Protein AF-0000000087190145 (afdb_homodimer)

Structure (mmCIF, N/CA/C/O backbone):
data_AF-0000000087190145-model_v1
#
loop_
_entity.id
_entity.type
_entity.pdbx_description
1 polymer Acyltransferase
#
loop_
_atom_site.group_PDB
_atom_site.id
_atom_site.type_symbol
_atom_site.label_atom_id
_atom_site.label_alt_id
_atom_site.label_comp_id
_atom_site.label_asym_id
_atom_site.label_entity_id
_atom_site.label_seq_id
_atom_site.pdbx_PDB_ins_code
_atom_site.Cartn_x
_atom_site.Cartn_y
_atom_site.Cartn_z
_atom_site.occupancy
_atom_site.B_iso_or_equiv
_atom_site.auth_seq_id
_atom_site.auth_comp_id
_atom_site.auth_asym_id
_atom_site.auth_atom_id
_atom_site.pdbx_PDB_model_num
ATOM 1 N N . MET A 1 1 ? -64.188 -16.25 -25.891 1 39 1 MET A N 1
ATOM 2 C CA . MET A 1 1 ? -64.062 -14.914 -25.312 1 39 1 MET A CA 1
ATOM 3 C C . MET A 1 1 ? -62.625 -14.68 -24.859 1 39 1 MET A C 1
ATOM 5 O O . MET A 1 1 ? -62.094 -15.453 -24.062 1 39 1 MET A O 1
ATOM 9 N N . PRO A 1 2 ? -61.781 -14.008 -25.672 1 50.5 2 PRO A N 1
ATOM 10 C CA . PRO A 1 2 ? -60.375 -13.797 -25.438 1 50.5 2 PRO A CA 1
ATOM 11 C C . PRO A 1 2 ? -60.094 -13.031 -24.141 1 50.5 2 PRO A C 1
ATOM 13 O O . PRO A 1 2 ? -60.844 -12.117 -23.781 1 50.5 2 PRO A O 1
ATOM 16 N N . THR A 1 3 ? -59.719 -13.656 -23.047 1 50.22 3 THR A N 1
ATOM 17 C CA . THR A 1 3 ? -59.25 -13.07 -21.797 1 50.22 3 THR A CA 1
ATOM 18 C C . THR A 1 3 ? -58.188 -11.992 -22.078 1 50.22 3 THR A C 1
ATOM 20 O O . THR A 1 3 ? -57.125 -12.281 -22.641 1 50.22 3 THR A O 1
ATOM 23 N N . TYR A 1 4 ? -58.562 -10.742 -22.25 1 44.91 4 TYR A N 1
ATOM 24 C CA . TYR A 1 4 ? -57.688 -9.555 -22.266 1 44.91 4 TYR A CA 1
ATOM 25 C C . TYR A 1 4 ? -56.875 -9.477 -20.984 1 44.91 4 TYR A C 1
ATOM 27 O O . TYR A 1 4 ? -57.406 -9.234 -19.906 1 44.91 4 TYR A O 1
ATOM 35 N N . ARG A 1 5 ? -55.875 -10.305 -20.875 1 49.34 5 ARG A N 1
ATOM 36 C CA . ARG A 1 5 ? -54.906 -10.031 -19.828 1 49.34 5 ARG A CA 1
ATOM 37 C C . ARG A 1 5 ? -54.5 -8.562 -19.828 1 49.34 5 ARG A C 1
ATOM 39 O O . ARG A 1 5 ? -54.156 -8.008 -20.875 1 49.34 5 ARG A O 1
ATOM 46 N N . ASN A 1 6 ? -54.969 -7.82 -18.922 1 48.41 6 ASN A N 1
ATOM 47 C CA . ASN A 1 6 ? -54.688 -6.41 -18.688 1 48.41 6 ASN A CA 1
ATOM 48 C C . ASN A 1 6 ? -53.188 -6.113 -18.828 1 48.41 6 ASN A C 1
ATOM 50 O O . ASN A 1 6 ? -52.438 -6.309 -17.891 1 48.41 6 ASN A O 1
ATOM 54 N N . THR A 1 7 ? -52.625 -6.062 -19.969 1 61.25 7 THR A N 1
ATOM 55 C CA . THR A 1 7 ? -51.281 -5.668 -20.391 1 61.25 7 THR A CA 1
ATOM 56 C C . THR A 1 7 ? -50.844 -4.395 -19.672 1 61.25 7 THR A C 1
ATOM 58 O O . THR A 1 7 ? -49.656 -4.191 -19.422 1 61.25 7 THR A O 1
ATOM 61 N N . PHE A 1 8 ? -51.875 -3.529 -19.328 1 61.78 8 PHE A N 1
ATOM 62 C CA . PHE A 1 8 ? -51.562 -2.277 -18.641 1 61.78 8 PHE A CA 1
ATOM 63 C C . PHE A 1 8 ? -51.094 -2.535 -17.219 1 61.78 8 PHE A C 1
ATOM 65 O O . PHE A 1 8 ? -50.219 -1.84 -16.703 1 61.78 8 PHE A O 1
ATOM 72 N N . SER A 1 9 ? -51.688 -3.635 -16.609 1 67.06 9 SER A N 1
ATOM 73 C CA . SER A 1 9 ? -51.312 -3.936 -15.227 1 67.06 9 SER A CA 1
ATOM 74 C C . SER A 1 9 ? -49.906 -4.453 -15.148 1 67.06 9 SER A C 1
ATOM 76 O O . SER A 1 9 ? -49.156 -4.086 -14.242 1 67.06 9 SER A O 1
ATOM 78 N N . SER A 1 10 ? -49.656 -5.125 -16.328 1 75.12 10 SER A N 1
ATOM 79 C CA . SER A 1 10 ? -48.312 -5.672 -16.344 1 75.12 10 SER A CA 1
ATOM 80 C C . SER A 1 10 ? -47.25 -4.574 -16.562 1 75.12 10 SER A C 1
ATOM 82 O O . SER A 1 10 ? -46.219 -4.574 -15.93 1 75.12 10 SER A O 1
ATOM 84 N N . GLY A 1 11 ? -47.75 -3.535 -17.188 1 76.94 11 GLY A N 1
ATOM 85 C CA . GLY A 1 11 ? -46.875 -2.41 -17.453 1 76.94 11 GLY A CA 1
ATOM 86 C C . GLY A 1 11 ? -46.688 -1.504 -16.25 1 76.94 11 GLY A C 1
ATOM 87 O O . GLY A 1 11 ? -45.562 -1.083 -15.961 1 76.94 11 GLY A O 1
ATOM 88 N N . ALA A 1 12 ? -47.844 -1.2 -15.609 1 85.5 12 ALA A N 1
ATOM 89 C CA . ALA A 1 12 ? -47.781 -0.339 -14.43 1 85.5 12 ALA A CA 1
ATOM 90 C C . ALA A 1 12 ? -47 -1.007 -13.305 1 85.5 12 ALA A C 1
ATOM 92 O O . ALA A 1 12 ? -46.219 -0.355 -12.617 1 85.5 12 ALA A O 1
ATOM 93 N N . ALA A 1 13 ? -47.188 -2.322 -13.094 1 88.88 13 ALA A N 1
ATOM 94 C CA . ALA A 1 13 ? -46.469 -3.084 -12.094 1 88.88 13 ALA A CA 1
ATOM 95 C C . ALA A 1 13 ? -44.969 -3.119 -12.414 1 88.88 13 ALA A C 1
ATOM 97 O O . ALA A 1 13 ? -44.125 -2.971 -11.523 1 88.88 13 ALA A O 1
ATOM 98 N N . ALA A 1 14 ? -44.719 -3.279 -13.633 1 89.44 14 ALA A N 1
ATOM 99 C CA . ALA A 1 14 ? -43.344 -3.262 -14.086 1 89.44 14 ALA A CA 1
ATOM 100 C C . ALA A 1 14 ? -42.719 -1.873 -13.922 1 89.44 14 ALA A C 1
ATOM 102 O O . ALA A 1 14 ? -41.594 -1.737 -13.484 1 89.44 14 ALA A O 1
ATOM 103 N N . ALA A 1 15 ? -43.5 -0.915 -14.273 1 89.94 15 ALA A N 1
ATOM 104 C CA . ALA A 1 15 ? -43.062 0.465 -14.125 1 89.94 15 ALA A CA 1
ATOM 105 C C . ALA A 1 15 ? -42.844 0.818 -12.656 1 89.94 15 ALA A C 1
ATOM 107 O O . ALA A 1 15 ? -41.875 1.492 -12.305 1 89.94 15 ALA A O 1
ATOM 108 N N . PHE A 1 16 ? -43.719 0.39 -11.82 1 91.56 16 PHE A N 1
ATOM 109 C CA . PHE A 1 16 ? -43.594 0.607 -10.383 1 91.56 16 PHE A CA 1
ATOM 110 C C . PHE A 1 16 ? -42.375 -0.136 -9.828 1 91.56 16 PHE A C 1
ATOM 112 O O . PHE A 1 16 ? -41.656 0.389 -8.984 1 91.56 16 PHE A O 1
ATOM 119 N N . GLY A 1 17 ? -42.25 -1.332 -10.25 1 90.69 17 GLY A N 1
ATOM 120 C CA . GLY A 1 17 ? -41.062 -2.1 -9.875 1 90.69 17 GLY A CA 1
ATOM 121 C C . GLY A 1 17 ? -39.781 -1.438 -10.281 1 90.69 17 GLY A C 1
ATOM 122 O O . GLY A 1 17 ? -38.812 -1.401 -9.5 1 90.69 17 GLY A O 1
ATOM 123 N N . ALA A 1 18 ? -39.75 -0.98 -11.43 1 92.31 18 ALA A N 1
ATOM 124 C CA . ALA A 1 18 ? -38.562 -0.262 -11.93 1 92.31 18 ALA A CA 1
ATOM 125 C C . ALA A 1 18 ? -38.344 1.02 -11.133 1 92.31 18 ALA A C 1
ATOM 127 O O . ALA A 1 18 ? -37.188 1.347 -10.797 1 92.31 18 ALA A O 1
ATOM 128 N N . TRP A 1 19 ? -39.375 1.728 -10.945 1 91.81 19 TRP A N 1
ATOM 129 C CA . TRP A 1 19 ? -39.281 2.945 -10.148 1 91.81 19 TRP A CA 1
ATOM 130 C C . TRP A 1 19 ? -38.781 2.641 -8.75 1 91.81 19 TRP A C 1
ATOM 132 O O . TRP A 1 19 ? -37.875 3.336 -8.242 1 91.81 19 TRP A O 1
ATOM 142 N N . ARG A 1 20 ? -39.281 1.666 -8.133 1 94.06 20 ARG A N 1
ATOM 143 C CA . ARG A 1 20 ? -38.844 1.254 -6.801 1 94.06 20 ARG A CA 1
ATOM 144 C C . ARG A 1 20 ? -37.344 0.907 -6.797 1 94.06 20 ARG A C 1
ATOM 146 O O . ARG A 1 20 ? -36.625 1.312 -5.895 1 94.06 20 ARG A O 1
ATOM 153 N N . ARG A 1 21 ? -36.969 0.153 -7.77 1 95.19 21 ARG A N 1
ATOM 154 C CA . ARG A 1 21 ? -35.562 -0.222 -7.863 1 95.19 21 ARG A CA 1
ATOM 155 C C . ARG A 1 21 ? -34.656 1.012 -7.996 1 95.19 21 ARG A C 1
ATOM 157 O O . ARG A 1 21 ? -33.625 1.102 -7.355 1 95.19 21 ARG A O 1
ATOM 164 N N . ARG A 1 22 ? -35.031 1.926 -8.758 1 95.5 22 ARG A N 1
ATOM 165 C CA . ARG A 1 22 ? -34.281 3.162 -8.938 1 95.5 22 ARG A CA 1
ATOM 166 C C . ARG A 1 22 ? -34.281 3.988 -7.656 1 95.5 22 ARG A C 1
ATOM 168 O O . ARG A 1 22 ? -33.25 4.578 -7.305 1 95.5 22 ARG A O 1
ATOM 175 N N . ALA A 1 23 ? -35.406 4.035 -7.027 1 96.31 23 ALA A N 1
ATOM 176 C CA . ALA A 1 23 ? -35.5 4.809 -5.797 1 96.31 23 ALA A CA 1
ATOM 177 C C . ALA A 1 23 ? -34.625 4.223 -4.699 1 96.31 23 ALA A C 1
ATOM 179 O O . ALA A 1 23 ? -33.969 4.961 -3.951 1 96.31 23 ALA A O 1
ATOM 180 N N . VAL A 1 24 ? -34.688 2.975 -4.668 1 96.94 24 VAL A N 1
ATOM 181 C CA . VAL A 1 24 ? -33.875 2.297 -3.662 1 96.94 24 VAL A CA 1
ATOM 182 C C . VAL A 1 24 ? -32.406 2.561 -3.932 1 96.94 24 VAL A C 1
ATOM 184 O O . VAL A 1 24 ? -31.641 2.857 -3.008 1 96.94 24 VAL A O 1
ATOM 187 N N . SER A 1 25 ? -32.031 2.502 -5.125 1 96.81 25 SER A N 1
ATOM 188 C CA . SER A 1 25 ? -30.656 2.781 -5.496 1 96.81 25 SER A CA 1
ATOM 189 C C . SER A 1 25 ? -30.266 4.211 -5.133 1 96.81 25 SER A C 1
ATOM 191 O O . SER A 1 25 ? -29.203 4.438 -4.543 1 96.81 25 SER A O 1
ATOM 193 N N . ARG A 1 26 ? -31.047 5.094 -5.449 1 96.75 26 ARG A N 1
ATOM 194 C CA . ARG A 1 26 ? -30.781 6.492 -5.129 1 96.75 26 ARG A CA 1
ATOM 195 C C . ARG A 1 26 ? -30.656 6.695 -3.625 1 96.75 26 ARG A C 1
ATOM 197 O O . ARG A 1 26 ? -29.797 7.461 -3.17 1 96.75 26 ARG A O 1
ATOM 204 N N . ALA A 1 27 ? -31.516 6.043 -2.941 1 97.38 27 ALA A N 1
ATOM 205 C CA . ALA A 1 27 ? -31.484 6.148 -1.484 1 97.38 27 ALA A CA 1
ATOM 206 C C . ALA A 1 27 ? -30.172 5.598 -0.92 1 97.38 27 ALA A C 1
ATOM 208 O O . ALA A 1 27 ? -29.609 6.168 0.015 1 97.38 27 ALA A O 1
ATOM 209 N N . VAL A 1 28 ? -29.734 4.512 -1.477 1 97.31 28 VAL A N 1
ATOM 210 C CA . VAL A 1 28 ? -28.484 3.916 -1.032 1 97.31 28 VAL A CA 1
ATOM 211 C C . VAL A 1 28 ? -27.328 4.891 -1.278 1 97.31 28 VAL A C 1
ATOM 213 O O . VAL A 1 28 ? -26.5 5.117 -0.395 1 97.31 28 VAL A O 1
ATOM 216 N N . HIS A 1 29 ? -27.328 5.508 -2.395 1 97.44 29 HIS A N 1
ATOM 217 C CA . HIS A 1 29 ? -26.25 6.434 -2.732 1 97.44 29 HIS A CA 1
ATOM 218 C C . HIS A 1 29 ? -26.312 7.691 -1.868 1 97.44 29 HIS A C 1
ATOM 220 O O . HIS A 1 29 ? -25.281 8.211 -1.443 1 97.44 29 HIS A O 1
ATOM 226 N N . ARG A 1 30 ? -27.406 8.156 -1.589 1 97.44 30 ARG A N 1
ATOM 227 C CA . ARG A 1 30 ? -27.562 9.32 -0.717 1 97.44 30 ARG A CA 1
ATOM 228 C C . ARG A 1 30 ? -27.109 9 0.704 1 97.44 30 ARG A C 1
ATOM 230 O O . ARG A 1 30 ? -26.453 9.82 1.352 1 97.44 30 ARG A O 1
ATOM 237 N N . GLY A 1 31 ? -27.5 7.863 1.121 1 97.5 31 GLY A N 1
ATOM 238 C CA . GLY A 1 31 ? -27.062 7.414 2.43 1 97.5 31 GLY A CA 1
ATOM 239 C C . GLY A 1 31 ? -25.547 7.297 2.533 1 97.5 31 GLY A C 1
ATOM 240 O O . GLY A 1 31 ? -24.953 7.707 3.533 1 97.5 31 GLY A O 1
ATOM 241 N N . TRP A 1 32 ? -25.016 6.773 1.496 1 97.12 32 TRP A N 1
ATOM 242 C CA . TRP A 1 32 ? -23.562 6.621 1.497 1 97.12 32 TRP A CA 1
ATOM 243 C C . TRP A 1 32 ? -22.875 7.98 1.488 1 97.12 32 TRP A C 1
ATOM 245 O O . TRP A 1 32 ? -21.891 8.188 2.203 1 97.12 32 TRP A O 1
ATOM 255 N N . ARG A 1 33 ? -23.328 8.852 0.752 1 97.31 33 ARG A N 1
ATOM 256 C CA . ARG A 1 33 ? -22.766 10.195 0.715 1 97.31 33 ARG A CA 1
ATOM 257 C C . ARG A 1 33 ? -22.875 10.867 2.078 1 97.31 33 ARG A C 1
ATOM 259 O O . ARG A 1 33 ? -21.969 11.594 2.492 1 97.31 33 ARG A O 1
ATOM 266 N N . TRP A 1 34 ? -23.969 10.609 2.717 1 97.56 34 TRP A N 1
ATOM 267 C CA . TRP A 1 34 ? -24.156 11.133 4.066 1 97.56 34 TRP A CA 1
ATOM 268 C C . TRP A 1 34 ? -23.094 10.586 5.016 1 97.56 34 TRP A C 1
ATOM 270 O O . TRP A 1 34 ? -22.484 11.336 5.777 1 97.56 34 TRP A O 1
ATOM 280 N N . VAL A 1 35 ? -22.859 9.32 4.969 1 97.62 35 VAL A N 1
ATOM 281 C CA . VAL A 1 35 ? -21.859 8.672 5.809 1 97.62 35 VAL A CA 1
ATOM 282 C C . VAL A 1 35 ? -20.469 9.25 5.508 1 97.62 35 VAL A C 1
ATOM 284 O O . VAL A 1 35 ? -19.703 9.547 6.422 1 97.62 35 VAL A O 1
ATOM 287 N N . GLN A 1 36 ? -20.156 9.414 4.238 1 97.94 36 GLN A N 1
ATOM 288 C CA . GLN A 1 36 ? -18.875 9.953 3.82 1 97.94 36 GLN A CA 1
ATOM 289 C C . GLN A 1 36 ? -18.672 11.367 4.355 1 97.94 36 GLN A C 1
ATOM 291 O O . GLN A 1 36 ? -17.609 11.695 4.883 1 97.94 36 GLN A O 1
ATOM 296 N N . ASP A 1 37 ? -19.672 12.109 4.273 1 97.69 37 ASP A N 1
ATOM 297 C CA . ASP A 1 37 ? -19.609 13.5 4.711 1 97.69 37 ASP A CA 1
ATOM 298 C C . ASP A 1 37 ? -19.453 13.594 6.227 1 97.69 37 ASP A C 1
ATOM 300 O O . ASP A 1 37 ? -18.641 14.383 6.73 1 97.69 37 ASP A O 1
ATOM 304 N N . ARG A 1 38 ? -20.172 12.766 6.938 1 97 38 ARG A N 1
ATOM 305 C CA . ARG A 1 38 ? -20.156 12.812 8.391 1 97 38 ARG A CA 1
ATOM 306 C C . ARG A 1 38 ? -18.938 12.102 8.961 1 97 38 ARG A C 1
ATOM 308 O O . ARG A 1 38 ? -18.531 12.344 10.102 1 97 38 ARG A O 1
ATOM 315 N N . GLY A 1 39 ? -18.406 11.211 8.195 1 97.94 39 GLY A N 1
ATOM 316 C CA . GLY A 1 39 ? -17.25 10.461 8.656 1 97.94 39 GLY A CA 1
ATOM 317 C C . GLY A 1 39 ? -15.938 11.141 8.344 1 97.94 39 GLY A C 1
ATOM 318 O O . GLY A 1 39 ? -14.898 10.781 8.898 1 97.94 39 GLY A O 1
ATOM 319 N N . ALA A 1 40 ? -15.984 12.07 7.414 1 98.44 40 ALA A N 1
ATOM 320 C CA . ALA A 1 40 ? -14.766 12.805 7.102 1 98.44 40 ALA A CA 1
ATOM 321 C C . ALA A 1 40 ? -14.211 13.5 8.344 1 98.44 40 ALA A C 1
ATOM 323 O O . ALA A 1 40 ? -14.969 13.953 9.203 1 98.44 40 ALA A O 1
ATOM 324 N N . VAL A 1 41 ? -12.906 13.609 8.43 1 98.56 41 VAL A N 1
ATOM 325 C CA . VAL A 1 41 ? -12.25 14.172 9.609 1 98.56 41 VAL A CA 1
ATOM 326 C C . VAL A 1 41 ? -11.695 15.555 9.289 1 98.56 41 VAL A C 1
ATOM 328 O O . VAL A 1 41 ? -10.984 15.727 8.297 1 98.56 41 VAL A O 1
ATOM 331 N N . THR A 1 42 ? -12.07 16.516 10.047 1 98.31 42 THR A N 1
ATOM 332 C CA . THR A 1 42 ? -11.617 17.906 9.938 1 98.31 42 THR A CA 1
ATOM 333 C C . THR A 1 42 ? -11.242 18.469 11.312 1 98.31 42 THR A C 1
ATOM 335 O O . THR A 1 42 ? -11.414 17.797 12.328 1 98.31 42 THR A O 1
ATOM 338 N N . ALA A 1 43 ? -10.625 19.656 11.266 1 97.38 43 ALA A N 1
ATOM 339 C CA . ALA A 1 43 ? -10.289 20.297 12.531 1 97.38 43 ALA A CA 1
ATOM 340 C C . ALA A 1 43 ? -11.523 20.484 13.398 1 97.38 43 ALA A C 1
ATOM 342 O O . ALA A 1 43 ? -11.461 20.328 14.625 1 97.38 43 ALA A O 1
ATOM 343 N N . GLU A 1 44 ? -12.688 20.719 12.82 1 95.75 44 GLU A N 1
ATOM 344 C CA . GLU A 1 44 ? -13.938 20.984 13.531 1 95.75 44 GLU A CA 1
ATOM 345 C C . GLU A 1 44 ? -14.625 19.688 13.945 1 95.75 44 GLU A C 1
ATOM 347 O O . GLU A 1 44 ? -15.391 19.656 14.906 1 95.75 44 GLU A O 1
ATOM 352 N N . ARG A 1 45 ? -14.383 18.688 13.172 1 96.31 45 ARG A N 1
ATOM 353 C CA . ARG A 1 45 ? -14.945 17.359 13.414 1 96.31 45 ARG A CA 1
ATOM 354 C C . ARG A 1 45 ? -13.859 16.281 13.391 1 96.31 45 ARG A C 1
ATOM 356 O O . ARG A 1 45 ? -13.742 15.531 12.422 1 96.31 45 ARG A O 1
ATOM 363 N N . PRO A 1 46 ? -13.094 16.172 14.414 1 94.81 46 PRO A N 1
ATOM 364 C CA . PRO A 1 46 ? -11.938 15.273 14.398 1 94.81 46 PRO A CA 1
ATOM 365 C C . PRO A 1 46 ? -12.32 13.805 14.602 1 94.81 46 PRO A C 1
ATOM 367 O O . PRO A 1 46 ? -11.453 12.93 14.539 1 94.81 46 PRO A O 1
ATOM 370 N N . GLY A 1 47 ? -13.68 13.555 14.805 1 94.19 47 GLY A N 1
ATOM 371 C CA . GLY A 1 47 ? -14.055 12.18 15.102 1 94.19 47 GLY A CA 1
ATOM 372 C C . GLY A 1 47 ? -13.438 11.656 16.375 1 94.19 47 GLY A C 1
ATOM 373 O O . GLY A 1 47 ? -13.383 12.359 17.391 1 94.19 47 GLY A O 1
ATOM 374 N N . PRO A 1 48 ? -12.984 10.414 16.328 1 94.94 48 PRO A N 1
ATOM 375 C CA . PRO A 1 48 ? -12.352 9.859 17.531 1 94.94 48 PRO A CA 1
ATOM 376 C C . PRO A 1 48 ? -10.859 10.148 17.609 1 94.94 48 PRO A C 1
ATOM 378 O O . PRO A 1 48 ? -10.164 9.641 18.484 1 94.94 48 PRO A O 1
ATOM 381 N N . TYR A 1 49 ? -10.375 10.914 16.734 1 95.88 49 TYR A N 1
ATOM 382 C CA . TYR A 1 49 ? -8.938 11.07 16.578 1 95.88 49 TYR A CA 1
ATOM 383 C C . TYR A 1 49 ? -8.43 12.305 17.312 1 95.88 49 TYR A C 1
ATOM 385 O O . TYR A 1 49 ? -9.156 13.297 17.438 1 95.88 49 TYR A O 1
ATOM 393 N N . ARG A 1 50 ? -7.242 12.148 17.797 1 95.12 50 ARG A N 1
ATOM 394 C CA . ARG A 1 50 ? -6.566 13.242 18.484 1 95.12 50 ARG A CA 1
ATOM 395 C C . ARG A 1 50 ? -5.258 13.602 17.781 1 95.12 50 ARG A C 1
ATOM 397 O O . ARG A 1 50 ? -4.18 13.445 18.359 1 95.12 50 ARG A O 1
ATOM 404 N N . PHE A 1 51 ? -5.391 14.141 16.672 1 97.62 51 PHE A N 1
ATOM 405 C CA . PHE A 1 51 ? -4.234 14.562 15.883 1 97.62 51 PHE A CA 1
ATOM 406 C C . PHE A 1 51 ? -3.469 15.664 16.594 1 97.62 51 PHE A C 1
ATOM 408 O O . PHE A 1 51 ? -4.062 16.484 17.312 1 97.62 51 PHE A O 1
ATOM 415 N N . GLY A 1 52 ? -2.145 15.617 16.375 1 97.88 52 GLY A N 1
ATOM 416 C CA . GLY A 1 52 ? -1.389 16.75 16.891 1 97.88 52 GLY A CA 1
ATOM 417 C C . GLY A 1 52 ? -1.918 18.094 16.391 1 97.88 52 GLY A C 1
ATOM 418 O O . GLY A 1 52 ? -2.006 19.047 17.156 1 97.88 52 GLY A O 1
ATOM 419 N N . ARG A 1 53 ? -2.219 18.078 15.07 1 98.5 53 ARG A N 1
ATOM 420 C CA . ARG A 1 53 ? -2.814 19.25 14.453 1 98.5 53 ARG A CA 1
ATOM 421 C C . ARG A 1 53 ? -3.549 18.891 13.164 1 98.5 53 ARG A C 1
ATOM 423 O O . ARG A 1 53 ? -3.059 18.078 12.375 1 98.5 53 ARG A O 1
ATOM 430 N N . ILE A 1 54 ? -4.664 19.469 13.016 1 98.69 54 ILE A N 1
ATOM 431 C CA . ILE A 1 54 ? -5.328 19.531 11.719 1 98.69 54 ILE A CA 1
ATOM 432 C C . ILE A 1 54 ? -5.609 20.984 11.344 1 98.69 54 ILE A C 1
ATOM 434 O O . ILE A 1 54 ? -6.332 21.688 12.055 1 98.69 54 ILE A O 1
ATOM 438 N N . GLY A 1 55 ? -5.02 21.359 10.258 1 98.81 55 GLY A N 1
ATOM 439 C CA . GLY A 1 55 ? -5.129 22.766 9.852 1 98.81 55 GLY A CA 1
ATOM 440 C C . GLY A 1 55 ? -6.516 23.125 9.359 1 98.81 55 GLY A C 1
ATOM 441 O O . GLY A 1 55 ? -7.34 22.25 9.086 1 98.81 55 GLY A O 1
ATOM 442 N N . ALA A 1 56 ? -6.742 24.438 9.219 1 98.62 56 ALA A N 1
ATOM 443 C CA . ALA A 1 56 ? -8.016 24.969 8.727 1 98.62 56 ALA A CA 1
ATOM 444 C C . ALA A 1 56 ? -8.289 24.484 7.305 1 98.62 56 ALA A C 1
ATOM 446 O O . ALA A 1 56 ? -7.387 24.438 6.469 1 98.62 56 ALA A O 1
ATOM 447 N N . HIS A 1 57 ? -9.508 23.969 7.043 1 98.5 57 HIS A N 1
ATOM 448 C CA . HIS A 1 57 ? -10.008 23.594 5.727 1 98.5 57 HIS A CA 1
ATOM 449 C C . HIS A 1 57 ? -9.344 22.312 5.227 1 98.5 57 HIS A C 1
ATOM 451 O O . HIS A 1 57 ? -9.359 22.031 4.027 1 98.5 57 HIS A O 1
ATOM 457 N N . THR A 1 58 ? -8.641 21.719 6.102 1 98.81 58 THR A N 1
ATOM 458 C CA . THR A 1 58 ? -8.109 20.391 5.812 1 98.81 58 THR A CA 1
ATOM 459 C C . THR A 1 58 ? -9.172 19.328 6.059 1 98.81 58 THR A C 1
ATOM 461 O O . THR A 1 58 ? -9.93 19.406 7.023 1 98.81 58 THR A O 1
ATOM 464 N N . ARG A 1 59 ? -9.195 18.359 5.141 1 98.81 59 ARG A N 1
ATOM 465 C CA . ARG A 1 59 ? -10.211 17.312 5.219 1 98.81 59 ARG A CA 1
ATOM 466 C C . ARG A 1 59 ? -9.602 15.938 4.93 1 98.81 59 ARG A C 1
ATOM 468 O O . ARG A 1 59 ? -8.898 15.758 3.932 1 98.81 59 ARG A O 1
ATOM 475 N N . LEU A 1 60 ? -9.758 14.992 5.789 1 98.88 60 LEU A N 1
ATOM 476 C CA . LEU A 1 60 ? -9.484 13.578 5.547 1 98.88 60 LEU A CA 1
ATOM 477 C C . LEU A 1 60 ? -10.758 12.844 5.137 1 98.88 60 LEU A C 1
ATOM 479 O O . LEU A 1 60 ? -11.688 12.703 5.938 1 98.88 60 LEU A O 1
ATOM 483 N N . ALA A 1 61 ? -10.75 12.336 3.979 1 98.75 61 ALA A N 1
ATOM 484 C CA . ALA A 1 61 ? -11.953 11.703 3.432 1 98.75 61 ALA A CA 1
ATOM 485 C C . ALA A 1 61 ? -12.234 10.375 4.129 1 98.75 61 ALA A C 1
ATOM 487 O O . ALA A 1 61 ? -11.312 9.703 4.598 1 98.75 61 ALA A O 1
ATOM 488 N N . PHE A 1 62 ? -13.492 10.078 4.207 1 98.44 62 PHE A N 1
ATOM 489 C CA . PHE A 1 62 ? -13.977 8.836 4.805 1 98.44 62 PHE A CA 1
ATOM 490 C C . PHE A 1 62 ? -14.344 7.824 3.725 1 98.44 62 PHE A C 1
ATOM 492 O O . PHE A 1 62 ? -14.977 8.172 2.725 1 98.44 62 PHE A O 1
ATOM 499 N N . PRO A 1 63 ? -14.156 6.555 3.838 1 97.31 63 PRO A N 1
ATOM 500 C CA . PRO A 1 63 ? -13.492 5.934 4.984 1 97.31 63 PRO A CA 1
ATOM 501 C C . PRO A 1 63 ? -11.984 6.188 5.008 1 97.31 63 PRO A C 1
ATOM 503 O O . PRO A 1 63 ? -11.359 6.316 3.949 1 97.31 63 PRO A O 1
ATOM 506 N N . LEU A 1 64 ? -11.391 6.258 6.172 1 97.5 64 LEU A N 1
ATOM 507 C CA . LEU A 1 64 ? -9.953 6.418 6.352 1 97.5 64 LEU A CA 1
ATOM 508 C C . LEU A 1 64 ? -9.227 5.09 6.168 1 97.5 64 LEU A C 1
ATOM 510 O O . LEU A 1 64 ? -9.844 4.023 6.289 1 97.5 64 LEU A O 1
ATOM 514 N N . GLY A 1 65 ? -7.977 5.227 5.793 1 96.38 65 GLY A N 1
ATOM 515 C CA . GLY A 1 65 ? -7.102 4.09 6.02 1 96.38 65 GLY A CA 1
ATOM 516 C C . GLY A 1 65 ? -6.734 3.9 7.48 1 96.38 65 GLY A C 1
ATOM 517 O O . GLY A 1 65 ? -7.523 4.215 8.375 1 96.38 65 GLY A O 1
ATOM 518 N N . THR A 1 66 ? -5.66 3.303 7.707 1 94.62 66 THR A N 1
ATOM 519 C CA . THR A 1 66 ? -5.191 3.109 9.078 1 94.62 66 THR A CA 1
ATOM 520 C C . THR A 1 66 ? -4.621 4.406 9.641 1 94.62 66 THR A C 1
ATOM 522 O O . THR A 1 66 ? -3.812 5.07 8.992 1 94.62 66 THR A O 1
ATOM 525 N N . VAL A 1 67 ? -5.098 4.789 10.758 1 94.75 67 VAL A N 1
ATOM 526 C CA . VAL A 1 67 ? -4.535 5.922 11.484 1 94.75 67 VAL A CA 1
ATOM 527 C C . VAL A 1 67 ? -4.059 5.473 12.867 1 94.75 67 VAL A C 1
ATOM 529 O O . VAL A 1 67 ? -4.848 4.965 13.664 1 94.75 67 VAL A O 1
ATOM 532 N N . PHE A 1 68 ? -2.809 5.637 13.055 1 92.12 68 PHE A N 1
ATOM 533 C CA . PHE A 1 68 ? -2.223 5.328 14.352 1 92.12 68 PHE A CA 1
ATOM 534 C C . PHE A 1 68 ? -1.119 6.32 14.703 1 92.12 68 PHE A C 1
ATOM 536 O O . PHE A 1 68 ? -0.451 6.852 13.812 1 92.12 68 PHE A O 1
ATOM 543 N N . GLY A 1 69 ? -0.998 6.562 16.047 1 95 69 GLY A N 1
ATOM 544 C CA . GLY A 1 69 ? -0.031 7.559 16.469 1 95 69 GLY A CA 1
ATOM 545 C C . GLY A 1 69 ? -0.418 8.969 16.078 1 95 69 GLY A C 1
ATOM 546 O O . GLY A 1 69 ? 0.446 9.797 15.781 1 95 69 GLY A O 1
ATOM 547 N N . GLU A 1 70 ? -1.666 9.234 16.016 1 95.19 70 GLU A N 1
ATOM 548 C CA . GLU A 1 70 ? -2.186 10.484 15.461 1 95.19 70 GLU A CA 1
ATOM 549 C C . GLU A 1 70 ? -1.718 11.688 16.281 1 95.19 70 GLU A C 1
ATOM 551 O O . GLU A 1 70 ? -1.613 12.797 15.75 1 95.19 70 GLU A O 1
ATOM 556 N N . ARG A 1 71 ? -1.345 11.539 17.531 1 95.25 71 ARG A N 1
ATOM 557 C CA . ARG A 1 71 ? -0.868 12.648 18.344 1 95.25 71 ARG A CA 1
ATOM 558 C C . ARG A 1 71 ? 0.431 13.219 17.797 1 95.25 71 ARG A C 1
ATOM 560 O O . ARG A 1 71 ? 0.775 14.375 18.062 1 95.25 71 ARG A O 1
ATOM 567 N N . TRP A 1 72 ? 1.092 12.406 17.062 1 97.25 72 TRP A N 1
ATOM 568 C CA . TRP A 1 72 ? 2.381 12.82 16.516 1 97.25 72 TRP A CA 1
ATOM 569 C C . TRP A 1 72 ? 2.25 13.227 15.055 1 97.25 72 TRP A C 1
ATOM 571 O O . TRP A 1 72 ? 3.254 13.391 14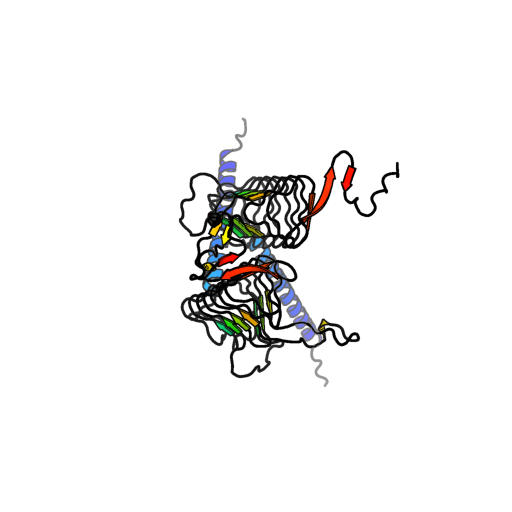.359 1 97.25 72 TRP A O 1
ATOM 581 N N . ILE A 1 73 ? 1.062 13.359 14.531 1 98.38 73 ILE A N 1
ATOM 582 C CA . ILE A 1 73 ? 0.798 13.734 13.148 1 98.38 73 ILE A CA 1
ATOM 583 C C . ILE A 1 73 ? 0.242 15.156 13.094 1 98.38 73 ILE A C 1
ATOM 585 O O . ILE A 1 73 ? -0.785 15.453 13.711 1 98.38 73 ILE A O 1
ATOM 589 N N . GLU A 1 74 ? 0.921 16.047 12.391 1 98.88 74 GLU A N 1
ATOM 590 C CA . GLU A 1 74 ? 0.459 17.406 12.148 1 98.88 74 GLU A CA 1
ATOM 591 C C . GLU A 1 74 ? 0.191 17.641 10.664 1 98.88 74 GLU A C 1
ATOM 593 O O . GLU A 1 74 ? 1.068 17.422 9.828 1 98.88 74 GLU A O 1
ATOM 598 N N . ILE A 1 75 ? -0.994 18.078 10.359 1 98.88 75 ILE A N 1
ATOM 599 C CA . ILE A 1 75 ? -1.399 18.375 8.992 1 98.88 75 ILE A CA 1
ATOM 600 C C . ILE A 1 75 ? -1.719 19.859 8.859 1 98.88 75 ILE A C 1
ATOM 602 O O . ILE A 1 75 ? -2.463 20.422 9.672 1 98.88 75 ILE A O 1
ATOM 606 N N . GLY A 1 76 ? -1.152 20.484 7.879 1 98.94 76 GLY A N 1
ATOM 607 C CA . GLY A 1 76 ? -1.322 21.906 7.668 1 98.94 76 GLY A CA 1
ATOM 608 C C . GLY A 1 76 ? -2.707 22.281 7.172 1 98.94 76 GLY A C 1
ATOM 609 O O . GLY A 1 76 ? -3.65 21.5 7.309 1 98.94 76 GLY A O 1
ATOM 610 N N . ASP A 1 77 ? -2.842 23.516 6.664 1 98.94 77 ASP A N 1
ATOM 611 C CA . ASP A 1 77 ? -4.105 24.062 6.188 1 98.94 77 ASP A CA 1
ATOM 612 C C . ASP A 1 77 ? -4.371 23.656 4.742 1 98.94 77 ASP A C 1
ATOM 614 O O . ASP A 1 77 ? -3.436 23.469 3.963 1 98.94 77 ASP A O 1
ATOM 618 N N . HIS A 1 78 ? -5.652 23.484 4.434 1 98.88 78 HIS A N 1
ATOM 619 C CA . HIS A 1 78 ? -6.121 23.328 3.061 1 98.88 78 HIS A CA 1
ATOM 620 C C . HIS A 1 78 ? -5.559 22.062 2.428 1 98.88 78 HIS A C 1
ATOM 622 O O . HIS A 1 78 ? -5.125 22.062 1.273 1 98.88 78 HIS A O 1
ATOM 628 N N . CYS A 1 79 ? -5.438 21.047 3.205 1 98.94 79 CYS A N 1
ATOM 629 C CA . CYS A 1 79 ? -4.988 19.75 2.699 1 98.94 79 CYS A CA 1
ATOM 630 C C . CYS A 1 79 ? -6.172 18.875 2.322 1 98.94 79 CYS A C 1
ATOM 632 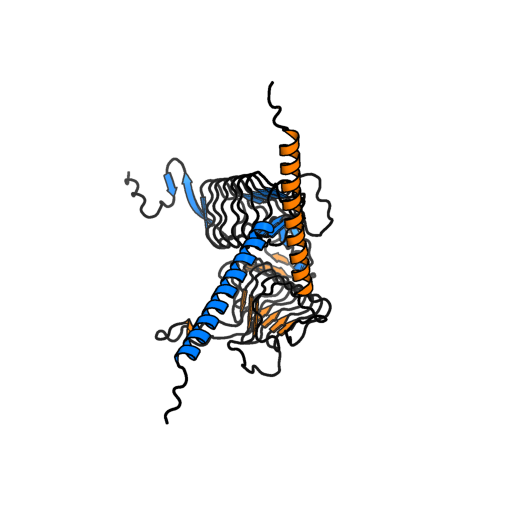O O . CYS A 1 79 ? -7.254 19 2.9 1 98.94 79 CYS A O 1
ATOM 634 N N . ILE A 1 80 ? -6 18.078 1.321 1 98.88 80 ILE A N 1
ATOM 635 C CA . ILE A 1 80 ? -6.953 17.062 0.893 1 98.88 80 ILE A CA 1
ATOM 636 C C . ILE A 1 80 ? -6.332 15.68 1.054 1 98.88 80 ILE A C 1
ATOM 638 O O . ILE A 1 80 ? -5.418 15.312 0.311 1 98.88 80 ILE A O 1
ATOM 642 N N . ILE A 1 81 ? -6.777 14.945 2 1 98.88 81 ILE A N 1
ATOM 643 C CA . ILE A 1 81 ? -6.348 13.562 2.207 1 98.88 81 ILE A CA 1
ATOM 644 C C . ILE A 1 81 ? -7.422 12.609 1.694 1 98.88 81 ILE A C 1
ATOM 646 O O . ILE A 1 81 ? -8.523 12.547 2.242 1 98.88 81 ILE A O 1
ATOM 650 N N . GLY A 1 82 ? -7.074 11.867 0.697 1 98.75 82 GLY A N 1
ATOM 651 C CA . GLY A 1 82 ? -8.047 11.031 0.008 1 98.75 82 GLY A CA 1
ATOM 652 C C . GLY A 1 82 ? -8.523 9.859 0.845 1 98.75 82 GLY A C 1
ATOM 653 O O . GLY A 1 82 ? -8.078 9.672 1.979 1 98.75 82 GLY A O 1
ATOM 654 N N . GLU A 1 83 ? -9.484 9.102 0.251 1 98.44 83 GLU A N 1
ATOM 655 C CA . GLU A 1 83 ? -10.031 7.938 0.937 1 98.44 83 GLU A CA 1
ATOM 656 C C . GLU A 1 83 ? -8.969 6.855 1.127 1 98.44 83 GLU A C 1
ATOM 658 O O . GLU A 1 83 ? -8.102 6.676 0.273 1 98.44 83 GLU A O 1
ATOM 663 N N . GLN A 1 84 ? -9.047 6.176 2.266 1 98.12 84 GLN A N 1
ATOM 664 C CA . GLN A 1 84 ? -8.25 4.984 2.543 1 98.12 84 GLN A CA 1
ATOM 665 C C . GLN A 1 84 ? -6.766 5.312 2.609 1 98.12 84 GLN A C 1
ATOM 667 O O . GLN A 1 84 ? -5.918 4.449 2.363 1 98.12 84 GLN A O 1
ATOM 672 N N . VAL A 1 85 ? -6.445 6.559 2.844 1 98.62 85 VAL A N 1
ATOM 673 C CA . VAL A 1 85 ? -5.055 6.938 3.094 1 98.62 85 VAL A CA 1
ATOM 674 C C . VAL A 1 85 ? -4.648 6.508 4.504 1 98.62 85 VAL A C 1
ATOM 676 O O . VAL A 1 85 ? -5.402 6.711 5.461 1 98.62 85 VAL A O 1
ATOM 679 N N . THR A 1 86 ? -3.555 5.863 4.582 1 98.31 86 THR A N 1
ATOM 680 C CA . THR A 1 86 ? -2.986 5.418 5.848 1 98.31 86 THR A CA 1
ATOM 681 C C . THR A 1 86 ? -1.947 6.418 6.352 1 98.31 86 THR A C 1
ATOM 683 O O . THR A 1 86 ? -1.049 6.816 5.609 1 98.31 86 THR A O 1
ATOM 686 N N . LEU A 1 87 ? -2.062 6.887 7.574 1 98 87 LEU A N 1
ATOM 687 C CA . LEU A 1 87 ? -1.109 7.73 8.289 1 98 87 LEU A CA 1
ATOM 688 C C . LEU A 1 87 ? -0.736 7.109 9.633 1 98 87 LEU A C 1
ATOM 690 O O . LEU A 1 87 ? -1.568 7.035 10.539 1 98 87 LEU A O 1
ATOM 694 N N . THR A 1 88 ? 0.509 6.688 9.711 1 96.44 88 THR A N 1
ATOM 695 C CA . THR A 1 88 ? 0.871 6.023 10.961 1 96.44 88 THR A CA 1
ATOM 696 C C . THR A 1 88 ? 2.211 6.539 11.477 1 96.44 88 THR A C 1
ATOM 698 O O . THR A 1 88 ? 3.121 6.812 10.695 1 96.44 88 THR A O 1
ATOM 701 N N . VAL A 1 89 ? 2.268 6.734 12.75 1 96.31 89 VAL A N 1
ATOM 702 C CA . VAL A 1 89 ? 3.498 7.051 13.469 1 96.31 89 VAL A CA 1
ATOM 703 C C . VAL A 1 89 ? 3.713 6.039 14.594 1 96.31 89 VAL A C 1
ATOM 705 O O . VAL A 1 89 ? 2.869 5.902 15.484 1 96.31 89 VAL A O 1
ATOM 708 N N . GLY A 1 90 ? 4.895 5.387 14.508 1 90.38 90 GLY A N 1
ATOM 709 C CA . GLY A 1 90 ? 5.207 4.371 15.5 1 90.38 90 GLY A CA 1
ATOM 710 C C . GLY A 1 90 ? 4.906 2.963 15.031 1 90.38 90 GLY A C 1
ATOM 711 O O . GLY A 1 90 ? 4.293 2.771 13.977 1 90.38 90 GLY A O 1
ATOM 712 N N . MET A 1 91 ? 5.371 1.9 15.766 1 77.94 91 MET A N 1
ATOM 713 C CA . MET A 1 91 ? 5.277 0.503 15.352 1 77.94 91 MET A CA 1
ATOM 714 C C . MET A 1 91 ? 4.207 -0.229 16.156 1 77.94 91 MET A C 1
ATOM 716 O O . MET A 1 91 ? 3.598 -1.18 15.664 1 77.94 91 MET A O 1
ATOM 720 N N . VAL A 1 92 ? 4.082 0.174 17.391 1 72.12 92 VAL A N 1
ATOM 721 C CA . VAL A 1 92 ? 3.129 -0.48 18.281 1 72.12 92 VAL A CA 1
ATOM 722 C C . VAL A 1 92 ? 2.275 0.571 18.984 1 72.12 92 VAL A C 1
ATOM 724 O O . VAL A 1 92 ? 2.766 1.649 19.328 1 72.12 92 VAL A O 1
ATOM 727 N N . PRO A 1 93 ? 1.007 0.175 19.109 1 67.69 93 PRO A N 1
ATO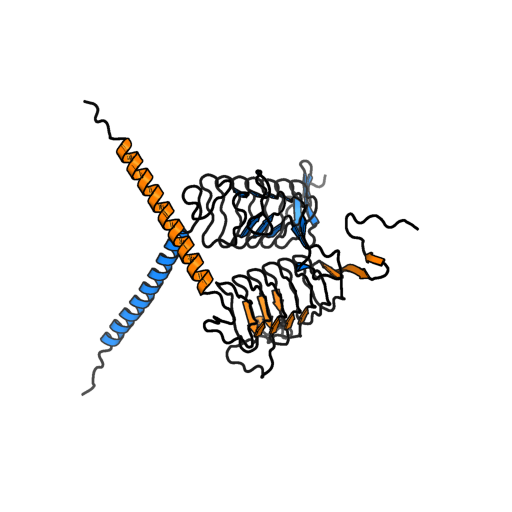M 728 C CA . PRO A 1 93 ? 0.185 1.126 19.859 1 67.69 93 PRO A CA 1
ATOM 729 C C . PRO A 1 93 ? 0.703 1.362 21.281 1 67.69 93 PRO A C 1
ATOM 731 O O . PRO A 1 93 ? 1.191 0.431 21.922 1 67.69 93 PRO A O 1
ATOM 734 N N . GLY A 1 94 ? 0.626 2.525 21.766 1 72.31 94 GLY A N 1
ATOM 735 C CA . GLY A 1 94 ? 0.918 2.836 23.156 1 72.31 94 GLY A CA 1
ATOM 736 C C . GLY A 1 94 ? 2.354 3.27 23.391 1 72.31 94 GLY A C 1
ATOM 737 O O . GLY A 1 94 ? 2.738 3.598 24.516 1 72.31 94 GLY A O 1
ATOM 738 N N . MET A 1 95 ? 3.115 3.262 22.328 1 78.62 95 MET A N 1
ATOM 739 C CA . MET A 1 95 ? 4.5 3.701 22.469 1 78.62 95 MET A CA 1
ATOM 740 C C . MET A 1 95 ? 4.574 5.215 22.641 1 78.62 95 MET A C 1
ATOM 742 O O . MET A 1 95 ? 3.795 5.953 22.047 1 78.62 95 MET A O 1
ATOM 746 N N . ASP A 1 96 ? 5.398 5.695 23.594 1 87.31 96 ASP A N 1
ATOM 747 C CA . ASP A 1 96 ? 5.68 7.121 23.719 1 87.31 96 ASP A CA 1
ATOM 748 C C . ASP A 1 96 ? 6.883 7.516 22.859 1 87.31 96 ASP A C 1
ATOM 750 O O . ASP A 1 96 ? 8.016 7.121 23.156 1 87.31 96 ASP A O 1
ATOM 754 N N . LEU A 1 97 ? 6.605 8.297 21.875 1 90.38 97 LEU A N 1
ATOM 755 C CA . LEU A 1 97 ? 7.645 8.648 20.906 1 90.38 97 LEU A CA 1
ATOM 756 C C . LEU A 1 97 ? 8.18 10.047 21.156 1 90.38 97 LEU A C 1
ATOM 758 O O . LEU A 1 97 ? 8.859 10.625 20.312 1 90.38 97 LEU A O 1
ATOM 762 N N . GLY A 1 98 ? 7.855 10.609 22.344 1 91.12 98 GLY A N 1
ATOM 763 C CA . GLY A 1 98 ? 8.305 11.953 22.688 1 91.12 98 GLY A CA 1
ATOM 764 C C . GLY A 1 98 ? 7.27 13.023 22.391 1 91.12 98 GLY A C 1
ATOM 765 O O . GLY A 1 98 ? 6.168 12.711 21.938 1 91.12 98 GLY A O 1
ATOM 766 N N . PRO A 1 99 ? 7.52 14.242 22.672 1 91.88 99 PRO A N 1
ATOM 767 C CA . PRO A 1 99 ? 6.527 15.32 22.609 1 91.88 99 PRO A CA 1
ATOM 768 C C . PRO A 1 99 ? 6.41 15.922 21.203 1 91.88 99 PRO A C 1
ATOM 770 O O . PRO A 1 99 ? 5.426 16.594 20.891 1 91.88 99 PRO A O 1
ATOM 773 N N . ASP A 1 100 ? 7.438 15.703 20.453 1 94.81 100 ASP A N 1
ATOM 774 C CA . ASP A 1 100 ? 7.48 16.375 19.156 1 94.81 100 ASP A CA 1
ATOM 775 C C . ASP A 1 100 ? 6.75 15.562 18.094 1 94.81 100 ASP A C 1
ATOM 777 O O . ASP A 1 100 ? 6.758 14.336 18.125 1 94.81 100 ASP A O 1
ATOM 781 N N . PRO A 1 101 ? 6.156 16.297 17.156 1 96.69 101 PRO A N 1
ATOM 782 C CA . PRO A 1 101 ? 5.562 15.578 16.031 1 96.69 101 PRO A CA 1
ATOM 783 C C . PRO A 1 101 ? 6.605 14.859 15.18 1 96.69 101 PRO A C 1
ATOM 785 O O . PRO A 1 101 ? 7.719 15.367 15 1 96.69 101 PRO A O 1
ATOM 788 N N . LEU A 1 102 ? 6.227 13.75 14.609 1 97.81 102 LEU A N 1
ATOM 789 C CA . LEU A 1 102 ? 7.137 12.969 13.781 1 97.81 102 LEU A CA 1
ATOM 790 C C . LEU A 1 102 ? 6.672 12.953 12.328 1 97.81 102 LEU A C 1
ATOM 792 O O . LEU A 1 102 ? 7.477 12.75 11.422 1 97.81 102 LEU A O 1
ATOM 796 N N . LEU A 1 103 ? 5.445 13.109 12.047 1 98.69 103 LEU A N 1
ATOM 797 C CA . LEU A 1 103 ? 4.898 13.242 10.695 1 98.69 103 LEU A CA 1
ATOM 798 C C . LEU A 1 103 ? 4.27 14.617 10.5 1 98.69 103 LEU A C 1
ATOM 800 O O . LEU A 1 103 ? 3.279 14.953 11.148 1 98.69 103 LEU A O 1
ATOM 804 N N . ARG A 1 104 ? 4.848 15.383 9.586 1 98.88 104 ARG A N 1
ATOM 805 C CA . ARG A 1 104 ? 4.379 16.734 9.32 1 98.88 104 ARG A CA 1
ATOM 806 C C . ARG A 1 104 ? 4.031 16.906 7.848 1 98.88 104 ARG A C 1
ATOM 808 O O . ARG A 1 104 ? 4.879 16.703 6.977 1 98.88 104 ARG A O 1
ATOM 815 N N . LEU A 1 105 ? 2.838 17.188 7.559 1 98.94 105 LEU A N 1
ATOM 816 C CA . LEU A 1 105 ? 2.395 17.641 6.246 1 98.94 105 LEU A CA 1
ATOM 817 C C . LEU A 1 105 ? 2.207 19.156 6.227 1 98.94 105 LEU A C 1
ATOM 819 O O . LEU A 1 105 ? 1.489 19.703 7.066 1 98.94 105 LEU A O 1
ATOM 823 N N . GLY A 1 106 ? 2.826 19.844 5.312 1 98.94 106 GLY A N 1
ATOM 824 C CA . GLY A 1 106 ? 2.654 21.281 5.168 1 98.94 106 GLY A CA 1
ATOM 825 C C . GLY A 1 106 ? 1.267 21.672 4.699 1 98.94 106 GLY A C 1
ATOM 826 O O . GLY A 1 106 ? 0.325 20.875 4.805 1 98.94 106 GLY A O 1
ATOM 827 N N . ASN A 1 107 ? 1.109 22.938 4.27 1 98.94 107 ASN A N 1
ATOM 828 C CA . ASN A 1 107 ? -0.164 23.438 3.76 1 98.94 107 ASN A CA 1
ATOM 829 C C . ASN A 1 107 ? -0.401 23 2.316 1 98.94 107 ASN A C 1
ATOM 831 O O . ASN A 1 107 ? 0.549 22.844 1.546 1 98.94 107 ASN A O 1
ATOM 835 N N . GLY A 1 108 ? -1.652 22.75 2.008 1 98.94 108 GLY A N 1
ATOM 836 C CA . GLY A 1 108 ? -2.027 22.516 0.624 1 98.94 108 GLY A CA 1
ATOM 837 C C . GLY A 1 108 ? -1.594 21.156 0.107 1 98.94 108 GLY A C 1
ATOM 838 O O . GLY A 1 108 ? -1.444 20.969 -1.102 1 98.94 108 GLY A O 1
ATOM 839 N N . VAL A 1 109 ? -1.287 20.25 0.967 1 98.94 109 VAL A N 1
ATOM 840 C CA . VAL A 1 109 ? -0.858 18.906 0.561 1 98.94 109 VAL A CA 1
ATOM 841 C C . VAL A 1 109 ? -2.066 18.094 0.102 1 98.94 109 VAL A C 1
ATOM 843 O O . VAL A 1 109 ? -3.129 18.141 0.726 1 98.94 109 VAL A O 1
ATOM 846 N N . VAL A 1 110 ? -1.933 17.391 -0.991 1 98.94 110 VAL A N 1
ATOM 847 C CA . VAL A 1 110 ? -2.938 16.453 -1.5 1 98.94 110 VAL A CA 1
ATOM 848 C C . VAL A 1 110 ? -2.371 15.039 -1.518 1 98.94 110 VAL A C 1
ATOM 850 O O . VAL A 1 110 ? -1.353 14.781 -2.162 1 98.94 110 VAL A O 1
ATOM 853 N N . LEU A 1 111 ? -2.924 14.148 -0.772 1 98.94 111 LEU A N 1
ATOM 854 C CA . LEU A 1 111 ? -2.586 12.727 -0.831 1 98.94 111 LEU A CA 1
ATOM 855 C C . LEU A 1 111 ? -3.688 11.938 -1.524 1 98.94 111 LEU A C 1
ATOM 857 O O . LEU A 1 111 ? -4.824 11.891 -1.045 1 98.94 111 LEU A O 1
ATOM 861 N N . GLY A 1 112 ? -3.332 11.289 -2.561 1 98.81 112 GLY A N 1
ATOM 862 C CA . GLY A 1 112 ? -4.312 10.508 -3.309 1 98.81 112 GLY A CA 1
ATOM 863 C C . GLY A 1 112 ? -4.781 9.273 -2.57 1 98.81 112 GLY A C 1
ATOM 864 O O . GLY A 1 112 ? -4.105 8.797 -1.655 1 98.81 112 GLY A O 1
ATOM 865 N N . ARG A 1 113 ? -5.828 8.766 -3.055 1 98.5 113 ARG A N 1
ATOM 866 C CA . ARG A 1 113 ? -6.504 7.621 -2.459 1 98.5 113 ARG A CA 1
ATOM 867 C C . ARG A 1 113 ? -5.527 6.473 -2.223 1 98.5 113 ARG A C 1
ATOM 869 O O . ARG A 1 113 ? -4.691 6.172 -3.08 1 98.5 113 ARG A O 1
ATOM 876 N N . GLY A 1 114 ? -5.672 5.852 -1.027 1 98.56 114 GLY A N 1
ATOM 877 C CA . GLY A 1 114 ? -4.996 4.59 -0.764 1 98.56 114 GLY A CA 1
ATOM 878 C C . GLY A 1 114 ? -3.516 4.758 -0.473 1 98.56 114 GLY A C 1
ATOM 879 O O . GLY A 1 114 ? -2.811 3.777 -0.231 1 98.56 114 GLY A O 1
ATOM 880 N N . SER A 1 115 ? -3.006 5.957 -0.44 1 98.81 115 SER A N 1
ATOM 881 C CA . SER A 1 115 ? -1.595 6.207 -0.166 1 98.81 115 SER A CA 1
ATOM 882 C C . SER A 1 115 ? -1.253 5.902 1.289 1 98.81 115 SER A C 1
ATOM 884 O O . SER A 1 115 ? -2.139 5.859 2.145 1 98.81 115 SER A O 1
ATOM 886 N N . HIS A 1 116 ? -0.012 5.574 1.511 1 98.75 116 HIS A N 1
ATOM 887 C CA . HIS A 1 116 ? 0.513 5.273 2.838 1 98.75 116 HIS A CA 1
ATOM 888 C C . HIS A 1 116 ? 1.656 6.215 3.205 1 98.75 116 HIS A C 1
ATOM 890 O O . HIS A 1 116 ? 2.6 6.383 2.428 1 98.75 116 HIS A O 1
ATOM 896 N N . VAL A 1 117 ? 1.564 6.852 4.336 1 98.75 117 VAL A N 1
ATOM 897 C CA . VAL A 1 117 ? 2.682 7.555 4.961 1 98.75 117 VAL A CA 1
ATOM 898 C C . VAL A 1 117 ? 2.984 6.938 6.324 1 98.75 117 VAL A C 1
ATOM 900 O O . VAL A 1 117 ? 2.211 7.102 7.273 1 98.75 117 VAL A O 1
ATOM 903 N N . ILE A 1 118 ? 4.105 6.234 6.375 1 97 118 ILE A N 1
ATOM 904 C CA . ILE A 1 118 ? 4.465 5.43 7.539 1 97 118 ILE A CA 1
ATOM 905 C C . ILE A 1 118 ? 5.738 5.984 8.172 1 97 118 ILE A C 1
ATOM 907 O O . ILE A 1 118 ? 6.797 6.012 7.539 1 97 118 ILE A O 1
ATOM 911 N N . ALA A 1 119 ? 5.652 6.371 9.484 1 96.44 119 ALA A N 1
ATOM 912 C CA . ALA A 1 119 ? 6.801 7.023 10.102 1 96.44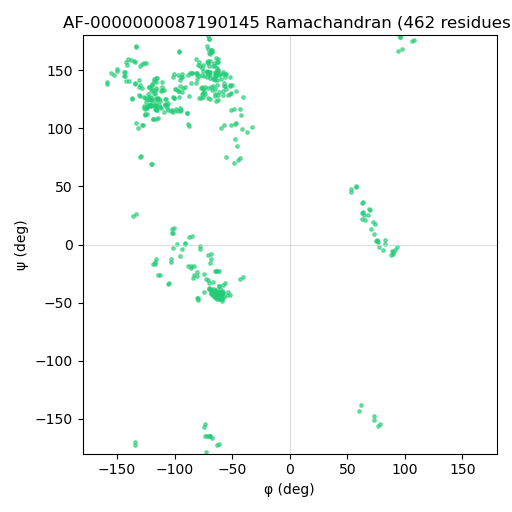 119 ALA A CA 1
ATOM 913 C C . ALA A 1 119 ? 7.145 6.375 11.438 1 96.44 119 ALA A C 1
ATOM 915 O O . ALA A 1 119 ? 6.25 6.016 12.211 1 96.44 119 ALA A O 1
ATOM 916 N N . SER A 1 120 ? 8.414 6.133 11.672 1 93 120 SER A N 1
ATOM 917 C CA . SER A 1 120 ? 8.953 5.836 12.992 1 93 120 SER A CA 1
ATOM 918 C C . SER A 1 120 ? 9.977 6.887 13.414 1 93 120 SER A C 1
ATOM 920 O O . SER A 1 120 ? 10.367 6.945 14.586 1 93 120 SER A O 1
ATOM 922 N N . CYS A 1 121 ? 10.406 7.586 12.484 1 93.5 121 CYS A N 1
ATOM 923 C CA . CYS A 1 121 ? 11.148 8.82 12.711 1 93.5 121 CYS A CA 1
ATOM 924 C C . CYS A 1 121 ? 10.641 9.93 11.797 1 93.5 121 CYS A C 1
ATOM 926 O O . CYS A 1 121 ? 9.609 9.781 11.141 1 93.5 121 CYS A O 1
ATOM 928 N N . GLU A 1 122 ? 11.297 11.086 11.758 1 97.62 122 GLU A N 1
ATOM 929 C CA . GLU A 1 122 ? 10.742 12.297 11.172 1 97.62 122 GLU A CA 1
ATOM 930 C C . GLU A 1 122 ? 10.461 12.117 9.68 1 97.62 122 GLU A C 1
ATOM 932 O O . GLU A 1 122 ? 11.344 11.703 8.93 1 97.62 122 GLU A O 1
ATOM 937 N N . VAL A 1 123 ? 9.258 12.344 9.258 1 98.75 123 VAL A N 1
ATOM 938 C CA . VAL A 1 123 ? 8.836 12.477 7.867 1 98.75 123 VAL A CA 1
ATOM 939 C C . VAL A 1 123 ? 8.195 13.844 7.648 1 98.75 123 VAL A C 1
ATOM 941 O O . VAL A 1 123 ? 7.219 14.195 8.312 1 98.75 123 VAL A O 1
ATOM 944 N N . THR A 1 124 ? 8.781 14.617 6.746 1 98.94 124 THR A N 1
ATOM 945 C CA . THR A 1 124 ? 8.281 15.953 6.461 1 98.94 124 THR A CA 1
ATOM 946 C C . THR A 1 124 ? 7.902 16.094 4.988 1 98.94 124 THR A C 1
ATOM 948 O O . THR A 1 124 ? 8.719 15.812 4.105 1 98.94 124 THR A O 1
ATOM 951 N N . ILE A 1 125 ? 6.711 16.469 4.73 1 98.94 125 ILE A N 1
ATOM 952 C CA . ILE A 1 125 ? 6.199 16.797 3.402 1 98.94 125 ILE A CA 1
ATOM 953 C C . ILE A 1 125 ? 5.887 18.281 3.314 1 98.94 125 ILE A C 1
ATOM 955 O O . ILE A 1 125 ? 5.043 18.797 4.059 1 98.94 125 ILE A O 1
ATOM 959 N N . GLY A 1 126 ? 6.535 18.984 2.443 1 98.94 126 GLY A N 1
ATOM 960 C CA . GLY A 1 126 ? 6.434 20.438 2.344 1 98.94 126 GLY A CA 1
ATOM 961 C C . GLY A 1 126 ? 5.098 20.891 1.797 1 98.94 126 GLY A C 1
ATOM 962 O O . GLY A 1 126 ? 4.23 20.078 1.483 1 98.94 126 GLY A O 1
ATOM 963 N N . ASP A 1 127 ? 4.938 22.266 1.69 1 98.94 127 ASP A N 1
ATOM 964 C CA . ASP A 1 127 ? 3.705 22.875 1.208 1 98.94 127 ASP A CA 1
ATOM 965 C C . ASP A 1 127 ? 3.447 22.516 -0.254 1 98.94 127 ASP A C 1
ATOM 967 O O . ASP A 1 127 ? 4.387 22.422 -1.048 1 98.94 127 ASP A O 1
ATOM 971 N N . ASP A 1 128 ? 2.166 22.281 -0.582 1 98.94 128 ASP A N 1
ATOM 972 C CA . ASP A 1 128 ? 1.692 22.172 -1.957 1 98.94 128 ASP A CA 1
ATOM 973 C C . ASP A 1 128 ? 2.318 20.969 -2.652 1 98.94 128 ASP A C 1
ATOM 975 O O . ASP A 1 128 ? 2.635 21.016 -3.844 1 98.94 128 ASP A O 1
ATOM 979 N N . VAL 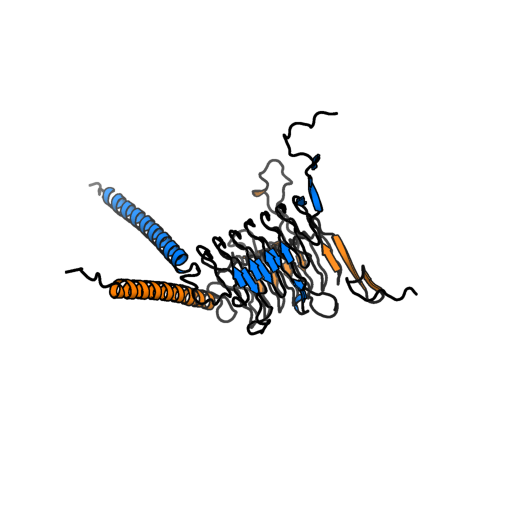A 1 129 ? 2.705 19.984 -1.868 1 98.94 129 VAL A N 1
ATOM 980 C CA . VAL A 1 129 ? 3.057 18.688 -2.451 1 98.94 129 VAL A CA 1
ATOM 981 C C . VAL A 1 129 ? 1.787 17.922 -2.826 1 98.94 129 VAL A C 1
ATOM 983 O O . VAL A 1 129 ? 0.869 17.797 -2.014 1 98.94 129 VAL A O 1
ATOM 986 N N . PHE A 1 130 ? 1.699 17.484 -4.066 1 98.94 130 PHE A N 1
ATOM 987 C CA . PHE A 1 130 ? 0.573 16.703 -4.555 1 98.94 130 PHE A CA 1
ATOM 988 C C . PHE A 1 130 ? 1.007 15.273 -4.875 1 98.94 130 PHE A C 1
ATOM 990 O O . PHE A 1 130 ? 2.053 15.055 -5.488 1 98.94 130 PHE A O 1
ATOM 997 N N . CYS A 1 131 ? 0.251 14.344 -4.41 1 98.75 131 CYS A N 1
ATOM 998 C CA . CYS A 1 131 ? 0.518 12.93 -4.668 1 98.75 131 CYS A CA 1
ATOM 999 C C . CYS A 1 131 ? -0.651 12.281 -5.391 1 98.75 131 CYS A C 1
ATOM 1001 O O . CYS A 1 131 ? -1.807 12.453 -5.004 1 98.75 131 CYS A O 1
ATOM 1003 N N . GLY A 1 132 ? -0.333 11.523 -6.48 1 98.56 132 GLY A N 1
ATOM 1004 C CA . GLY A 1 132 ? -1.334 10.633 -7.043 1 98.56 132 GLY A CA 1
ATOM 1005 C C . GLY A 1 132 ? -1.77 9.539 -6.086 1 98.56 132 GLY A C 1
ATOM 1006 O O . GLY A 1 132 ? -1.461 9.594 -4.895 1 98.56 132 GLY A O 1
ATOM 1007 N N . PRO A 1 133 ? -2.578 8.609 -6.609 1 98.75 133 PRO A N 1
ATOM 1008 C CA . PRO A 1 133 ? -3.035 7.52 -5.742 1 98.75 133 PRO A CA 1
ATOM 1009 C C . PRO A 1 133 ? -1.947 6.477 -5.484 1 98.75 133 PRO A C 1
ATOM 1011 O O . PRO A 1 133 ? -1.056 6.289 -6.316 1 98.75 133 PRO A O 1
ATOM 1014 N N . TYR A 1 134 ? -2.057 5.867 -4.223 1 98.62 134 TYR A N 1
ATOM 1015 C CA . TYR A 1 134 ? -1.296 4.676 -3.869 1 98.62 134 TYR A CA 1
ATOM 1016 C C . TYR A 1 134 ? 0.194 4.984 -3.777 1 98.62 134 TYR A C 1
ATOM 1018 O O . TYR A 1 134 ? 1.031 4.125 -4.055 1 98.62 134 TYR A O 1
ATOM 1026 N N . VAL A 1 135 ? 0.542 6.254 -3.492 1 98.81 135 VAL A N 1
ATOM 1027 C CA . VAL A 1 135 ? 1.913 6.617 -3.152 1 98.81 135 VAL A CA 1
ATOM 1028 C C . VAL A 1 135 ? 2.279 6.039 -1.787 1 98.81 135 VAL A C 1
ATOM 1030 O O . VAL A 1 135 ? 1.423 5.922 -0.908 1 98.81 135 VAL A O 1
ATOM 1033 N N . TYR A 1 136 ? 3.512 5.613 -1.631 1 98.81 136 TYR A N 1
ATOM 1034 C CA . TYR A 1 136 ? 4.027 5.023 -0.399 1 98.81 136 TYR A CA 1
ATOM 1035 C C . TYR A 1 136 ? 5.25 5.781 0.098 1 98.81 136 TYR A C 1
ATOM 1037 O O . TYR A 1 136 ? 6.285 5.809 -0.571 1 98.81 136 TYR A O 1
ATOM 1045 N N . VAL A 1 137 ? 5.16 6.48 1.245 1 98.81 137 VAL A N 1
ATOM 1046 C CA . VAL A 1 137 ? 6.258 7.188 1.891 1 98.81 137 VAL A CA 1
ATOM 1047 C C . VAL A 1 137 ? 6.559 6.551 3.246 1 98.81 137 VAL A C 1
ATOM 1049 O O . VAL A 1 137 ? 5.668 6.434 4.094 1 98.81 137 VAL A O 1
ATOM 1052 N N . THR A 1 138 ? 7.809 6.172 3.459 1 98.06 138 THR A N 1
ATOM 1053 C CA . THR A 1 138 ? 8.094 5.523 4.734 1 98.06 138 THR A CA 1
ATOM 1054 C C . THR A 1 138 ? 9.469 5.922 5.254 1 98.06 138 THR A C 1
ATOM 1056 O O . THR A 1 138 ? 10.406 6.09 4.473 1 98.06 138 THR A O 1
ATOM 1059 N N . SER A 1 139 ? 9.578 6.047 6.582 1 97.25 139 SER A N 1
ATOM 1060 C CA . SER A 1 139 ? 10.875 6.234 7.223 1 97.25 139 SER A CA 1
ATOM 1061 C C . SER A 1 139 ? 11.5 4.898 7.621 1 97.25 139 SER A C 1
ATOM 1063 O O . SER A 1 139 ? 12.594 4.855 8.172 1 97.25 139 SER A O 1
ATOM 1065 N N . ASP A 1 140 ? 10.773 3.768 7.301 1 93.12 140 ASP A N 1
ATOM 1066 C CA . ASP A 1 140 ? 11.172 2.488 7.875 1 93.12 140 ASP A CA 1
ATOM 1067 C C . ASP A 1 140 ? 11.547 1.488 6.785 1 93.12 140 ASP A C 1
ATOM 1069 O O . ASP A 1 140 ? 10.883 1.414 5.75 1 93.12 140 ASP A O 1
ATOM 1073 N N . ASN A 1 141 ? 12.625 0.853 6.969 1 88.94 141 ASN A N 1
ATOM 1074 C CA . ASN A 1 141 ? 12.992 -0.322 6.184 1 88.94 141 ASN A CA 1
ATOM 1075 C C . ASN A 1 141 ? 13.078 -1.572 7.055 1 88.94 141 ASN A C 1
ATOM 1077 O O . ASN A 1 141 ? 13.664 -1.539 8.141 1 88.94 141 ASN A O 1
ATOM 1081 N N . HIS A 1 142 ? 12.469 -2.611 6.578 1 85.75 142 HIS A N 1
ATOM 1082 C CA . HIS A 1 142 ? 12.625 -3.844 7.344 1 85.75 142 HIS A CA 1
ATOM 1083 C C . HIS A 1 142 ? 14.07 -4.316 7.34 1 85.75 142 HIS A C 1
ATOM 1085 O O . HIS A 1 142 ? 14.703 -4.387 6.285 1 85.75 142 HIS A O 1
ATOM 1091 N N . SER A 1 143 ? 14.57 -4.602 8.539 1 87.5 143 SER A N 1
ATOM 1092 C CA . SER A 1 143 ? 15.922 -5.129 8.648 1 87.5 143 SER A CA 1
ATOM 1093 C C . SER A 1 143 ? 15.977 -6.602 8.258 1 87.5 143 SER A C 1
ATOM 1095 O O . SER A 1 143 ? 14.992 -7.324 8.406 1 87.5 143 SER A O 1
ATOM 1097 N N . TYR A 1 144 ? 17.062 -7.008 7.668 1 91.56 144 TYR A N 1
ATOM 1098 C CA . TYR A 1 144 ? 17.266 -8.406 7.309 1 91.56 144 TYR A CA 1
ATOM 1099 C C . TYR A 1 144 ? 18.672 -8.859 7.664 1 91.56 144 TYR A C 1
ATOM 1101 O O . TYR A 1 144 ? 19.188 -9.82 7.086 1 91.56 144 TYR A O 1
ATOM 1109 N N . GLU A 1 145 ? 19.266 -8.18 8.617 1 89.44 145 GLU A N 1
ATOM 1110 C CA . GLU A 1 145 ? 20.656 -8.422 8.977 1 89.44 145 GLU A CA 1
ATOM 1111 C C . GLU A 1 145 ? 20.844 -9.812 9.578 1 89.44 145 GLU A C 1
ATOM 1113 O O . GLU A 1 145 ? 21.859 -10.469 9.32 1 89.44 145 GLU A O 1
ATOM 1118 N N . ASP A 1 146 ? 19.875 -10.195 10.359 1 92 146 ASP A N 1
ATOM 1119 C CA . ASP A 1 146 ? 19.938 -11.508 10.992 1 92 146 ASP A CA 1
ATOM 1120 C C . ASP A 1 146 ? 19.328 -12.578 10.102 1 92 146 ASP A C 1
ATOM 1122 O O . ASP A 1 146 ? 18.109 -12.688 9.992 1 92 146 ASP A O 1
ATOM 1126 N N . PRO A 1 147 ? 20.156 -13.391 9.445 1 91.5 147 PRO A N 1
ATOM 1127 C CA . PRO A 1 147 ? 19.625 -14.375 8.492 1 91.5 147 PRO A CA 1
ATOM 1128 C C . PRO A 1 147 ? 18.875 -15.516 9.188 1 91.5 147 PRO A C 1
ATOM 1130 O O . PRO A 1 147 ? 18.203 -16.312 8.523 1 91.5 147 PRO A O 1
ATOM 1133 N N . THR A 1 148 ? 18.922 -15.625 10.477 1 92.94 148 THR A N 1
ATOM 1134 C CA . THR A 1 148 ? 18.297 -16.734 11.195 1 92.94 148 THR A CA 1
ATOM 1135 C C . THR A 1 148 ? 16.891 -16.359 11.641 1 92.94 148 THR A C 1
ATOM 1137 O O . THR A 1 148 ? 16.156 -17.203 12.188 1 92.94 148 THR A O 1
ATOM 1140 N N . GLN A 1 149 ? 16.484 -15.141 11.414 1 95.94 149 GLN A N 1
ATOM 1141 C CA . GLN A 1 149 ? 15.156 -14.672 11.789 1 95.94 149 GLN A CA 1
ATOM 1142 C C . GLN A 1 149 ? 14.352 -14.25 10.562 1 95.94 149 GLN A C 1
ATOM 1144 O O . GLN A 1 149 ? 14.891 -13.633 9.641 1 95.94 149 GLN A O 1
ATOM 1149 N N . PRO A 1 150 ? 13.031 -14.617 10.648 1 95.81 150 PRO A N 1
ATOM 1150 C CA . PRO A 1 150 ? 12.203 -14.031 9.586 1 95.81 150 PRO A CA 1
ATOM 1151 C C . PRO A 1 150 ? 12.375 -12.516 9.477 1 95.81 150 PRO A C 1
ATOM 1153 O O . PRO A 1 150 ? 12.516 -11.836 10.5 1 95.81 150 PRO A O 1
ATOM 1156 N N . ILE A 1 151 ? 12.328 -12.039 8.273 1 94.38 151 ILE A N 1
ATOM 1157 C CA . ILE A 1 151 ? 12.602 -10.633 8.008 1 94.38 151 ILE A CA 1
ATOM 1158 C C . ILE A 1 151 ? 11.539 -9.766 8.688 1 94.38 151 ILE A C 1
ATOM 1160 O O . ILE A 1 151 ? 11.867 -8.758 9.328 1 94.38 151 ILE A O 1
ATOM 1164 N N . GLY A 1 152 ? 10.312 -10.203 8.664 1 91.25 152 GLY A N 1
ATOM 1165 C CA . GLY A 1 152 ? 9.211 -9.438 9.227 1 91.25 152 GLY A CA 1
ATOM 1166 C C . GLY A 1 152 ? 9.266 -9.352 10.742 1 91.25 152 GLY A C 1
ATOM 1167 O O . GLY A 1 152 ? 8.562 -8.539 11.352 1 91.25 152 GLY A O 1
ATOM 1168 N N . ARG A 1 153 ? 10.031 -10.164 11.367 1 92.62 153 ARG A N 1
ATOM 1169 C CA . ARG A 1 153 ? 10.109 -10.195 12.82 1 92.62 153 ARG A CA 1
ATOM 1170 C C . ARG A 1 153 ? 11.305 -9.391 13.328 1 92.62 153 ARG A C 1
ATOM 1172 O O . ARG A 1 153 ? 11.562 -9.344 14.531 1 92.62 153 ARG A O 1
ATOM 1179 N N . GLN A 1 154 ? 12.016 -8.828 12.406 1 90 154 GLN A N 1
ATOM 1180 C CA . GLN A 1 154 ? 13.164 -8.008 12.773 1 90 154 GLN A CA 1
ATOM 1181 C C . GLN A 1 154 ? 12.781 -6.527 12.828 1 90 154 GLN A C 1
ATOM 1183 O O . GLN A 1 154 ? 11.984 -6.059 12.016 1 90 154 GLN A O 1
ATOM 1188 N N . TRP A 1 155 ? 13.297 -5.801 13.766 1 83.31 155 TRP A N 1
ATOM 1189 C CA . TRP A 1 155 ? 13.023 -4.379 13.93 1 83.31 155 TRP A CA 1
ATOM 1190 C C . TRP A 1 155 ? 13.516 -3.59 12.719 1 83.31 155 TRP A C 1
ATOM 1192 O O . TRP A 1 155 ? 14.602 -3.842 12.203 1 83.31 155 TRP A O 1
ATOM 1202 N N . PRO A 1 156 ? 12.727 -2.648 12.391 1 86.25 156 PRO A N 1
ATOM 1203 C CA . PRO A 1 156 ? 13.133 -1.878 11.211 1 86.25 156 PRO A CA 1
ATOM 1204 C C . PRO A 1 156 ? 14.281 -0.919 11.492 1 86.25 156 PRO A C 1
ATOM 1206 O O . PRO A 1 156 ? 14.555 -0.603 12.656 1 86.25 156 PRO A O 1
ATOM 1209 N N . ARG A 1 157 ? 14.992 -0.632 10.438 1 88.94 157 ARG A N 1
ATOM 1210 C CA . ARG A 1 157 ? 15.898 0.51 10.43 1 88.94 157 ARG A CA 1
ATOM 1211 C C . ARG A 1 157 ? 15.211 1.75 9.867 1 88.94 157 ARG A C 1
ATOM 1213 O O . ARG A 1 157 ? 14.562 1.686 8.82 1 88.94 157 ARG A O 1
ATOM 1220 N N . SER A 1 158 ? 15.391 2.834 10.648 1 93.75 158 SER A N 1
ATOM 1221 C CA . SER A 1 158 ? 14.625 4.02 10.266 1 93.75 158 SER A CA 1
ATOM 1222 C C . SER A 1 158 ? 15.555 5.176 9.906 1 93.75 158 SER A C 1
ATOM 1224 O O . SER A 1 158 ? 16.656 5.281 10.438 1 93.75 158 SER A O 1
ATOM 1226 N N . ALA A 1 159 ? 15.172 5.914 8.938 1 96.69 159 ALA A N 1
ATOM 1227 C CA . ALA A 1 159 ? 15.844 7.148 8.539 1 96.69 159 ALA A CA 1
ATOM 1228 C C . ALA A 1 159 ? 14.828 8.203 8.109 1 96.69 159 ALA A C 1
ATOM 1230 O O . ALA A 1 159 ? 13.82 7.883 7.465 1 96.69 159 ALA A O 1
ATOM 1231 N N . PRO A 1 160 ? 15.078 9.469 8.477 1 97.94 160 PRO A N 1
ATOM 1232 C CA . PRO A 1 160 ? 14.117 10.531 8.164 1 97.94 160 PRO A CA 1
ATOM 1233 C C . PRO A 1 160 ? 13.922 10.727 6.668 1 97.94 160 PRO A C 1
ATOM 1235 O O . PRO A 1 160 ? 14.82 10.43 5.879 1 97.94 160 PRO A O 1
ATOM 1238 N N . VAL A 1 161 ? 12.742 11.156 6.289 1 98.75 161 VAL A N 1
ATOM 1239 C CA . VAL A 1 161 ? 12.383 11.445 4.902 1 98.75 161 VAL A CA 1
ATOM 1240 C C . VAL A 1 161 ? 11.914 12.891 4.781 1 98.75 161 VAL A C 1
ATOM 1242 O O . VAL A 1 161 ? 11.172 13.383 5.629 1 98.75 161 VAL A O 1
ATOM 1245 N N . GLU A 1 162 ? 12.391 13.578 3.762 1 98.94 162 GLU A N 1
ATOM 1246 C CA . GLU A 1 162 ? 11.969 14.945 3.48 1 98.94 162 GLU A CA 1
ATOM 1247 C C . GLU A 1 162 ? 11.562 15.117 2.02 1 98.94 162 GLU A C 1
ATOM 1249 O O . GLU A 1 162 ? 12.32 14.75 1.114 1 98.94 162 GLU A O 1
ATOM 1254 N N . ILE A 1 163 ? 10.406 15.633 1.795 1 98.94 163 ILE A N 1
ATOM 1255 C CA . ILE A 1 163 ? 9.922 15.961 0.459 1 98.94 163 ILE A CA 1
ATOM 1256 C C . ILE A 1 163 ? 9.695 17.469 0.346 1 98.94 163 ILE A C 1
ATOM 1258 O O . ILE A 1 163 ? 8.844 18.031 1.044 1 98.94 163 ILE A O 1
ATOM 1262 N N . GLY A 1 164 ? 10.375 18.078 -0.526 1 98.94 164 GLY A N 1
ATOM 1263 C CA . GLY A 1 164 ? 10.344 19.531 -0.661 1 98.94 164 GLY A CA 1
ATOM 1264 C C . GLY A 1 164 ? 9.039 20.047 -1.216 1 98.94 164 GLY A C 1
ATOM 1265 O O . GLY A 1 164 ? 8.367 19.359 -1.99 1 98.94 164 GLY A O 1
ATOM 1266 N N 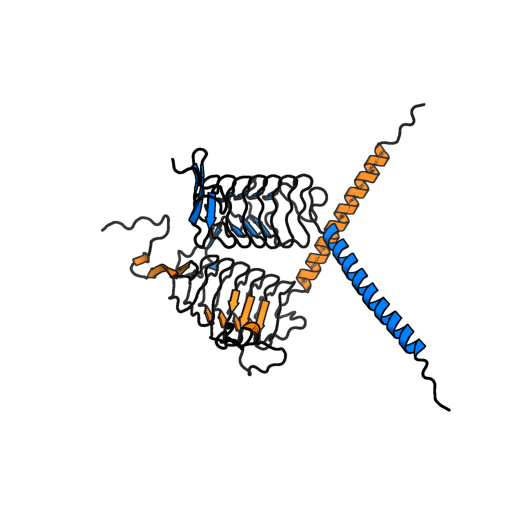. SER A 1 165 ? 8.758 21.328 -0.895 1 98.94 165 SER A N 1
ATOM 1267 C CA . SER A 1 165 ? 7.516 21.984 -1.272 1 98.94 165 SER A CA 1
ATOM 1268 C C . SER A 1 165 ? 7.352 22.031 -2.789 1 98.94 165 SER A C 1
ATOM 1270 O O . SER A 1 165 ? 8.336 22.172 -3.52 1 98.94 165 SER A O 1
ATOM 1272 N N . GLY A 1 166 ? 6.094 21.938 -3.227 1 98.88 166 GLY A N 1
ATOM 1273 C CA . GLY A 1 166 ? 5.77 22.094 -4.633 1 98.88 166 GLY A CA 1
ATOM 1274 C C . GLY A 1 166 ? 5.969 20.844 -5.449 1 98.88 166 GLY A C 1
ATOM 1275 O O . GLY A 1 166 ? 5.719 20.828 -6.656 1 98.88 166 GLY A O 1
ATOM 1276 N N . SER A 1 167 ? 6.383 19.766 -4.871 1 98.94 167 SER A N 1
ATOM 1277 C CA . SER A 1 167 ? 6.723 18.547 -5.59 1 98.94 167 SER A CA 1
ATOM 1278 C C . SER A 1 167 ? 5.473 17.766 -5.977 1 98.94 167 SER A C 1
ATOM 1280 O O . SER A 1 167 ? 4.402 17.969 -5.398 1 98.94 167 SER A O 1
ATOM 1282 N N . TRP A 1 168 ? 5.645 16.922 -7.016 1 98.88 168 TRP A N 1
ATOM 1283 C CA . TRP A 1 168 ? 4.625 15.992 -7.5 1 98.88 168 TRP A CA 1
ATOM 1284 C C . TRP A 1 168 ? 5.109 14.555 -7.406 1 98.88 168 TRP A C 1
ATOM 1286 O O . TRP A 1 168 ? 6.184 14.219 -7.91 1 98.88 168 TRP A O 1
ATOM 1296 N N . LEU A 1 169 ? 4.352 13.719 -6.691 1 98.94 169 LEU A N 1
ATOM 1297 C CA . LEU A 1 169 ? 4.621 12.289 -6.652 1 98.94 169 LEU A CA 1
ATOM 1298 C C . LEU A 1 169 ? 3.594 11.516 -7.477 1 98.94 169 LEU A C 1
ATOM 1300 O O . LEU A 1 169 ? 2.42 11.453 -7.102 1 98.94 169 LEU A O 1
ATOM 1304 N N . GLY A 1 170 ? 4.059 10.898 -8.508 1 98.81 170 GLY A N 1
ATOM 1305 C CA . GLY A 1 170 ? 3.172 10.164 -9.398 1 98.81 170 GLY A CA 1
ATOM 1306 C C . GLY A 1 170 ? 2.596 8.914 -8.766 1 98.81 170 GLY A C 1
ATOM 1307 O O . GLY A 1 170 ? 3.1 8.438 -7.746 1 98.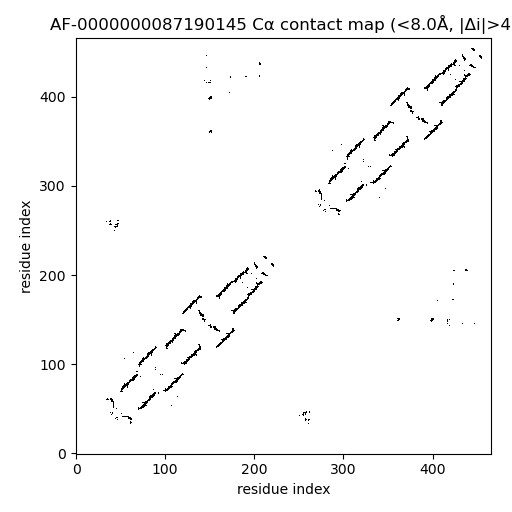81 170 GLY A O 1
ATOM 1308 N N . ALA A 1 171 ? 1.529 8.438 -9.445 1 98.69 171 ALA A N 1
ATOM 1309 C CA . ALA A 1 171 ? 0.803 7.273 -8.945 1 98.69 171 ALA A CA 1
ATOM 1310 C C . ALA A 1 171 ? 1.756 6.121 -8.648 1 98.69 171 ALA A C 1
ATOM 1312 O O . ALA A 1 171 ? 2.615 5.793 -9.469 1 98.69 171 ALA A O 1
ATOM 1313 N N . GLY A 1 172 ? 1.579 5.566 -7.406 1 98.44 172 GLY A N 1
ATOM 1314 C CA . GLY A 1 172 ? 2.305 4.348 -7.074 1 98.44 172 GLY A CA 1
ATOM 1315 C C . GLY A 1 172 ? 3.77 4.594 -6.766 1 98.44 172 GLY A C 1
ATOM 1316 O O . GLY A 1 172 ? 4.539 3.648 -6.582 1 98.44 172 GLY A O 1
ATOM 1317 N N . ALA A 1 173 ? 4.246 5.84 -6.75 1 98.75 173 ALA A N 1
ATOM 1318 C CA . ALA A 1 173 ? 5.637 6.125 -6.402 1 98.75 173 ALA A CA 1
ATOM 1319 C C . ALA A 1 173 ? 5.938 5.719 -4.965 1 98.75 173 ALA A C 1
ATOM 1321 O O . ALA A 1 173 ? 5.051 5.738 -4.105 1 98.75 173 ALA A O 1
ATOM 1322 N N . VAL A 1 174 ? 7.18 5.32 -4.715 1 98.69 174 VAL A N 1
ATOM 1323 C CA . VAL A 1 174 ? 7.641 4.918 -3.389 1 98.69 174 VAL A CA 1
ATOM 1324 C C . VAL A 1 174 ? 8.82 5.793 -2.965 1 98.69 174 VAL A C 1
ATOM 1326 O O . VAL A 1 174 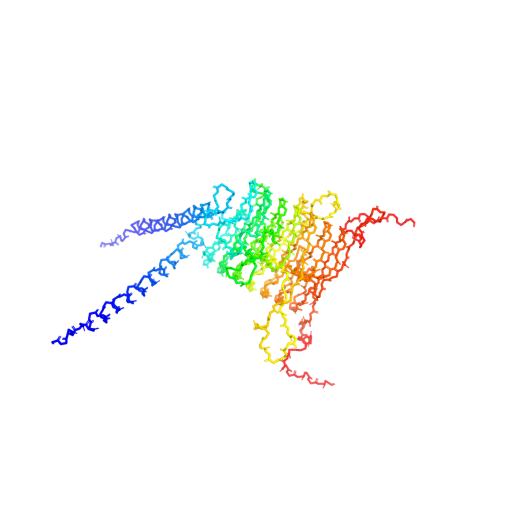? 9.797 5.926 -3.701 1 98.69 174 VAL A O 1
ATOM 1329 N N . ILE A 1 175 ? 8.711 6.426 -1.813 1 98.81 175 ILE A N 1
ATOM 1330 C CA . ILE A 1 175 ? 9.797 7.191 -1.215 1 98.81 175 ILE A CA 1
ATOM 1331 C C . ILE A 1 175 ? 10.375 6.426 -0.026 1 98.81 175 ILE A C 1
ATOM 1333 O O . ILE A 1 175 ? 9.672 6.188 0.964 1 98.81 175 ILE A O 1
ATOM 1337 N N . LEU A 1 176 ? 11.664 6.109 -0.099 1 97.81 176 LEU A N 1
ATOM 1338 C CA . LEU A 1 176 ? 12.281 5.188 0.846 1 97.81 176 LEU A CA 1
ATOM 1339 C C . LEU A 1 176 ? 12.969 5.945 1.977 1 97.81 176 LEU A C 1
ATOM 1341 O O . LEU A 1 176 ? 13.141 7.164 1.897 1 97.81 176 LEU A O 1
ATOM 1345 N N . PRO A 1 177 ? 13.305 5.203 3.051 1 97.44 177 PRO A N 1
ATOM 1346 C CA . PRO A 1 177 ? 13.945 5.855 4.195 1 97.44 177 PRO A CA 1
ATOM 1347 C C . PRO A 1 177 ? 15.219 6.605 3.814 1 97.44 177 PRO A C 1
ATOM 1349 O O . PRO A 1 177 ? 16.016 6.109 3.02 1 97.44 177 PRO A O 1
ATOM 1352 N N . GLY A 1 178 ? 15.336 7.766 4.359 1 97.62 178 GLY A N 1
ATOM 1353 C CA . GLY A 1 178 ? 16.547 8.555 4.156 1 97.62 178 GLY A CA 1
ATOM 1354 C C . GLY A 1 178 ? 16.469 9.461 2.941 1 97.62 178 GLY A C 1
ATOM 1355 O O . GLY A 1 178 ? 17.344 10.289 2.723 1 97.62 178 GLY A O 1
ATOM 1356 N N . ALA A 1 179 ? 15.414 9.297 2.152 1 98.56 179 ALA A N 1
ATOM 1357 C CA . ALA A 1 179 ? 15.281 10.102 0.939 1 98.56 179 ALA A CA 1
ATOM 1358 C C . ALA A 1 179 ? 15.07 11.578 1.277 1 98.56 179 ALA A C 1
ATOM 1360 O O . ALA A 1 179 ? 14.297 11.906 2.182 1 98.56 179 ALA A O 1
ATOM 1361 N N . ARG A 1 180 ? 15.75 12.406 0.565 1 98.81 180 ARG A N 1
ATOM 1362 C CA . ARG A 1 180 ? 15.617 13.852 0.663 1 98.81 180 ARG A CA 1
ATOM 1363 C C . ARG A 1 180 ? 15.383 14.477 -0.708 1 98.81 180 ARG A C 1
ATOM 1365 O O . ARG A 1 180 ? 16.312 14.609 -1.506 1 98.81 180 ARG A O 1
ATOM 1372 N N . LEU A 1 181 ? 14.195 14.828 -0.974 1 98.88 181 LEU A N 1
ATOM 1373 C CA . LEU A 1 181 ? 13.812 15.453 -2.236 1 98.88 181 LEU A CA 1
ATOM 1374 C C . LEU A 1 181 ? 13.766 16.969 -2.098 1 98.88 181 LEU A C 1
ATOM 1376 O O . LEU A 1 181 ? 13.172 17.484 -1.149 1 98.88 181 LEU A O 1
ATOM 1380 N N . GLY A 1 182 ? 14.375 17.688 -3.033 1 98.69 182 GLY A N 1
ATOM 1381 C CA . GLY A 1 182 ? 14.305 19.141 -3.053 1 98.69 182 GLY A CA 1
ATOM 1382 C C . GLY A 1 182 ? 12.93 19.656 -3.41 1 98.69 182 GLY A C 1
ATOM 1383 O O . GLY A 1 182 ? 11.945 18.922 -3.354 1 98.69 182 GLY A O 1
ATOM 1384 N N . ARG A 1 183 ? 12.891 20.984 -3.754 1 98.56 183 ARG A N 1
ATOM 1385 C CA . ARG A 1 183 ? 11.641 21.625 -4.141 1 98.56 183 ARG A CA 1
ATOM 1386 C C . ARG A 1 183 ? 11.305 21.344 -5.602 1 98.56 183 ARG A C 1
ATOM 1388 O O . ARG A 1 183 ? 12.203 21.203 -6.434 1 98.56 183 ARG A O 1
ATOM 1395 N N . ASN A 1 184 ? 9.992 21.266 -5.871 1 98.62 184 ASN A N 1
ATOM 1396 C CA . ASN A 1 184 ? 9.508 21.141 -7.238 1 98.62 184 ASN A CA 1
ATOM 1397 C C . ASN A 1 184 ? 10.164 19.969 -7.961 1 98.62 184 ASN A C 1
ATOM 1399 O O . ASN A 1 184 ? 10.648 20.109 -9.086 1 98.62 184 ASN A O 1
ATOM 1403 N N . VAL A 1 185 ? 10.18 18.875 -7.297 1 98.81 185 VAL A N 1
ATOM 1404 C CA . VAL A 1 185 ? 10.641 17.625 -7.875 1 98.81 185 VAL A CA 1
ATOM 1405 C C . VAL A 1 185 ? 9.453 16.828 -8.414 1 98.81 185 VAL A C 1
ATOM 1407 O O . VAL A 1 185 ? 8.398 16.766 -7.781 1 98.81 185 VAL A O 1
ATOM 1410 N N . VAL A 1 186 ? 9.633 16.266 -9.609 1 98.81 186 VAL A N 1
ATOM 1411 C CA . VAL A 1 186 ? 8.656 15.328 -10.164 1 98.81 186 VAL A CA 1
ATOM 1412 C C . VAL A 1 186 ? 9.148 13.891 -10 1 98.81 186 VAL A C 1
ATOM 1414 O O . VAL A 1 186 ? 10.211 13.531 -10.516 1 98.81 186 VAL A O 1
ATOM 1417 N N . VAL A 1 187 ? 8.453 13.164 -9.211 1 98.88 187 VAL A N 1
ATOM 1418 C CA . VAL A 1 187 ? 8.688 11.727 -9.148 1 98.88 187 VAL A CA 1
ATOM 1419 C C . VAL A 1 187 ? 7.727 11 -10.094 1 98.88 187 VAL A C 1
ATOM 1421 O O . VAL A 1 187 ? 6.508 11.055 -9.906 1 98.88 187 VAL A O 1
ATOM 1424 N N . ALA A 1 188 ? 8.242 10.352 -11.094 1 98.69 188 ALA A N 1
ATOM 1425 C CA . ALA A 1 188 ? 7.418 9.664 -12.086 1 98.69 188 ALA A CA 1
ATOM 1426 C C . ALA A 1 188 ? 6.602 8.547 -11.438 1 98.69 188 ALA A C 1
ATOM 1428 O O . ALA A 1 188 ? 6.965 8.039 -10.375 1 98.69 188 ALA A O 1
ATOM 1429 N N . ALA A 1 189 ? 5.508 8.211 -12.148 1 98.5 189 ALA A N 1
ATOM 1430 C CA . ALA A 1 189 ? 4.664 7.125 -11.664 1 98.5 189 ALA A CA 1
ATOM 1431 C C . ALA A 1 189 ? 5.461 5.832 -11.516 1 98.5 189 ALA A C 1
ATOM 1433 O O . ALA A 1 189 ? 6.266 5.488 -12.383 1 98.5 189 ALA A O 1
ATOM 1434 N N . GLY A 1 190 ? 5.242 5.246 -10.328 1 97.94 190 GLY A N 1
ATOM 1435 C CA . GLY A 1 190 ? 5.828 3.938 -10.094 1 97.94 190 GLY A CA 1
ATOM 1436 C C . GLY A 1 190 ? 7.293 4.004 -9.695 1 97.94 190 GLY A C 1
ATOM 1437 O O . GLY A 1 190 ? 7.898 2.979 -9.375 1 97.94 190 GLY A O 1
ATOM 1438 N N . ALA A 1 191 ? 7.887 5.172 -9.703 1 98.5 191 ALA A N 1
ATOM 1439 C CA . ALA A 1 191 ? 9.312 5.285 -9.398 1 98.5 191 ALA A CA 1
ATOM 1440 C C . ALA A 1 191 ? 9.578 4.988 -7.922 1 98.5 191 ALA A C 1
ATOM 1442 O O . ALA A 1 191 ? 8.742 5.273 -7.062 1 98.5 191 ALA A O 1
ATOM 1443 N N . VAL A 1 192 ? 10.711 4.391 -7.621 1 98.38 192 VAL A N 1
ATOM 1444 C CA . VAL A 1 192 ? 11.164 4.141 -6.258 1 98.38 192 VAL A CA 1
ATOM 1445 C C . VAL A 1 192 ? 12.391 5 -5.957 1 98.38 192 VAL A C 1
ATOM 1447 O O . VAL A 1 192 ? 13.453 4.805 -6.547 1 98.38 192 VAL A O 1
ATOM 1450 N N . VAL A 1 193 ? 12.258 5.883 -5 1 98.5 193 VAL A N 1
ATOM 1451 C CA . VAL A 1 193 ? 13.258 6.934 -4.809 1 98.5 193 VAL A CA 1
ATOM 1452 C C . VAL A 1 193 ? 14.016 6.691 -3.504 1 98.5 193 VAL A C 1
ATOM 1454 O O . VAL A 1 193 ? 13.406 6.422 -2.465 1 98.5 193 VAL A O 1
ATOM 1457 N N . ARG A 1 194 ? 15.242 6.781 -3.596 1 96.12 194 ARG A N 1
ATOM 1458 C CA . ARG A 1 194 ? 16.156 6.797 -2.459 1 96.12 194 ARG A CA 1
ATOM 1459 C C . ARG A 1 194 ? 17.203 7.898 -2.607 1 96.12 194 ARG A C 1
ATOM 1461 O O . ARG A 1 194 ? 17.438 8.391 -3.713 1 96.12 194 ARG A O 1
ATOM 1468 N N . GLY A 1 195 ? 17.75 8.312 -1.503 1 96.81 195 GLY A N 1
ATOM 1469 C CA . GLY A 1 195 ? 18.844 9.266 -1.539 1 96.81 195 GLY A CA 1
ATOM 1470 C C . GLY A 1 195 ? 18.391 10.695 -1.772 1 96.81 195 GLY A C 1
ATOM 1471 O O . GLY A 1 195 ? 17.266 11.055 -1.409 1 96.81 195 GLY A O 1
ATOM 1472 N N . GLU A 1 196 ? 19.312 11.43 -2.314 1 98.5 196 GLU A N 1
ATOM 1473 C CA . GLU A 1 196 ? 19.062 12.859 -2.477 1 98.5 196 GLU A CA 1
ATOM 1474 C C . GLU A 1 196 ? 18.641 13.188 -3.904 1 98.5 196 GLU A C 1
ATOM 1476 O O . GLU A 1 196 ? 19.234 12.68 -4.863 1 98.5 196 GLU A O 1
ATOM 1481 N N . VAL A 1 197 ? 17.625 13.969 -4.059 1 98.69 197 VAL A N 1
ATOM 1482 C CA . VAL A 1 197 ? 17.172 14.492 -5.34 1 98.69 197 VAL A CA 1
ATOM 1483 C C . VAL A 1 197 ? 17.188 16.016 -5.309 1 98.69 197 VAL A C 1
ATOM 1485 O O . VAL A 1 197 ? 16.547 16.641 -4.461 1 98.69 197 VAL A O 1
ATOM 1488 N N . PRO A 1 198 ? 17.938 16.672 -6.176 1 97.94 198 PRO A N 1
ATOM 1489 C CA . PRO A 1 198 ? 18.016 18.141 -6.141 1 97.94 198 PRO A CA 1
ATOM 1490 C C . PRO A 1 198 ? 16.719 18.812 -6.535 1 97.94 198 PRO A C 1
ATOM 1492 O O . PRO A 1 198 ? 15.812 18.172 -7.078 1 97.94 198 PRO A O 1
ATOM 1495 N N . ASP A 1 199 ? 16.688 20.141 -6.242 1 98.25 199 ASP A N 1
ATOM 1496 C CA . ASP A 1 199 ? 15.562 20.953 -6.672 1 98.25 199 ASP A CA 1
ATOM 1497 C C . ASP A 1 199 ? 15.344 20.844 -8.18 1 98.25 199 ASP A C 1
ATOM 1499 O O . ASP A 1 199 ? 16.312 20.703 -8.938 1 98.25 199 ASP A O 1
ATOM 1503 N N . HIS A 1 200 ? 14.039 20.922 -8.57 1 98.19 200 HIS A N 1
ATOM 1504 C CA . HIS A 1 200 ? 13.672 21.062 -9.969 1 98.19 200 HIS A CA 1
ATOM 1505 C C . HIS A 1 200 ? 14.227 19.922 -10.812 1 98.19 200 HIS A C 1
ATOM 1507 O O . HIS A 1 200 ? 14.859 20.156 -11.844 1 98.19 200 HIS A O 1
ATOM 1513 N N . ALA A 1 201 ? 14.023 18.734 -10.398 1 98.44 201 ALA A N 1
ATOM 1514 C CA . ALA A 1 201 ? 14.461 17.531 -11.109 1 98.44 201 ALA A CA 1
ATOM 1515 C C . ALA A 1 201 ? 13.281 16.594 -11.359 1 98.44 201 ALA A C 1
ATOM 1517 O O . ALA A 1 201 ? 12.258 16.672 -10.672 1 98.44 201 ALA A O 1
ATOM 1518 N N . VAL A 1 202 ? 13.438 15.789 -12.352 1 98.5 202 VAL A N 1
ATOM 1519 C CA . VAL A 1 202 ? 12.516 14.688 -12.641 1 98.5 202 VAL A CA 1
ATOM 1520 C C . VAL A 1 202 ? 13.227 13.352 -12.414 1 98.5 202 VAL A C 1
ATOM 1522 O O . VAL A 1 202 ? 14.305 13.117 -12.953 1 98.5 202 VAL A O 1
ATOM 1525 N N . VAL A 1 203 ? 12.664 12.547 -11.57 1 98.69 203 VAL A N 1
ATOM 1526 C CA . VAL A 1 203 ? 13.25 11.234 -11.336 1 98.69 203 VAL A CA 1
ATOM 1527 C C . VAL A 1 203 ? 12.289 10.148 -11.805 1 98.69 203 VAL A C 1
ATOM 1529 O O . VAL A 1 203 ? 11.07 10.297 -11.688 1 98.69 203 VAL A O 1
ATOM 1532 N N . ALA A 1 204 ? 12.805 9.078 -12.352 1 98.31 204 ALA A N 1
ATOM 1533 C CA . ALA A 1 204 ? 12.016 7.969 -12.875 1 98.31 204 ALA A CA 1
ATOM 1534 C C . ALA A 1 204 ? 12.773 6.648 -12.766 1 98.31 204 ALA A C 1
ATOM 1536 O O . ALA A 1 204 ? 14.008 6.637 -12.711 1 98.31 204 ALA A O 1
ATOM 1537 N N . GLY A 1 205 ? 11.914 5.613 -12.625 1 96.75 205 GLY A N 1
ATOM 1538 C CA . GLY A 1 205 ? 12.508 4.285 -12.672 1 96.75 205 GLY A CA 1
ATOM 1539 C C . GLY A 1 205 ? 12.578 3.613 -11.312 1 96.75 205 GLY A C 1
ATOM 1540 O O . GLY A 1 205 ? 12.188 4.203 -10.305 1 96.75 205 GLY A O 1
ATOM 1541 N N . VAL A 1 206 ? 13.039 2.283 -11.258 1 95.81 206 VAL A N 1
ATOM 1542 C CA . VAL A 1 206 ? 13.203 1.438 -10.078 1 95.81 206 VAL A CA 1
ATOM 1543 C C . VAL A 1 206 ? 14.57 0.77 -10.102 1 95.81 206 VAL A C 1
ATOM 1545 O O . VAL A 1 206 ? 14.797 -0.178 -10.859 1 95.81 206 VAL A O 1
ATOM 1548 N N . PRO A 1 207 ? 15.469 1.259 -9.406 1 93.94 207 PRO A N 1
ATOM 1549 C CA . PRO A 1 207 ? 15.461 2.496 -8.617 1 93.94 207 PRO A CA 1
ATOM 1550 C C . PRO A 1 207 ? 15.43 3.748 -9.492 1 93.94 207 PRO A C 1
ATOM 1552 O O . PRO A 1 207 ? 15.836 3.707 -10.656 1 93.94 207 PRO A O 1
ATOM 1555 N N . ALA A 1 208 ? 14.977 4.742 -8.852 1 97.38 208 ALA A N 1
ATOM 1556 C CA . ALA A 1 208 ? 14.789 5.984 -9.594 1 97.38 208 ALA A CA 1
ATOM 1557 C C . ALA A 1 208 ? 16.125 6.66 -9.875 1 97.38 208 ALA A C 1
ATOM 1559 O O . ALA A 1 208 ? 17.047 6.613 -9.055 1 97.38 208 ALA A O 1
ATOM 1560 N N . LYS A 1 209 ? 16.188 7.285 -11.055 1 97.31 209 LYS A N 1
ATOM 1561 C CA . LYS A 1 209 ? 17.297 8.148 -11.453 1 97.31 209 LYS A CA 1
ATOM 1562 C C . LYS A 1 209 ? 16.797 9.508 -11.938 1 97.31 209 LYS A C 1
ATOM 1564 O O . LYS A 1 209 ? 15.648 9.617 -12.398 1 97.31 209 LYS A O 1
ATOM 1569 N N . VAL A 1 210 ? 17.703 10.469 -11.812 1 98 210 VAL A N 1
ATOM 1570 C CA . VAL A 1 210 ? 17.359 11.773 -12.367 1 98 210 VAL A CA 1
ATOM 1571 C C . VAL A 1 210 ? 17.375 11.703 -13.891 1 98 210 VAL A C 1
ATOM 1573 O O . VAL A 1 210 ? 18.391 11.328 -14.492 1 98 210 VAL A O 1
ATOM 1576 N N . VAL A 1 211 ? 16.312 12.094 -14.547 1 97.88 211 VAL A N 1
ATOM 1577 C CA . VAL A 1 211 ? 16.234 11.969 -16 1 97.88 211 VAL A CA 1
ATOM 1578 C C . VAL A 1 211 ? 16.125 13.359 -16.641 1 97.88 211 VAL A C 1
ATOM 1580 O O . VAL A 1 211 ? 16.234 13.5 -17.859 1 97.88 211 VAL A O 1
ATOM 1583 N N . ARG A 1 212 ? 15.828 14.312 -15.852 1 97.12 212 ARG A N 1
ATOM 1584 C CA . ARG A 1 212 ? 15.734 15.695 -16.312 1 97.12 212 ARG A CA 1
ATOM 1585 C C . ARG A 1 212 ? 16.031 16.672 -15.188 1 97.12 212 ARG A C 1
ATOM 1587 O O . ARG A 1 212 ? 15.672 16.422 -14.031 1 97.12 212 ARG A O 1
ATOM 1594 N N . ARG A 1 213 ? 16.656 17.797 -15.523 1 96.5 213 ARG A N 1
ATOM 1595 C CA . ARG A 1 213 ? 16.969 18.828 -14.539 1 96.5 213 ARG A CA 1
ATOM 1596 C C . ARG A 1 213 ? 16.766 20.219 -15.125 1 96.5 213 ARG A C 1
ATOM 1598 O O . ARG A 1 213 ? 16.812 20.406 -16.344 1 96.5 213 ARG A O 1
ATOM 1605 N N . TRP A 1 214 ? 16.516 21.062 -14.242 1 95.62 214 TRP A N 1
ATOM 1606 C CA . TRP A 1 214 ? 16.375 22.453 -14.641 1 95.62 214 TRP A CA 1
ATOM 1607 C C . TRP A 1 214 ? 17.469 23.312 -14 1 95.62 214 TRP A C 1
ATOM 1609 O O . TRP A 1 214 ? 17.797 23.141 -12.828 1 95.62 214 TRP A O 1
ATOM 1619 N N . ASP A 1 215 ? 18.062 24.172 -14.812 1 91.56 215 ASP A N 1
ATOM 1620 C CA . ASP A 1 215 ? 18.906 25.25 -14.273 1 91.56 215 ASP A CA 1
ATOM 1621 C C . ASP A 1 215 ? 18.656 26.562 -15.008 1 91.56 215 ASP A C 1
ATOM 1623 O O . ASP A 1 215 ? 18.094 26.562 -16.109 1 91.56 215 ASP A O 1
ATOM 1627 N N . GLU A 1 216 ? 19 27.594 -14.344 1 92.31 216 GLU A N 1
ATOM 1628 C CA . GLU A 1 216 ? 18.672 28.938 -14.836 1 92.31 216 GLU A CA 1
ATOM 1629 C C . GLU A 1 216 ? 19.328 29.203 -16.188 1 92.31 216 GLU A C 1
ATOM 1631 O O . GLU A 1 216 ? 18.766 29.875 -17.047 1 92.31 216 GLU A O 1
ATOM 1636 N N . GLU A 1 217 ? 20.438 28.734 -16.406 1 90.75 217 GLU A N 1
ATOM 1637 C CA . GLU A 1 217 ? 21.203 29.016 -17.609 1 90.75 217 GLU A CA 1
ATOM 1638 C C . GLU A 1 217 ? 20.719 28.188 -18.781 1 90.75 217 GLU A C 1
ATOM 1640 O O . GLU A 1 217 ? 20.469 28.719 -19.859 1 90.75 217 GLU A O 1
ATOM 1645 N N . ARG A 1 218 ? 20.531 26.891 -18.625 1 91.12 218 ARG A N 1
ATOM 1646 C CA . ARG A 1 218 ? 20.281 25.984 -19.734 1 91.12 218 ARG A CA 1
ATOM 1647 C C . ARG A 1 218 ? 18.797 25.609 -19.812 1 91.12 218 ARG A C 1
ATOM 1649 O O . ARG A 1 218 ? 18.344 25.062 -20.828 1 91.12 218 ARG A O 1
ATOM 1656 N N . GLY A 1 219 ? 18.094 26 -18.625 1 92.88 219 GLY A N 1
ATOM 1657 C CA . GLY A 1 219 ? 16.734 25.5 -18.562 1 92.88 219 GLY A CA 1
ATOM 1658 C C . GLY A 1 219 ? 16.656 24 -18.281 1 92.88 219 GLY A C 1
ATOM 1659 O O . GLY A 1 219 ? 17.469 23.469 -17.516 1 92.88 219 GLY A O 1
ATOM 1660 N N . TRP A 1 220 ? 15.57 23.375 -18.875 1 93.69 220 TRP A N 1
ATOM 1661 C CA . TRP A 1 220 ? 15.422 21.938 -18.672 1 93.69 220 TRP A CA 1
ATOM 1662 C C . TRP A 1 220 ? 16.406 21.172 -19.547 1 93.69 220 TRP A C 1
ATOM 1664 O O . TRP A 1 220 ? 16.547 21.453 -20.734 1 93.69 220 TRP A O 1
ATOM 1674 N N . THR A 1 221 ? 17.094 20.328 -19.031 1 93.5 221 THR A N 1
ATOM 1675 C CA . THR A 1 221 ? 18 19.422 -19.734 1 93.5 221 THR A CA 1
ATOM 1676 C C . THR A 1 221 ? 17.625 17.969 -19.453 1 93.5 221 THR A C 1
ATOM 1678 O O . THR A 1 221 ? 17.766 17.5 -18.328 1 93.5 221 THR A O 1
ATOM 1681 N N . PRO A 1 222 ? 17.281 17.031 -20.25 1 93.19 222 PRO A N 1
ATOM 1682 C CA . PRO A 1 222 ? 17 17.344 -21.656 1 93.19 222 PRO A CA 1
ATOM 1683 C C . PRO A 1 222 ? 15.805 18.297 -21.812 1 93.19 222 PRO A C 1
ATOM 1685 O O . PRO A 1 222 ? 15.039 18.484 -20.859 1 93.19 222 PRO A O 1
ATOM 1688 N N . PRO A 1 223 ? 15.758 18.938 -22.938 1 86.81 223 PRO A N 1
ATOM 1689 C CA . PRO A 1 223 ? 14.688 19.922 -23.125 1 86.81 223 PRO A CA 1
ATOM 1690 C C . PRO A 1 223 ? 13.305 19.266 -23.172 1 86.81 223 PRO A C 1
ATOM 1692 O O . PRO A 1 223 ? 13.188 18.094 -23.516 1 86.81 223 PRO A O 1
ATOM 1695 N N . MET A 1 224 ? 12.289 20 -22.812 1 85.62 224 MET A N 1
ATOM 1696 C CA . MET A 1 224 ? 10.922 19.516 -22.875 1 85.62 224 MET A CA 1
ATOM 1697 C C . MET A 1 224 ? 10.508 19.219 -24.312 1 85.62 224 MET A C 1
ATOM 1699 O O . MET A 1 224 ? 10.984 19.875 -25.25 1 85.62 224 MET A O 1
ATOM 1703 N N . ARG A 1 225 ? 9.797 18.047 -24.422 1 69.19 225 ARG A N 1
ATOM 1704 C CA . ARG A 1 225 ? 9.328 17.766 -25.781 1 69.19 225 ARG A CA 1
ATOM 1705 C C . ARG A 1 225 ? 8.547 18.953 -26.344 1 69.19 225 ARG A C 1
ATOM 1707 O O . ARG A 1 225 ? 7.664 19.5 -25.672 1 69.19 225 ARG A O 1
ATOM 1714 N N . GLY A 1 226 ? 8.914 19.375 -27.516 1 65.94 226 GLY A N 1
ATOM 1715 C CA . GLY A 1 226 ? 8.273 20.5 -28.203 1 65.94 226 GLY A CA 1
ATOM 1716 C C . GLY A 1 226 ? 8.883 21.844 -27.844 1 65.94 226 GLY A C 1
ATOM 1717 O O . GLY A 1 226 ? 8.359 22.875 -28.25 1 65.94 226 GLY A O 1
ATOM 1718 N N . ALA A 1 227 ? 9.781 21.922 -26.844 1 60.81 227 ALA A N 1
ATOM 1719 C CA . ALA A 1 227 ? 10.492 23.172 -26.547 1 60.81 227 ALA A CA 1
ATOM 1720 C C . ALA A 1 227 ? 11.258 23.656 -27.766 1 60.81 227 ALA A C 1
ATOM 1722 O O . ALA A 1 227 ? 11.828 22.859 -28.516 1 60.81 227 ALA A O 1
ATOM 1723 N N . PRO A 1 228 ? 11.055 24.906 -28.109 1 57 228 PRO A N 1
ATOM 1724 C CA . PRO A 1 228 ? 11.844 25.422 -29.219 1 57 228 PRO A CA 1
ATOM 1725 C C . PRO A 1 228 ? 13.336 25.172 -29.062 1 57 228 PRO A C 1
ATOM 1727 O O . PRO A 1 228 ? 13.844 25.141 -27.938 1 57 228 PRO A O 1
ATOM 1730 N N . LYS A 1 229 ? 13.953 24.312 -30.016 1 50.78 229 LYS A N 1
ATOM 1731 C CA . LYS A 1 229 ? 15.383 24.047 -30.031 1 50.78 229 LYS A CA 1
ATOM 1732 C C . LYS A 1 229 ? 16.188 25.312 -29.797 1 50.78 229 LYS A C 1
ATOM 1734 O O . LYS A 1 229 ? 15.945 26.328 -30.453 1 50.78 229 LYS A O 1
ATOM 1739 N N . ALA A 1 230 ? 16.859 25.406 -28.641 1 50.44 230 ALA A N 1
ATOM 1740 C CA . ALA A 1 230 ? 17.734 26.562 -28.453 1 50.44 230 ALA A CA 1
ATOM 1741 C C . ALA A 1 230 ? 18.5 26.891 -29.734 1 50.44 230 ALA A C 1
ATOM 1743 O O . ALA A 1 230 ? 18.906 25.984 -30.469 1 50.44 230 ALA A O 1
ATOM 1744 N N . PRO A 1 231 ? 18.438 27.984 -30.141 1 43.03 231 PRO A N 1
ATOM 1745 C CA . PRO A 1 231 ? 19.203 28.344 -31.328 1 43.03 231 PRO A CA 1
ATOM 1746 C C . PRO A 1 231 ? 20.656 27.875 -31.266 1 43.03 231 PRO A C 1
ATOM 1748 O O . PRO A 1 231 ? 21.219 27.75 -30.172 1 43.03 231 PRO A O 1
ATOM 1751 N N . GLU A 1 232 ? 21 26.75 -32.031 1 43.41 232 GLU A N 1
ATOM 1752 C CA . GLU A 1 232 ? 22.422 26.484 -32.156 1 43.41 232 GLU A CA 1
ATOM 1753 C C . GLU A 1 232 ? 23.234 27.781 -32.156 1 43.41 232 GLU A C 1
ATOM 1755 O O . GLU A 1 232 ? 22.984 28.656 -32.969 1 43.41 232 GLU A O 1
ATOM 1760 N N . VAL A 1 233 ? 23.781 28.016 -31 1 36.47 233 VAL A N 1
ATOM 1761 C CA . VAL A 1 233 ? 24.75 29.094 -31.172 1 36.47 233 VAL A CA 1
ATOM 1762 C C . VAL A 1 233 ? 25.812 28.703 -32.188 1 36.47 233 VAL A C 1
ATOM 1764 O O . VAL A 1 233 ? 26.266 27.547 -32.188 1 36.47 233 VAL A O 1
ATOM 1767 N N . MET B 1 1 ? -33.5 52.75 22.578 1 37.22 1 MET B N 1
ATOM 1768 C CA . MET B 1 1 ? -33.219 51.562 23.359 1 37.22 1 MET B CA 1
ATOM 1769 C C . MET B 1 1 ? -32.531 50.5 22.5 1 37.22 1 MET B C 1
ATOM 1771 O O . MET B 1 1 ? -33.031 50.094 21.453 1 37.22 1 MET B O 1
ATOM 1775 N N . PRO B 1 2 ? -31.156 50.406 22.547 1 46.31 2 PRO B N 1
ATOM 1776 C CA . PRO B 1 2 ? -30.391 49.469 21.719 1 46.31 2 PRO B CA 1
ATOM 1777 C C . PRO B 1 2 ? -30.812 48.031 21.906 1 46.31 2 PRO B C 1
ATOM 1779 O O . PRO B 1 2 ? -31.188 47.625 23.016 1 46.31 2 PRO B O 1
ATOM 1782 N N . THR B 1 3 ? -31.547 47.406 21.047 1 47.94 3 THR B N 1
ATOM 1783 C CA . THR B 1 3 ? -31.844 45.969 20.984 1 47.94 3 THR B CA 1
ATOM 1784 C C . THR B 1 3 ? -30.578 45.156 21.172 1 47.94 3 THR B C 1
ATOM 1786 O O . THR B 1 3 ? -29.656 45.219 20.344 1 47.94 3 THR B O 1
ATOM 1789 N N . TYR B 1 4 ? -30.141 44.875 22.359 1 43.59 4 TYR B N 1
ATOM 1790 C CA . TYR B 1 4 ? -29.125 43.875 22.688 1 43.59 4 TYR B CA 1
ATOM 1791 C C . TYR B 1 4 ? -29.422 42.562 22 1 43.59 4 TYR B C 1
ATOM 1793 O O . TYR B 1 4 ? -30.359 41.844 22.406 1 43.59 4 TYR B O 1
ATOM 1801 N N . ARG B 1 5 ? -29.281 42.5 20.719 1 51.41 5 ARG B N 1
ATOM 1802 C CA . ARG B 1 5 ? -29.266 41.188 20.109 1 51.41 5 ARG B CA 1
ATOM 1803 C C . ARG B 1 5 ? -28.453 40.219 20.938 1 51.41 5 ARG B C 1
ATOM 1805 O O . ARG B 1 5 ? -27.328 40.5 21.328 1 51.41 5 ARG B O 1
ATOM 1812 N N . ASN B 1 6 ? -29.062 39.344 21.797 1 47.56 6 ASN B N 1
ATOM 1813 C CA . ASN B 1 6 ? -28.531 38.344 22.688 1 47.56 6 ASN B CA 1
ATOM 1814 C C . ASN B 1 6 ? -27.438 37.5 22.016 1 47.56 6 ASN B C 1
ATOM 1816 O O . ASN B 1 6 ? -27.719 36.531 21.312 1 47.56 6 ASN B O 1
ATOM 1820 N N . THR B 1 7 ? -26.234 38 21.766 1 58.34 7 THR B N 1
ATOM 1821 C CA . THR B 1 7 ? -24.984 37.438 21.328 1 58.34 7 THR B CA 1
ATOM 1822 C C . THR B 1 7 ? -24.734 36.094 22.016 1 58.34 7 THR B C 1
ATOM 1824 O O . THR B 1 7 ? -24.109 35.188 21.438 1 58.34 7 THR B O 1
ATOM 1827 N N . PHE B 1 8 ? -25.281 35.906 23.25 1 60.47 8 PHE B N 1
ATOM 1828 C CA . PHE B 1 8 ? -25.109 34.656 23.984 1 60.47 8 PHE B CA 1
ATOM 1829 C C . PHE B 1 8 ? -25.891 33.531 23.344 1 60.47 8 PHE B C 1
ATOM 1831 O O . PHE B 1 8 ? -25.438 32.375 23.312 1 60.47 8 PHE B O 1
ATOM 1838 N N . SER B 1 9 ? -27.125 33.906 22.828 1 62.06 9 SER B N 1
ATOM 1839 C CA . SER B 1 9 ? -27.953 32.875 22.219 1 62.06 9 SER B CA 1
ATOM 1840 C C . SER B 1 9 ? -27.312 32.344 20.938 1 62.06 9 SER B C 1
ATOM 1842 O O . SER B 1 9 ? -27.359 31.125 20.672 1 62.06 9 SER B O 1
ATOM 1844 N N . SER B 1 10 ? -26.578 33.281 20.234 1 71.69 10 SER B N 1
ATOM 1845 C CA . SER B 1 10 ? -25.922 32.875 19 1 71.69 10 SER B CA 1
ATOM 1846 C C . SER B 1 10 ? -24.719 32 19.266 1 71.69 10 SER B C 1
ATOM 1848 O O . SER B 1 10 ? -24.484 31.016 18.562 1 71.69 10 SER B O 1
ATOM 1850 N N . GLY B 1 11 ? -24.141 32.25 20.391 1 74.19 11 GLY B N 1
ATOM 1851 C CA . GLY B 1 11 ? -22.984 31.469 20.797 1 74.19 11 GLY B CA 1
ATOM 1852 C C . GLY B 1 11 ? -23.359 30.062 21.266 1 74.19 11 GLY B C 1
ATOM 1853 O O . GLY B 1 11 ? -22.672 29.094 20.922 1 74.19 11 GLY B O 1
ATOM 1854 N N . ALA B 1 12 ? -24.516 30 22.047 1 83.75 12 ALA B N 1
ATOM 1855 C CA . ALA B 1 12 ? -24.984 28.719 22.562 1 83.75 12 ALA B CA 1
ATOM 1856 C C . ALA B 1 12 ? -25.484 27.828 21.422 1 83.75 12 ALA B C 1
ATOM 1858 O O . ALA B 1 12 ? -25.234 26.625 21.406 1 83.75 12 ALA B O 1
ATOM 1859 N N . ALA B 1 13 ? -26.203 28.453 20.531 1 85.62 13 ALA B N 1
ATOM 1860 C CA . ALA B 1 13 ? -26.688 27.719 19.375 1 85.62 13 ALA B CA 1
ATOM 1861 C C . ALA B 1 13 ? -25.531 27.219 18.5 1 85.62 13 ALA B C 1
ATOM 1863 O O . ALA B 1 13 ? -25.562 26.078 18.016 1 85.62 13 ALA B O 1
ATOM 1864 N N . ALA B 1 14 ? -24.578 28.078 18.344 1 86.31 14 ALA B N 1
ATOM 1865 C CA . ALA B 1 14 ? -23.391 27.688 17.594 1 86.31 14 ALA B CA 1
ATOM 1866 C C . ALA B 1 14 ? -22.641 26.562 18.297 1 86.31 14 ALA B C 1
ATOM 1868 O O . ALA B 1 14 ? -22.188 25.609 17.656 1 86.31 14 ALA B O 1
ATOM 1869 N N . ALA B 1 15 ? -22.547 26.688 19.531 1 87.69 15 ALA B N 1
ATOM 1870 C CA . ALA B 1 15 ? -21.859 25.672 20.328 1 87.69 15 ALA B CA 1
ATOM 1871 C C . ALA B 1 15 ? -22.625 24.344 20.281 1 87.69 15 ALA B C 1
ATOM 1873 O O . ALA B 1 15 ? -22 23.281 20.188 1 87.69 15 ALA B O 1
ATOM 1874 N N . PHE B 1 16 ? -23.891 24.375 20.375 1 89.44 16 PHE B N 1
ATOM 1875 C CA . PHE B 1 16 ? -24.703 23.172 20.312 1 89.44 16 PHE B CA 1
ATOM 1876 C C . PHE B 1 16 ? -24.594 22.516 18.938 1 89.44 16 PHE B C 1
ATOM 1878 O O . PHE B 1 16 ? -24.531 21.281 18.828 1 89.44 16 PHE B O 1
ATOM 1885 N N . GLY B 1 17 ? -24.641 23.359 17.938 1 87.62 17 GLY B N 1
ATOM 1886 C CA . GLY B 1 17 ? -24.438 22.844 16.594 1 87.62 17 GLY B CA 1
ATOM 1887 C C . GLY B 1 17 ? -23.109 22.156 16.406 1 87.62 17 GLY B C 1
ATOM 1888 O O . GLY B 1 17 ? -23.047 21.094 15.766 1 87.62 17 GLY B O 1
ATOM 1889 N N . ALA B 1 18 ? -22.109 22.781 16.953 1 89.75 18 ALA B N 1
ATOM 1890 C CA . ALA B 1 18 ? -20.781 22.203 16.891 1 89.75 18 ALA B CA 1
ATOM 1891 C C . ALA B 1 18 ? -20.734 20.875 17.656 1 89.75 18 ALA B C 1
ATOM 1893 O O . ALA B 1 18 ? -20.141 19.906 17.172 1 89.75 18 ALA B O 1
ATOM 1894 N N . TRP B 1 19 ? -21.312 20.859 18.766 1 91.19 19 TRP B N 1
ATOM 1895 C CA . TRP B 1 19 ? -21.375 19.641 19.578 1 91.19 19 TRP B CA 1
ATOM 1896 C C . TRP B 1 19 ? -22.094 18.531 18.828 1 91.19 19 TRP B C 1
ATOM 1898 O O . TRP B 1 19 ? -21.625 17.391 18.797 1 91.19 19 TRP B O 1
ATOM 1908 N N . ARG B 1 20 ? -23.172 18.812 18.266 1 91.94 20 ARG B N 1
ATOM 1909 C CA . ARG B 1 20 ? -23.953 17.828 17.531 1 91.94 20 ARG B CA 1
ATOM 1910 C C . ARG B 1 20 ? -23.156 17.266 16.359 1 91.94 20 ARG B C 1
ATOM 1912 O O . ARG B 1 20 ? -23.172 16.062 16.109 1 91.94 20 ARG B O 1
ATOM 1919 N N . ARG B 1 21 ? -22.578 18.109 15.68 1 92 21 ARG B N 1
ATOM 1920 C CA . ARG B 1 21 ? -21.766 17.672 14.547 1 92 21 ARG B CA 1
ATOM 1921 C C . ARG B 1 21 ? -20.656 16.719 14.992 1 92 21 ARG B C 1
ATOM 1923 O O . ARG B 1 21 ? -20.406 15.703 14.344 1 92 21 ARG B O 1
ATOM 1930 N N . ARG B 1 22 ? -20.062 16.969 16.062 1 94.06 22 ARG B N 1
ATOM 1931 C CA . ARG B 1 22 ? -19 16.125 16.594 1 94.06 22 ARG B CA 1
ATOM 1932 C C . ARG B 1 22 ? -19.547 14.789 17.078 1 94.06 22 ARG B C 1
ATOM 1934 O O . ARG B 1 22 ? -18.922 13.75 16.891 1 94.06 22 ARG B O 1
ATOM 1941 N N . ALA B 1 23 ? -20.672 14.867 17.656 1 95.62 23 ALA B N 1
ATOM 1942 C CA . ALA B 1 23 ? -21.297 13.648 18.156 1 95.62 23 ALA B CA 1
ATOM 1943 C C . ALA B 1 23 ? -21.688 12.719 17 1 95.62 23 ALA B C 1
ATOM 1945 O O . ALA B 1 23 ? -21.5 11.5 17.094 1 95.62 23 ALA B O 1
ATOM 1946 N N . VAL B 1 24 ? -22.25 13.297 16.031 1 95.5 24 VAL B N 1
ATOM 1947 C CA . VAL B 1 24 ? -22.656 12.523 14.859 1 95.5 24 VAL B CA 1
ATOM 1948 C C . VAL B 1 24 ? -21.422 11.891 14.219 1 95.5 24 VAL B C 1
ATOM 1950 O O . VAL B 1 24 ? -21.438 10.711 13.844 1 95.5 24 VAL B O 1
ATOM 1953 N N . SER B 1 25 ? -20.359 12.586 14.078 1 95.44 25 SER B N 1
ATOM 1954 C CA . SER B 1 25 ? -19.109 12.062 13.523 1 95.44 25 SER B CA 1
ATOM 1955 C C . SER B 1 25 ? -18.578 10.898 14.352 1 95.44 25 SER B C 1
ATOM 1957 O O . SER B 1 25 ? -18.234 9.844 13.805 1 95.44 25 SER B O 1
ATOM 1959 N N . ARG B 1 26 ? -18.578 11.062 15.609 1 96.06 26 ARG B N 1
ATOM 1960 C CA . ARG B 1 26 ? -18.109 10 16.5 1 96.06 26 ARG B CA 1
ATOM 1961 C C . ARG B 1 26 ? -18.969 8.75 16.344 1 96.06 26 ARG B C 1
ATOM 1963 O O . ARG B 1 26 ? -18.469 7.633 16.375 1 96.06 26 ARG B O 1
ATOM 1970 N N . ALA B 1 27 ? -20.234 9 16.234 1 96.88 27 ALA B N 1
ATOM 1971 C CA . ALA B 1 27 ? -21.156 7.879 16.078 1 96.88 27 ALA B CA 1
ATOM 1972 C C . ALA B 1 27 ? -20.906 7.137 14.773 1 96.88 27 ALA B C 1
ATOM 1974 O O . ALA B 1 27 ? -20.953 5.906 14.727 1 96.88 27 ALA B O 1
ATOM 1975 N N . VAL B 1 28 ? -20.672 7.891 13.711 1 97.19 28 VAL B N 1
ATOM 1976 C CA . VAL B 1 28 ? -20.359 7.289 12.422 1 97.19 28 VAL B CA 1
ATOM 1977 C C . VAL B 1 28 ? -19.094 6.43 12.531 1 97.19 28 VAL B C 1
ATOM 1979 O O . VAL B 1 28 ? -19.078 5.289 12.07 1 97.19 28 VAL B O 1
ATOM 1982 N N . HIS B 1 29 ? -18.078 6.934 13.203 1 97.56 29 HIS B N 1
ATOM 1983 C CA . HIS B 1 29 ? -16.828 6.195 13.359 1 97.56 29 HIS B CA 1
ATOM 1984 C C . HIS B 1 29 ? -17.016 4.965 14.242 1 97.56 29 HIS B C 1
ATOM 1986 O O . HIS B 1 29 ? -16.453 3.906 13.969 1 97.56 29 HIS B O 1
ATOM 1992 N N . ARG B 1 30 ? -17.766 5.062 15.266 1 97.12 30 ARG B N 1
ATOM 1993 C CA . ARG B 1 30 ? -18.047 3.928 16.141 1 97.12 30 ARG B CA 1
ATOM 1994 C C . ARG B 1 30 ? -18.797 2.838 15.391 1 97.12 30 ARG B C 1
ATOM 1996 O O . ARG B 1 30 ? -18.5 1.651 15.539 1 97.12 30 ARG B O 1
ATOM 2003 N N . GLY B 1 31 ? -19.797 3.23 14.688 1 97.69 31 GLY B N 1
ATOM 2004 C CA . GLY B 1 31 ? -20.531 2.279 13.867 1 97.69 31 GLY B CA 1
ATOM 2005 C C . GLY B 1 31 ? -19.656 1.578 12.844 1 97.69 31 GLY B C 1
ATOM 2006 O O . GLY B 1 31 ? -19.797 0.371 12.633 1 97.69 31 GLY B O 1
ATOM 2007 N N . TRP B 1 32 ? -18.828 2.326 12.258 1 96.62 32 TRP B N 1
ATOM 2008 C CA . TRP B 1 32 ? -17.938 1.761 11.258 1 96.62 32 TRP B CA 1
ATOM 2009 C C . TRP B 1 32 ? -16.984 0.75 11.891 1 96.62 32 TRP B C 1
ATOM 2011 O O . TRP B 1 32 ? -16.75 -0.325 11.336 1 96.62 32 TRP B O 1
ATOM 2021 N N . ARG B 1 33 ? -16.422 1.095 12.992 1 96.56 33 ARG B N 1
ATOM 2022 C CA . ARG B 1 33 ? -15.547 0.169 13.703 1 96.56 33 ARG B CA 1
ATOM 2023 C C . ARG B 1 33 ? -16.281 -1.116 14.062 1 96.56 33 ARG B C 1
ATOM 2025 O O . ARG B 1 33 ? -15.719 -2.207 13.992 1 96.56 33 ARG B O 1
ATOM 2032 N N . TRP B 1 34 ? -17.5 -0.989 14.477 1 97.62 34 TRP B N 1
ATOM 2033 C CA . TRP B 1 34 ? -18.359 -2.143 14.766 1 97.62 34 TRP B CA 1
ATOM 2034 C C . TRP B 1 34 ? -18.516 -3.023 13.531 1 97.62 34 TRP B C 1
ATOM 2036 O O . TRP B 1 34 ? -18.375 -4.246 13.617 1 97.62 34 TRP B O 1
ATOM 2046 N N . VAL B 1 35 ? -18.828 -2.393 12.398 1 97.38 35 VAL B N 1
ATOM 2047 C CA . VAL B 1 35 ? -18.984 -3.113 11.141 1 97.38 35 VAL B CA 1
ATOM 2048 C C . VAL B 1 35 ? -17.688 -3.832 10.789 1 97.38 35 VAL B C 1
ATOM 2050 O O . VAL B 1 35 ? -17.703 -4.996 10.383 1 97.38 35 VAL B O 1
ATOM 2053 N N . GLN B 1 36 ? -16.547 -3.15 10.953 1 97.31 36 GLN B N 1
ATOM 2054 C CA . GLN B 1 36 ? -15.25 -3.736 10.648 1 97.31 36 GLN B CA 1
ATOM 2055 C C . GLN B 1 36 ? -14.969 -4.949 11.539 1 97.31 36 GLN B C 1
ATOM 2057 O O . GLN B 1 36 ? -14.531 -5.992 11.055 1 97.31 36 GLN B O 1
ATOM 2062 N N . ASP B 1 37 ? -15.242 -4.801 12.742 1 97.44 37 ASP B N 1
ATOM 2063 C CA . ASP B 1 37 ? -14.984 -5.871 13.703 1 97.44 37 ASP B CA 1
ATOM 2064 C C . ASP B 1 37 ? -15.883 -7.078 13.422 1 97.44 37 ASP B C 1
ATOM 2066 O O . ASP B 1 37 ? -15.414 -8.219 13.469 1 97.44 37 ASP B O 1
ATOM 2070 N N . ARG B 1 38 ? -17.094 -6.852 13.086 1 97.31 38 ARG B N 1
ATOM 2071 C CA . ARG B 1 38 ? -18.047 -7.93 12.883 1 97.31 38 ARG B CA 1
ATOM 2072 C C . ARG B 1 38 ? -17.922 -8.523 11.484 1 97.31 38 ARG B C 1
ATOM 2074 O O . ARG B 1 38 ? -18.344 -9.648 11.234 1 97.31 38 ARG B O 1
ATOM 2081 N N . GLY B 1 39 ? -17.453 -7.719 10.586 1 98 39 GLY B N 1
ATOM 2082 C CA . GLY B 1 39 ? -17.312 -8.164 9.211 1 98 39 GLY B CA 1
ATOM 2083 C C . GLY B 1 39 ? -16.031 -8.93 8.953 1 98 39 GLY B C 1
ATOM 2084 O O . GLY B 1 39 ? -15.891 -9.602 7.93 1 98 39 GLY B O 1
ATOM 2085 N N . ALA B 1 40 ? -15.109 -8.773 9.836 1 98.5 40 ALA B N 1
ATOM 2086 C CA . ALA B 1 40 ? -13.859 -9.516 9.703 1 98.5 40 ALA B CA 1
ATOM 2087 C C . ALA B 1 40 ? -14.117 -11.023 9.672 1 98.5 40 ALA B C 1
ATOM 2089 O O . ALA B 1 40 ? -15.055 -11.508 10.297 1 98.5 40 ALA B O 1
ATOM 2090 N N . VAL B 1 41 ? -13.305 -11.758 8.977 1 98.69 41 VAL B N 1
ATOM 2091 C CA . VAL B 1 41 ? -13.484 -13.195 8.812 1 98.69 41 VAL B CA 1
ATOM 2092 C C . VAL B 1 41 ? -12.422 -13.953 9.602 1 98.69 41 VAL B C 1
ATOM 2094 O O . VAL B 1 41 ? -11.227 -13.664 9.469 1 98.69 41 VAL B O 1
ATOM 2097 N N . THR B 1 42 ? -12.82 -14.836 10.453 1 98.62 42 THR B N 1
ATOM 2098 C CA . THR B 1 42 ? -11.969 -15.703 11.258 1 98.62 42 THR B CA 1
ATOM 2099 C C . THR B 1 42 ? -12.461 -17.141 11.211 1 98.62 42 THR B C 1
ATOM 2101 O O . THR B 1 42 ? -13.492 -17.438 10.609 1 98.62 42 THR B O 1
ATOM 2104 N N . ALA B 1 43 ? -11.617 -18 11.766 1 98.12 43 ALA B N 1
ATOM 2105 C CA . ALA B 1 43 ? -12.047 -19.391 11.82 1 98.12 43 ALA B CA 1
ATOM 2106 C C . ALA B 1 43 ? -13.359 -19.531 12.586 1 98.12 43 ALA B C 1
ATOM 2108 O O . ALA B 1 43 ? -14.203 -20.359 12.227 1 98.12 43 ALA B O 1
ATOM 2109 N N . GLU B 1 44 ? -13.57 -18.734 13.609 1 97.88 44 GLU B N 1
ATOM 2110 C CA . GLU B 1 44 ? -14.758 -18.797 14.461 1 97.88 44 GLU B CA 1
ATOM 2111 C C . GLU B 1 44 ? -15.938 -18.078 13.812 1 97.88 44 GLU B C 1
ATOM 2113 O O . GLU B 1 44 ? -17.094 -18.406 14.094 1 97.88 44 GLU B O 1
ATOM 2118 N N . ARG B 1 45 ? -15.641 -17.094 12.961 1 97.94 45 ARG B N 1
ATOM 2119 C CA . ARG B 1 45 ? -16.641 -16.312 12.258 1 97.94 45 ARG B CA 1
ATOM 2120 C C . ARG B 1 45 ? -16.344 -16.25 10.758 1 97.94 45 ARG B C 1
ATOM 2122 O O . ARG B 1 45 ? -15.961 -15.195 10.242 1 97.94 45 ARG B O 1
ATOM 2129 N N . PRO B 1 46 ? -16.594 -17.266 10.078 1 96.44 46 PRO B N 1
ATOM 2130 C CA . PRO B 1 46 ? -16.188 -17.344 8.672 1 96.44 46 PRO B CA 1
ATOM 2131 C C . PRO B 1 46 ? -17.094 -16.562 7.742 1 96.44 46 PRO B C 1
ATOM 2133 O O . PRO B 1 46 ? -16.812 -16.438 6.547 1 96.44 46 PRO B O 1
ATOM 2136 N N . GLY B 1 47 ? -18.141 -15.992 8.289 1 95.5 47 GLY B N 1
ATOM 2137 C CA . GLY B 1 47 ? -19.078 -15.328 7.406 1 95.5 47 GLY B CA 1
ATOM 2138 C C . GLY B 1 47 ? -19.688 -16.266 6.379 1 95.5 47 GLY B C 1
ATOM 2139 O O . GLY B 1 47 ? -20.031 -17.406 6.695 1 95.5 47 GLY B O 1
ATOM 2140 N N . PRO B 1 48 ? -19.922 -15.789 5.121 1 95.75 48 PRO B N 1
ATOM 2141 C CA . PRO B 1 48 ? -20.516 -16.656 4.102 1 95.75 48 PRO B CA 1
ATOM 2142 C C . PRO B 1 48 ? -19.469 -17.516 3.385 1 95.75 48 PRO B C 1
ATOM 2144 O O . PRO B 1 48 ? -19.781 -18.188 2.395 1 95.75 48 PRO B O 1
ATOM 2147 N N . TYR B 1 49 ? -18.281 -17.453 3.877 1 95.94 49 TYR B N 1
ATOM 2148 C CA . TYR B 1 49 ? -17.172 -18.062 3.15 1 95.94 49 TYR B CA 1
ATOM 2149 C C . TYR B 1 49 ? -16.906 -19.469 3.648 1 95.94 49 TYR B C 1
ATOM 2151 O O . TYR B 1 49 ? -17.047 -19.766 4.84 1 95.94 49 TYR B O 1
ATOM 2159 N N . ARG B 1 50 ? -16.531 -20.297 2.701 1 94.94 50 ARG B N 1
ATOM 2160 C CA . ARG B 1 50 ? -16.172 -21.672 2.992 1 94.94 50 ARG B CA 1
ATOM 2161 C C . ARG B 1 50 ? -14.742 -21.969 2.584 1 94.94 50 ARG B C 1
ATOM 2163 O O . ARG B 1 50 ? -14.492 -22.766 1.686 1 94.94 50 ARG B O 1
ATOM 2170 N N . PHE B 1 51 ? -13.875 -21.391 3.279 1 97.56 51 PHE B N 1
ATOM 2171 C CA . PHE B 1 51 ? -12.445 -21.594 3.027 1 97.56 51 PHE B CA 1
ATOM 2172 C C . PHE B 1 51 ? -12.047 -23.047 3.281 1 97.56 51 PHE B C 1
ATOM 2174 O O . PHE B 1 51 ? -12.633 -23.703 4.137 1 97.56 51 PHE B O 1
ATOM 2181 N N . GLY B 1 52 ? -11.094 -23.484 2.449 1 97.88 52 GLY B N 1
ATOM 2182 C CA . GLY B 1 52 ? -10.555 -24.797 2.777 1 97.88 52 GLY B CA 1
ATOM 2183 C C . GLY B 1 52 ? -10.094 -24.906 4.219 1 97.88 52 GLY B C 1
ATOM 2184 O O . GLY B 1 52 ? -10.32 -25.922 4.871 1 97.88 52 GLY B O 1
ATOM 2185 N N . ARG B 1 53 ? -9.398 -23.812 4.629 1 98.5 53 ARG B N 1
ATOM 2186 C CA . ARG B 1 53 ? -8.945 -23.719 6.012 1 98.5 53 ARG B CA 1
ATOM 2187 C C . ARG B 1 53 ? -8.664 -22.281 6.41 1 98.5 53 ARG B C 1
ATOM 2189 O O . ARG B 1 53 ? -8.094 -21.516 5.629 1 98.5 53 ARG B O 1
ATOM 2196 N N . ILE B 1 54 ? -9.047 -21.984 7.598 1 98.75 54 ILE B N 1
ATOM 2197 C CA . ILE B 1 54 ? -8.578 -20.781 8.281 1 98.75 54 ILE B CA 1
ATOM 2198 C C . ILE B 1 54 ? -7.996 -21.156 9.641 1 98.75 54 ILE B C 1
ATOM 2200 O O . ILE B 1 54 ? -8.695 -21.719 10.492 1 98.75 54 ILE B O 1
ATOM 2204 N N . GLY B 1 55 ? -6.77 -20.859 9.781 1 98.88 55 GLY B N 1
ATOM 2205 C CA . GLY B 1 55 ? -6.082 -21.266 11 1 98.88 55 GLY B CA 1
ATOM 2206 C C . GLY B 1 55 ? -6.5 -20.469 12.219 1 98.88 55 GLY B C 1
ATOM 2207 O O . GLY B 1 55 ? -7.145 -19.422 12.086 1 98.88 55 GLY B O 1
ATOM 2208 N N . ALA B 1 56 ? -6.055 -20.922 13.367 1 98.75 56 ALA B N 1
ATOM 2209 C CA . ALA B 1 56 ? -6.352 -20.266 14.633 1 98.75 56 ALA B CA 1
ATOM 2210 C C . ALA B 1 56 ? -5.727 -18.875 14.688 1 98.75 56 ALA B C 1
ATOM 2212 O O . ALA B 1 56 ? -4.594 -18.672 14.25 1 98.75 56 ALA B O 1
ATOM 2213 N N . HIS B 1 57 ? -6.461 -17.859 15.117 1 98.56 57 HIS B N 1
ATOM 2214 C CA . HIS B 1 57 ? -6.008 -16.5 15.359 1 98.56 57 HIS B CA 1
ATOM 2215 C C . HIS B 1 57 ? -5.691 -15.781 14.055 1 98.56 57 HIS B C 1
ATOM 2217 O O . HIS B 1 57 ? -4.977 -14.773 14.055 1 98.56 57 HIS B O 1
ATOM 2223 N N . THR B 1 58 ? -6.141 -16.422 13.008 1 98.81 58 THR B N 1
ATOM 2224 C CA . THR B 1 58 ? -6.062 -15.766 11.711 1 98.81 58 THR B CA 1
ATOM 2225 C C . THR B 1 58 ? -7.281 -14.867 11.484 1 98.81 58 THR B C 1
ATOM 2227 O O . THR B 1 58 ? -8.398 -15.234 11.844 1 98.81 58 THR B O 1
ATOM 2230 N N . ARG B 1 59 ? -6.973 -13.703 10.914 1 98.81 59 ARG B N 1
ATOM 2231 C CA . ARG B 1 59 ? -8.047 -12.727 10.719 1 98.81 59 ARG B CA 1
ATOM 2232 C C . ARG B 1 59 ? -7.953 -12.086 9.336 1 98.81 59 ARG B C 1
ATOM 2234 O O . ARG B 1 59 ? -6.891 -11.602 8.945 1 98.81 59 ARG B O 1
ATOM 2241 N N . LEU B 1 60 ? -8.977 -12.109 8.562 1 98.88 60 LEU B N 1
ATOM 2242 C CA . LEU B 1 60 ? -9.141 -11.312 7.352 1 98.88 60 LEU B CA 1
ATOM 2243 C C . LEU B 1 60 ? -9.93 -10.039 7.645 1 98.88 60 LEU B C 1
ATOM 2245 O O . LEU B 1 60 ? -11.125 -10.094 7.941 1 98.88 60 LEU B O 1
ATOM 2249 N N . ALA B 1 61 ? -9.258 -8.938 7.492 1 98.69 61 ALA B N 1
ATOM 2250 C CA . ALA B 1 61 ? -9.875 -7.66 7.844 1 98.69 61 ALA B CA 1
ATOM 2251 C C . ALA B 1 61 ? -11 -7.312 6.875 1 98.69 61 ALA B C 1
ATOM 2253 O O . ALA B 1 61 ? -10.969 -7.711 5.707 1 98.69 61 ALA B O 1
ATOM 2254 N N . PHE B 1 62 ? -11.938 -6.633 7.434 1 98.38 62 PHE B N 1
ATOM 2255 C CA . PHE B 1 62 ? -13.07 -6.152 6.656 1 98.38 62 PHE B CA 1
ATOM 2256 C C . PHE B 1 62 ? -12.898 -4.676 6.312 1 98.38 62 PHE B C 1
ATOM 2258 O O . PHE B 1 62 ? -12.492 -3.877 7.156 1 98.38 62 PHE B O 1
ATOM 2265 N N . PRO B 1 63 ? -13.328 -4.129 5.188 1 97.5 63 PRO B N 1
ATOM 2266 C CA . PRO B 1 63 ? -13.906 -4.895 4.082 1 97.5 63 PRO B CA 1
ATOM 2267 C C . PRO B 1 63 ? -12.883 -5.754 3.352 1 97.5 63 PRO B C 1
ATOM 2269 O O . PRO B 1 63 ? -11.711 -5.375 3.254 1 97.5 63 PRO B O 1
ATOM 2272 N N . LEU B 1 64 ? -13.328 -6.898 2.842 1 97.56 64 LEU B N 1
ATOM 2273 C CA . LEU B 1 64 ? -12.492 -7.785 2.045 1 97.56 64 LEU B CA 1
ATOM 2274 C C . LEU B 1 64 ? -12.352 -7.266 0.618 1 97.56 64 LEU B C 1
ATOM 2276 O O . LEU B 1 64 ? -13.188 -6.488 0.151 1 97.56 64 LEU B O 1
ATOM 2280 N N . GLY B 1 65 ? -11.242 -7.668 0.046 1 96.94 65 GLY B N 1
ATOM 2281 C CA . GLY B 1 65 ? -11.25 -7.641 -1.408 1 96.94 65 GLY B CA 1
ATOM 2282 C C . GLY B 1 65 ? -12.062 -8.766 -2.025 1 96.94 65 GLY B C 1
ATOM 2283 O O . GLY B 1 65 ? -12.984 -9.289 -1.398 1 96.94 65 GLY B O 1
ATOM 2284 N N . THR B 1 66 ? -11.75 -9.062 -3.227 1 95.38 66 THR B N 1
ATOM 2285 C CA . THR B 1 66 ? -12.453 -10.141 -3.918 1 95.38 66 THR B CA 1
ATOM 2286 C C . THR B 1 66 ? -12.016 -11.5 -3.385 1 95.38 66 THR B C 1
ATOM 2288 O O . THR B 1 66 ? -10.812 -11.773 -3.27 1 95.38 66 THR B O 1
ATOM 2291 N N . VAL B 1 67 ? -12.945 -12.305 -3.037 1 94.88 67 VAL B N 1
ATOM 2292 C CA . VAL B 1 67 ? -12.688 -13.68 -2.643 1 94.88 67 VAL B CA 1
ATOM 2293 C C . VAL B 1 67 ? -13.484 -14.633 -3.535 1 94.88 67 VAL B C 1
ATOM 2295 O O . VAL B 1 67 ? -14.711 -14.547 -3.609 1 94.88 67 VAL B O 1
ATOM 2298 N N . PHE B 1 68 ? -12.742 -15.445 -4.199 1 92 68 PHE B N 1
ATOM 2299 C CA . PHE B 1 68 ? -13.367 -16.469 -5.027 1 92 68 PHE B CA 1
ATOM 2300 C C . PHE B 1 68 ? -12.555 -17.766 -4.996 1 92 68 PHE B C 1
ATOM 2302 O O . PHE B 1 68 ? -11.328 -17.719 -4.855 1 92 68 PHE B O 1
ATOM 2309 N N . GLY B 1 69 ? -13.297 -18.953 -5.117 1 94.5 69 GLY B N 1
ATOM 2310 C CA . GLY B 1 69 ? -12.617 -20.234 -5.031 1 94.5 69 GLY B CA 1
ATOM 2311 C C . GLY B 1 69 ? -12.102 -20.547 -3.641 1 94.5 69 GLY B C 1
ATOM 2312 O O . GLY B 1 69 ? -11.062 -21.188 -3.49 1 94.5 69 GLY B O 1
ATOM 2313 N N . GLU B 1 70 ? -12.789 -20.031 -2.623 1 94.81 70 GLU B N 1
ATOM 2314 C CA . GLU B 1 70 ? -12.312 -20.062 -1.242 1 94.81 70 GLU B CA 1
ATOM 2315 C C . GLU B 1 70 ? -12.133 -21.5 -0.756 1 94.81 70 GLU B C 1
ATOM 2317 O O . GLU B 1 70 ? -11.328 -21.766 0.138 1 94.81 70 GLU B O 1
ATOM 2322 N N . ARG B 1 71 ? -12.797 -22.5 -1.347 1 94.69 71 ARG B N 1
ATOM 2323 C CA . ARG B 1 71 ? -12.664 -23.891 -0.94 1 94.69 71 ARG B CA 1
ATOM 2324 C C . ARG B 1 71 ? -11.25 -24.406 -1.2 1 94.69 71 ARG B C 1
ATOM 2326 O O . ARG B 1 71 ? -10.805 -25.375 -0.58 1 94.69 71 ARG B O 1
ATOM 2333 N N . TRP B 1 72 ? -10.602 -23.734 -2.117 1 97.12 72 TRP B N 1
ATOM 2334 C CA . TRP B 1 72 ? -9.258 -24.172 -2.492 1 97.12 72 TRP B CA 1
ATOM 2335 C C . TRP B 1 72 ? -8.195 -23.281 -1.843 1 97.12 72 TRP B C 1
ATOM 2337 O O . TRP B 1 72 ? -7.023 -23.344 -2.209 1 97.12 72 TRP B O 1
ATOM 2347 N N . ILE B 1 73 ? -8.562 -22.406 -0.906 1 98.25 73 ILE B N 1
ATOM 2348 C CA . ILE B 1 73 ? -7.652 -21.5 -0.208 1 98.25 73 ILE B CA 1
ATOM 2349 C C . ILE B 1 73 ? -7.477 -21.969 1.236 1 98.25 73 ILE B C 1
ATOM 2351 O O . ILE B 1 73 ? -8.453 -22.094 1.98 1 98.25 73 ILE B O 1
ATOM 2355 N N . GLU B 1 74 ? -6.246 -22.266 1.605 1 98.88 74 GLU B N 1
ATOM 2356 C CA . GLU B 1 74 ? -5.898 -22.609 2.98 1 98.88 74 GLU B CA 1
ATOM 2357 C C . GLU B 1 74 ? -4.98 -21.562 3.598 1 98.88 74 GLU B C 1
ATOM 2359 O O . GLU B 1 74 ? -3.924 -21.25 3.041 1 98.88 74 GLU B O 1
ATOM 2364 N N . ILE B 1 75 ? -5.395 -21.047 4.734 1 98.88 75 ILE B N 1
ATOM 2365 C CA . ILE B 1 75 ? -4.625 -20.047 5.461 1 98.88 75 ILE B CA 1
ATOM 2366 C C . ILE B 1 75 ? -4.223 -20.594 6.828 1 98.88 75 ILE B C 1
ATOM 2368 O O . ILE B 1 75 ? -5.055 -21.141 7.555 1 98.88 75 ILE B O 1
ATOM 2372 N N . GLY B 1 76 ? -2.979 -20.469 7.145 1 98.94 76 GLY B N 1
ATOM 2373 C CA . GLY B 1 76 ? -2.447 -21 8.383 1 98.94 76 GLY B CA 1
ATOM 2374 C C . GLY B 1 76 ? -2.863 -20.203 9.609 1 98.94 76 GLY B C 1
ATOM 2375 O O . GLY B 1 76 ? -3.826 -19.438 9.555 1 98.94 76 GLY B O 1
ATOM 2376 N N . ASP B 1 77 ? -2.139 -20.453 10.719 1 98.94 77 ASP B N 1
ATOM 2377 C CA . ASP B 1 77 ? -2.43 -19.828 12.008 1 98.94 77 ASP B CA 1
ATOM 2378 C C . ASP B 1 77 ? -1.763 -18.453 12.109 1 98.94 77 ASP B C 1
ATOM 2380 O O . ASP B 1 77 ? -0.711 -18.234 11.508 1 98.94 77 ASP B O 1
ATOM 2384 N N . HIS B 1 78 ? -2.414 -17.547 12.828 1 98.81 78 HIS B N 1
ATOM 2385 C CA . HIS B 1 78 ? -1.831 -16.266 13.234 1 98.81 78 HIS B CA 1
ATOM 2386 C C . HIS B 1 78 ? -1.497 -15.406 12.016 1 98.81 78 HIS B C 1
ATOM 2388 O O . HIS B 1 78 ? -0.434 -14.781 11.969 1 98.81 78 HIS B O 1
ATOM 2394 N N . CYS B 1 79 ? -2.35 -15.5 11.008 1 98.88 79 CYS B N 1
ATOM 2395 C CA . CYS B 1 79 ? -2.172 -14.672 9.82 1 98.88 79 CYS B CA 1
ATOM 2396 C C . CYS B 1 79 ? -2.98 -13.383 9.93 1 98.88 79 CYS B C 1
ATOM 2398 O O . CYS B 1 79 ? -4.027 -13.359 10.586 1 98.88 79 CYS B O 1
ATOM 2400 N N . ILE B 1 80 ? -2.439 -12.344 9.414 1 98.69 80 ILE B N 1
ATOM 2401 C CA . ILE B 1 80 ? -3.119 -11.062 9.289 1 98.69 80 ILE B CA 1
ATOM 2402 C C . ILE B 1 80 ? -3.318 -10.719 7.816 1 98.69 80 ILE B C 1
ATOM 2404 O O . ILE B 1 80 ? -2.355 -10.414 7.109 1 98.69 80 ILE B O 1
ATOM 2408 N N . ILE B 1 81 ? -4.516 -10.773 7.367 1 98.88 81 ILE B N 1
ATOM 2409 C CA . ILE B 1 81 ? -4.871 -10.383 6.008 1 98.88 81 ILE B CA 1
ATOM 2410 C C . ILE B 1 81 ? -5.531 -9.008 6.027 1 98.88 81 ILE B C 1
ATOM 2412 O O . ILE B 1 81 ? -6.637 -8.852 6.547 1 98.88 81 ILE B O 1
ATOM 2416 N N . GLY B 1 82 ? -4.859 -8.062 5.418 1 98.56 82 GLY B N 1
ATOM 2417 C CA . GLY B 1 82 ? -5.293 -6.68 5.504 1 98.56 82 GLY B CA 1
ATOM 2418 C C . GLY B 1 82 ? -6.578 -6.41 4.75 1 98.56 82 GLY B C 1
ATOM 2419 O O . GLY B 1 82 ? -7.133 -7.309 4.113 1 98.56 82 GLY B O 1
ATOM 2420 N N . GLU B 1 83 ? -7.035 -5.141 4.883 1 98.31 83 GLU B N 1
ATOM 2421 C CA . GLU B 1 83 ? -8.266 -4.742 4.207 1 98.31 83 GLU B CA 1
ATOM 2422 C C . GLU B 1 83 ? -8.102 -4.785 2.691 1 98.31 83 GLU B C 1
ATOM 2424 O O . GLU B 1 83 ? -7.023 -4.5 2.17 1 98.31 83 GLU B O 1
ATOM 2429 N N . GLN B 1 84 ? -9.172 -5.148 2.037 1 98.31 84 GLN B N 1
ATOM 2430 C CA . GLN B 1 84 ? -9.305 -5.082 0.584 1 98.31 84 GLN B CA 1
ATOM 2431 C C . GLN B 1 84 ? -8.297 -6.004 -0.099 1 98.31 84 GLN B C 1
ATOM 2433 O O . GLN B 1 84 ? -7.914 -5.773 -1.248 1 98.31 84 GLN B O 1
ATOM 2438 N N . VAL B 1 85 ? -7.809 -6.996 0.621 1 98.75 85 VAL B N 1
ATOM 2439 C CA . VAL B 1 85 ? -6.961 -8.016 0.009 1 98.75 85 VAL B CA 1
ATOM 2440 C C . VAL B 1 85 ? -7.816 -8.969 -0.818 1 98.75 85 VAL B C 1
ATOM 2442 O O . VAL B 1 85 ? -8.883 -9.398 -0.375 1 98.75 85 VAL B O 1
ATOM 2445 N N . THR B 1 86 ? -7.387 -9.258 -1.989 1 98.44 86 THR B N 1
ATOM 2446 C CA . THR B 1 86 ? -8.047 -10.164 -2.916 1 98.44 86 THR B CA 1
ATOM 2447 C C . THR B 1 86 ? -7.379 -11.539 -2.9 1 98.44 86 THR B C 1
ATOM 2449 O O . THR B 1 86 ? -6.156 -11.641 -3.037 1 98.44 86 THR B O 1
ATOM 2452 N N . LEU B 1 87 ? -8.086 -12.57 -2.693 1 98.12 87 LEU B N 1
ATOM 2453 C CA . LEU B 1 87 ? -7.668 -13.961 -2.775 1 98.12 87 LEU B CA 1
ATOM 2454 C C . LEU B 1 87 ? -8.57 -14.75 -3.725 1 98.12 87 LEU B C 1
ATOM 2456 O O . LEU B 1 87 ? -9.75 -14.953 -3.438 1 98.12 87 LEU B O 1
ATOM 2460 N N . THR B 1 88 ? -7.957 -15.148 -4.824 1 96.25 88 THR B N 1
ATOM 2461 C CA . THR B 1 88 ? -8.812 -15.844 -5.785 1 96.25 88 THR B CA 1
ATOM 2462 C C . THR B 1 88 ? -8.133 -17.109 -6.305 1 96.25 88 THR B C 1
ATOM 2464 O O . THR B 1 88 ? -6.918 -17.125 -6.512 1 96.25 88 THR B O 1
ATOM 2467 N N . VAL B 1 89 ? -8.883 -18.141 -6.406 1 96.12 89 VAL B N 1
ATOM 2468 C CA . VAL B 1 89 ? -8.484 -19.375 -7.059 1 96.12 89 VAL B CA 1
ATOM 2469 C C . VAL B 1 89 ? -9.484 -19.734 -8.164 1 96.12 89 VAL B C 1
ATOM 2471 O O . VAL B 1 89 ? -10.68 -19.875 -7.906 1 96.12 89 VAL B O 1
ATOM 2474 N N . GLY B 1 90 ? -8.914 -19.906 -9.352 1 90.19 90 GLY B N 1
ATOM 2475 C CA . GLY B 1 90 ? -9.758 -20.219 -10.5 1 90.19 90 GLY B CA 1
ATOM 2476 C C . GLY B 1 90 ? -10.164 -18.984 -11.297 1 90.19 90 GLY B C 1
ATOM 2477 O O . GLY B 1 90 ? -9.93 -17.859 -10.867 1 90.19 90 GLY B O 1
ATOM 2478 N N . MET B 1 91 ? -10.703 -19.219 -12.516 1 78.25 91 MET B N 1
ATOM 2479 C CA . MET B 1 91 ? -11.008 -18.141 -13.445 1 78.25 91 MET B CA 1
ATOM 2480 C C . MET B 1 91 ? -12.508 -17.875 -13.508 1 78.25 91 MET B C 1
ATOM 2482 O O . MET B 1 91 ? -12.938 -16.75 -13.781 1 78.25 91 MET B O 1
ATOM 2486 N N . VAL B 1 92 ? -13.203 -18.953 -13.344 1 72.06 92 VAL B N 1
ATOM 2487 C CA . VAL B 1 92 ? -14.648 -18.844 -13.453 1 72.06 92 VAL B CA 1
ATOM 2488 C C . VAL B 1 92 ? -15.312 -19.5 -12.25 1 72.06 92 VAL B C 1
ATOM 2490 O O . VAL B 1 92 ? -14.844 -20.531 -11.766 1 72.06 92 VAL B O 1
ATOM 2493 N N . PRO B 1 93 ? -16.297 -18.797 -11.789 1 69.5 93 PRO B N 1
ATOM 2494 C CA . PRO B 1 93 ? -17.016 -19.453 -10.695 1 69.5 93 PRO B CA 1
ATOM 2495 C C . PRO B 1 93 ? -17.547 -20.828 -11.078 1 69.5 93 PRO B C 1
ATOM 2497 O O . PRO B 1 93 ? -17.969 -21.031 -12.219 1 69.5 93 PRO B O 1
ATOM 2500 N N . GLY B 1 94 ? -17.531 -21.719 -10.172 1 71.12 94 GLY B N 1
ATOM 2501 C CA . GLY B 1 94 ? -18.172 -23.016 -10.375 1 71.12 94 GLY B CA 1
ATOM 2502 C C . GLY B 1 94 ? -17.234 -24.047 -10.945 1 71.12 94 GLY B C 1
ATOM 2503 O O . GLY B 1 94 ? -17.609 -25.219 -11.102 1 71.12 94 GLY B O 1
ATOM 2504 N N . MET B 1 95 ? -16.047 -23.656 -11.273 1 77.88 95 MET B N 1
ATOM 2505 C CA . MET B 1 95 ? -15.094 -24.609 -11.797 1 77.88 95 MET B CA 1
ATOM 2506 C C . MET B 1 95 ? -14.609 -25.562 -10.703 1 77.88 95 MET B C 1
ATOM 2508 O O . MET B 1 95 ? -14.438 -25.141 -9.555 1 77.88 95 MET B O 1
ATOM 2512 N N . ASP B 1 96 ? -14.586 -26.828 -11.047 1 85.75 96 ASP B N 1
ATOM 2513 C CA . ASP B 1 96 ? -13.969 -27.797 -10.133 1 85.75 96 ASP B CA 1
ATOM 2514 C C . ASP B 1 96 ? -12.477 -27.953 -10.43 1 85.75 96 ASP B C 1
ATOM 2516 O O . ASP B 1 96 ? -12.094 -28.484 -11.477 1 85.75 96 ASP B O 1
ATOM 2520 N N . LEU B 1 97 ? -11.75 -27.5 -9.469 1 90.06 97 LEU B N 1
ATOM 2521 C CA . LEU B 1 97 ? -10.305 -27.484 -9.672 1 90.06 97 LEU B CA 1
ATOM 2522 C C . LEU B 1 97 ? -9.641 -28.656 -8.977 1 90.06 97 LEU B C 1
ATOM 2524 O O . LEU B 1 97 ? -8.414 -28.688 -8.82 1 90.06 97 LEU B O 1
ATOM 2528 N N . GLY B 1 98 ? -10.453 -29.656 -8.562 1 90.75 98 GLY B N 1
ATOM 2529 C CA . GLY B 1 98 ? -9.922 -30.828 -7.875 1 90.75 98 GLY B CA 1
ATOM 2530 C C . GLY B 1 98 ? -10 -30.703 -6.363 1 90.75 98 GLY B C 1
ATOM 2531 O O . GLY B 1 98 ? -10.469 -29.703 -5.832 1 90.75 98 GLY B O 1
ATOM 2532 N N . PRO B 1 99 ? -9.594 -31.688 -5.621 1 91.56 99 PRO B N 1
ATOM 2533 C CA . PRO B 1 99 ? -9.797 -31.75 -4.172 1 91.56 99 PRO B CA 1
ATOM 2534 C C . PRO B 1 99 ? -8.703 -31.031 -3.391 1 91.56 99 PRO B C 1
ATOM 2536 O O . PRO B 1 99 ? -8.883 -30.719 -2.211 1 91.56 99 PRO B O 1
ATOM 2539 N N . ASP B 1 100 ? -7.605 -30.812 -4.059 1 94.56 100 ASP B N 1
ATOM 2540 C CA . ASP B 1 100 ? -6.457 -30.266 -3.332 1 94.56 100 ASP B CA 1
ATOM 2541 C C . ASP B 1 100 ? -6.484 -28.75 -3.316 1 94.56 100 ASP B C 1
ATOM 2543 O O . ASP B 1 100 ? -6.941 -28.125 -4.273 1 94.56 100 ASP B O 1
ATOM 2547 N N . PRO B 1 101 ? -6.012 -28.203 -2.238 1 96.5 101 PRO B N 1
ATOM 2548 C CA . PRO B 1 101 ? -5.879 -26.734 -2.229 1 96.5 101 PRO B CA 1
ATOM 2549 C C . PRO B 1 101 ? -4.879 -26.234 -3.266 1 96.5 101 PRO B C 1
ATOM 2551 O O . PRO B 1 101 ? -3.869 -26.891 -3.527 1 96.5 101 PRO B O 1
ATOM 2554 N N . LEU B 1 102 ? -5.145 -25.062 -3.805 1 97.75 102 LEU B N 1
ATOM 2555 C CA . LEU B 1 102 ? -4.273 -24.469 -4.816 1 97.75 102 LEU B CA 1
ATOM 2556 C C . LEU B 1 102 ? -3.586 -23.219 -4.281 1 97.75 102 LEU B C 1
ATOM 2558 O O . LEU B 1 102 ? -2.518 -22.844 -4.766 1 97.75 102 LEU B O 1
ATOM 2562 N N . LEU B 1 103 ? -4.129 -22.531 -3.344 1 98.62 103 LEU B N 1
ATOM 2563 C CA . LEU B 1 103 ? -3.514 -21.391 -2.662 1 98.62 103 LEU B CA 1
ATOM 2564 C C . LEU B 1 103 ? -3.295 -21.703 -1.185 1 98.62 103 LEU B C 1
ATOM 2566 O O . LEU B 1 103 ? -4.258 -21.891 -0.436 1 98.62 103 LEU B O 1
ATOM 2570 N N . ARG B 1 104 ? -2.035 -21.734 -0.79 1 98.88 104 ARG B N 1
ATOM 2571 C CA . ARG B 1 104 ? -1.678 -22.062 0.588 1 98.88 104 ARG B CA 1
ATOM 2572 C C . ARG B 1 104 ? -0.832 -20.953 1.209 1 98.88 104 ARG B C 1
ATOM 2574 O O . ARG B 1 104 ? 0.235 -20.609 0.691 1 98.88 104 ARG B O 1
ATOM 2581 N N . LEU B 1 105 ? -1.315 -20.359 2.213 1 98.88 105 LEU B N 1
ATOM 2582 C CA . LEU B 1 105 ? -0.545 -19.469 3.072 1 98.88 105 LEU B CA 1
ATOM 2583 C C . LEU B 1 105 ? -0.126 -20.172 4.355 1 98.88 105 LEU B C 1
ATOM 2585 O O . LEU B 1 105 ? -0.965 -20.75 5.059 1 98.88 105 LEU B O 1
ATOM 2589 N N . GLY B 1 106 ? 1.14 -20.141 4.66 1 98.94 106 GLY B N 1
ATOM 2590 C CA . GLY B 1 106 ? 1.625 -20.734 5.898 1 98.94 106 GLY B CA 1
ATOM 2591 C C . GLY B 1 106 ? 1.18 -19.969 7.133 1 98.94 106 GLY B C 1
ATOM 2592 O O . GLY B 1 106 ? 0.216 -19.203 7.082 1 98.94 106 GLY B O 1
ATOM 2593 N N . ASN B 1 107 ? 1.839 -20.25 8.281 1 98.94 107 ASN B N 1
ATOM 2594 C CA . ASN B 1 107 ? 1.536 -19.578 9.539 1 98.94 107 ASN B CA 1
ATOM 2595 C C . ASN B 1 107 ? 2.209 -18.203 9.602 1 98.94 107 ASN B C 1
ATOM 2597 O O . ASN B 1 107 ? 3.293 -18.016 9.047 1 98.94 107 ASN B O 1
ATOM 2601 N N . GLY B 1 108 ? 1.543 -17.281 10.242 1 98.81 108 GLY B N 1
ATOM 2602 C CA . GLY B 1 108 ? 2.16 -16 10.539 1 98.81 108 GLY B CA 1
ATOM 2603 C C . GLY B 1 108 ? 2.324 -15.125 9.312 1 98.81 108 GLY B C 1
ATOM 2604 O O . GLY B 1 108 ? 3.189 -14.25 9.281 1 98.81 108 GLY B O 1
ATOM 2605 N N . VAL B 1 109 ? 1.575 -15.406 8.258 1 98.94 109 VAL B N 1
ATOM 2606 C CA . VAL B 1 109 ? 1.663 -14.609 7.039 1 98.94 109 VAL B CA 1
ATOM 2607 C C . VAL B 1 109 ? 0.913 -13.289 7.223 1 98.94 109 VAL B C 1
ATOM 2609 O O . VAL B 1 109 ? -0.18 -13.266 7.797 1 98.94 109 VAL B O 1
ATOM 2612 N N . VAL B 1 110 ? 1.531 -12.211 6.805 1 98.75 110 VAL B N 1
ATOM 2613 C CA . VAL B 1 110 ? 0.905 -10.898 6.793 1 98.75 110 VAL B CA 1
ATOM 2614 C C . VAL B 1 110 ? 0.781 -10.398 5.355 1 98.75 110 VAL B C 1
ATOM 2616 O O . VAL B 1 110 ? 1.783 -10.266 4.648 1 98.75 110 VAL B O 1
ATOM 2619 N N . LEU B 1 111 ? -0.437 -10.172 4.871 1 98.88 111 LEU B N 1
ATOM 2620 C CA . LEU B 1 111 ? -0.683 -9.523 3.584 1 98.88 111 LEU B CA 1
ATOM 2621 C C . LEU B 1 111 ? -1.192 -8.102 3.777 1 98.88 111 LEU B C 1
ATOM 2623 O O . LEU B 1 111 ? -2.27 -7.895 4.344 1 98.88 111 LEU B O 1
ATOM 2627 N N . GLY B 1 112 ? -0.424 -7.191 3.303 1 98.5 112 GLY B N 1
ATOM 2628 C CA . GLY B 1 112 ? -0.795 -5.797 3.465 1 98.5 112 GLY B CA 1
ATOM 2629 C C . GLY B 1 112 ? -2.027 -5.41 2.668 1 98.5 112 GLY B C 1
ATOM 2630 O O . GLY B 1 112 ? -2.396 -6.098 1.714 1 98.5 112 GLY B O 1
ATOM 2631 N N . ARG B 1 113 ? -2.541 -4.309 3.008 1 98.25 113 ARG B N 1
ATOM 2632 C CA . ARG B 1 113 ? -3.775 -3.775 2.438 1 98.25 113 ARG B CA 1
ATOM 2633 C C . ARG B 1 113 ? -3.725 -3.793 0.913 1 98.25 113 ARG B C 1
ATOM 2635 O O . ARG B 1 113 ? -2.703 -3.441 0.316 1 98.25 113 ARG B O 1
ATOM 2642 N N . GLY B 1 114 ? -4.863 -4.207 0.309 1 98.56 114 GLY B N 1
ATOM 2643 C CA . GLY B 1 114 ? -5.07 -4.043 -1.121 1 98.56 114 GLY B CA 1
ATOM 2644 C C . GLY B 1 114 ? -4.266 -5.023 -1.954 1 98.56 114 GLY B C 1
ATOM 2645 O O . GLY B 1 114 ? -4.301 -4.977 -3.186 1 98.56 114 GLY B O 1
ATOM 2646 N N . SER B 1 115 ? -3.543 -5.93 -1.368 1 98.81 115 SER B N 1
ATOM 2647 C CA . SER B 1 115 ? -2.746 -6.902 -2.104 1 98.81 115 SER B CA 1
ATOM 2648 C C . SER B 1 115 ? -3.633 -7.93 -2.801 1 98.81 115 SER B C 1
ATOM 2650 O O . SER B 1 115 ? -4.801 -8.094 -2.443 1 98.81 115 SER B O 1
ATOM 2652 N N . HIS B 1 116 ? -3.082 -8.555 -3.826 1 98.75 116 HIS B N 1
ATOM 2653 C CA . HIS B 1 116 ? -3.775 -9.555 -4.625 1 98.75 116 HIS B CA 1
ATOM 2654 C C . HIS B 1 116 ? -2.971 -10.852 -4.707 1 98.75 116 HIS B C 1
ATOM 2656 O O . HIS B 1 116 ? -1.786 -10.828 -5.047 1 98.75 116 HIS B O 1
ATOM 2662 N N . VAL B 1 117 ? -3.555 -11.93 -4.391 1 98.81 117 VAL B N 1
ATOM 2663 C CA . VAL B 1 117 ? -3.021 -13.266 -4.66 1 98.81 117 VAL B CA 1
ATOM 2664 C C . VAL B 1 117 ? -3.982 -14.031 -5.57 1 98.81 117 VAL B C 1
ATOM 2666 O O . VAL B 1 117 ? -5.074 -14.414 -5.145 1 98.81 117 VAL B O 1
ATOM 2669 N N . ILE B 1 118 ? -3.566 -14.211 -6.805 1 96.81 118 ILE B N 1
ATOM 2670 C CA . ILE B 1 118 ? -4.414 -14.766 -7.855 1 96.81 118 ILE B CA 1
ATOM 2671 C C . ILE B 1 118 ? -3.834 -16.094 -8.328 1 96.81 118 ILE B C 1
ATOM 2673 O O . ILE B 1 118 ? -2.719 -16.141 -8.859 1 96.81 118 ILE B O 1
ATOM 2677 N N . ALA B 1 119 ? -4.59 -17.172 -8.188 1 96.31 119 ALA B N 1
ATOM 2678 C CA . ALA B 1 119 ? -4.051 -18.5 -8.508 1 96.31 119 ALA B CA 1
ATOM 2679 C C . ALA B 1 119 ? -4.973 -19.25 -9.461 1 96.31 119 ALA B C 1
ATOM 2681 O O . ALA B 1 119 ? -6.199 -19.203 -9.32 1 96.31 119 ALA B O 1
ATOM 2682 N N . SER B 1 120 ? -4.387 -19.859 -10.469 1 92.5 120 SER B N 1
ATOM 2683 C CA . SER B 1 120 ? -5.039 -20.891 -11.273 1 92.5 120 SER B CA 1
ATOM 2684 C C . SER B 1 120 ? -4.312 -22.234 -11.156 1 92.5 120 SER B C 1
ATOM 2686 O O . SER B 1 120 ? -4.84 -23.266 -11.57 1 92.5 120 SER B O 1
ATOM 2688 N N . CYS B 1 121 ? -3.186 -22.156 -10.711 1 93.5 121 CYS B N 1
ATOM 2689 C CA . CYS B 1 121 ? -2.434 -23.312 -10.25 1 93.5 121 CYS B CA 1
ATOM 2690 C C . CYS B 1 121 ? -1.754 -23.031 -8.922 1 93.5 121 CYS B C 1
ATOM 2692 O O . CYS B 1 121 ? -2.025 -22.016 -8.281 1 93.5 121 CYS B O 1
ATOM 2694 N N . GLU B 1 122 ? -0.861 -23.906 -8.453 1 97.56 122 GLU B N 1
ATOM 2695 C CA . GLU B 1 122 ? -0.389 -23.891 -7.07 1 97.56 122 GLU B CA 1
ATOM 2696 C C . GLU B 1 122 ? 0.384 -22.609 -6.758 1 97.56 122 GLU B C 1
ATOM 2698 O O . GLU B 1 122 ? 1.31 -22.25 -7.488 1 97.56 122 GLU B O 1
ATOM 2703 N N . VAL B 1 123 ? -0.034 -21.891 -5.77 1 98.75 123 VAL B N 1
ATOM 2704 C CA . VAL B 1 123 ? 0.689 -20.781 -5.148 1 98.75 123 VAL B CA 1
ATOM 2705 C C . VAL B 1 123 ? 0.901 -21.062 -3.664 1 98.75 123 VAL B C 1
ATOM 2707 O O . VAL B 1 123 ? -0.062 -21.281 -2.922 1 98.75 123 VAL B O 1
ATOM 2710 N N . THR B 1 124 ? 2.152 -21.125 -3.273 1 98.94 124 THR B N 1
ATOM 2711 C CA . THR B 1 124 ? 2.49 -21.406 -1.883 1 98.94 124 THR B CA 1
ATOM 2712 C C . THR B 1 124 ? 3.297 -20.266 -1.276 1 98.94 124 THR B C 1
ATOM 2714 O O . THR B 1 124 ? 4.32 -19.859 -1.829 1 98.94 124 THR B O 1
ATOM 2717 N N . ILE B 1 125 ? 2.84 -19.75 -0.205 1 98.94 125 ILE B N 1
ATOM 2718 C CA . ILE B 1 125 ? 3.527 -18.75 0.599 1 98.94 125 ILE B CA 1
ATOM 2719 C C . ILE B 1 125 ? 3.898 -19.344 1.957 1 98.94 125 ILE B C 1
ATOM 2721 O O . ILE B 1 125 ? 3.025 -19.766 2.719 1 98.94 125 ILE B O 1
ATOM 2725 N N . GLY B 1 126 ? 5.145 -19.375 2.258 1 98.94 126 GLY B N 1
ATOM 2726 C CA . GLY B 1 126 ? 5.645 -20.031 3.455 1 98.94 126 GLY B CA 1
ATOM 2727 C C . GLY B 1 126 ? 5.324 -19.281 4.73 1 98.94 126 GLY B C 1
ATOM 2728 O O . GLY B 1 126 ? 4.688 -18.219 4.688 1 98.94 126 GLY B O 1
ATOM 2729 N N . ASP B 1 127 ? 5.805 -19.859 5.891 1 98.94 127 ASP B N 1
ATOM 2730 C CA . ASP B 1 127 ? 5.555 -19.266 7.203 1 98.94 127 ASP B CA 1
ATOM 2731 C C . ASP B 1 127 ? 6.258 -17.922 7.348 1 98.94 127 ASP B C 1
ATOM 2733 O O . ASP B 1 127 ? 7.359 -17.734 6.824 1 98.94 127 ASP B O 1
ATOM 2737 N N . ASP B 1 128 ? 5.594 -16.984 8.016 1 98.75 128 ASP B N 1
ATOM 2738 C CA . ASP B 1 128 ? 6.184 -15.711 8.445 1 98.75 128 ASP B CA 1
ATOM 2739 C C . ASP B 1 128 ? 6.625 -14.883 7.242 1 98.75 128 ASP B C 1
ATOM 2741 O O . ASP B 1 128 ? 7.652 -14.203 7.297 1 98.75 128 ASP B O 1
ATOM 2745 N N . VAL B 1 129 ? 5.961 -15.094 6.121 1 98.88 129 VAL B N 1
ATOM 2746 C CA . VAL B 1 129 ? 6.125 -14.156 5.012 1 98.88 129 VAL B CA 1
ATOM 2747 C C . VAL B 1 129 ? 5.293 -12.898 5.266 1 98.88 129 VAL B C 1
ATOM 2749 O O . VAL B 1 129 ? 4.102 -12.992 5.562 1 98.88 129 VAL B O 1
ATOM 2752 N N . PHE B 1 130 ? 5.953 -11.766 5.203 1 98.44 130 PHE B N 1
ATOM 2753 C CA . PHE B 1 130 ? 5.289 -10.477 5.363 1 98.44 130 PHE B CA 1
ATOM 2754 C C . PHE B 1 130 ? 5.277 -9.703 4.051 1 98.44 130 PHE B C 1
ATOM 2756 O O . PHE B 1 130 ? 6.289 -9.656 3.346 1 98.44 130 PHE B O 1
ATOM 2763 N N . CYS B 1 131 ? 4.141 -9.117 3.711 1 98.19 131 CYS B N 1
ATOM 2764 C CA . CYS B 1 131 ? 3.988 -8.312 2.508 1 98.19 131 CYS B CA 1
ATOM 2765 C C . CYS B 1 131 ? 3.508 -6.902 2.852 1 98.19 131 CYS B C 1
ATOM 2767 O O . CYS B 1 131 ? 2.557 -6.738 3.617 1 98.19 131 CYS B O 1
ATOM 2769 N N . GLY B 1 132 ? 4.219 -5.918 2.316 1 97.62 132 GLY B N 1
ATOM 2770 C CA . GLY B 1 132 ? 3.662 -4.578 2.369 1 97.62 132 GLY B CA 1
ATOM 2771 C C . GLY B 1 132 ? 2.346 -4.449 1.624 1 97.62 132 GLY B C 1
ATOM 2772 O O . GLY B 1 132 ? 1.74 -5.453 1.246 1 97.62 132 GLY B O 1
ATOM 2773 N N . PRO B 1 133 ? 1.91 -3.238 1.515 1 98.44 133 PRO B N 1
ATOM 2774 C CA . PRO B 1 133 ? 0.64 -3.043 0.812 1 98.44 133 PRO B CA 1
ATOM 2775 C C . PRO B 1 133 ? 0.78 -3.16 -0.705 1 98.44 133 PRO B C 1
ATOM 2777 O O . PRO B 1 133 ? 1.853 -2.893 -1.252 1 98.44 133 PRO B O 1
ATOM 2780 N N . TYR B 1 134 ? -0.377 -3.586 -1.365 1 98.69 134 TYR B N 1
ATOM 2781 C CA . TYR B 1 134 ? -0.577 -3.549 -2.809 1 98.69 134 TYR B CA 1
ATOM 2782 C C . TYR B 1 134 ? 0.409 -4.469 -3.52 1 98.69 134 TYR B C 1
ATOM 2784 O O . TYR B 1 134 ? 0.816 -4.199 -4.652 1 98.69 134 TYR B O 1
ATOM 2792 N N . VAL B 1 135 ? 0.869 -5.523 -2.859 1 98.81 135 VAL B N 1
ATOM 2793 C CA . VAL B 1 135 ? 1.649 -6.586 -3.482 1 98.81 135 VAL B CA 1
ATOM 2794 C C . VAL B 1 135 ? 0.751 -7.422 -4.391 1 98.81 135 VAL B C 1
ATOM 2796 O O . VAL B 1 135 ? -0.437 -7.598 -4.109 1 98.81 135 VAL B O 1
ATOM 2799 N N . TYR B 1 136 ? 1.343 -7.891 -5.453 1 98.81 136 TYR B N 1
ATOM 2800 C CA . TYR B 1 136 ? 0.627 -8.711 -6.426 1 98.81 136 TYR B CA 1
ATOM 2801 C C . TYR B 1 136 ? 1.349 -10.031 -6.664 1 98.81 136 TYR B C 1
ATOM 2803 O O . TYR B 1 136 ? 2.5 -10.047 -7.105 1 98.81 136 TYR B O 1
ATOM 2811 N N . VAL B 1 137 ? 0.758 -11.148 -6.348 1 98.88 137 VAL B N 1
ATOM 2812 C CA . VAL B 1 137 ? 1.269 -12.492 -6.602 1 98.88 137 VAL B CA 1
ATOM 2813 C C . VAL B 1 137 ? 0.311 -13.242 -7.527 1 98.88 137 VAL B C 1
ATOM 2815 O O . VAL B 1 137 ? -0.879 -13.367 -7.227 1 98.88 137 VAL B O 1
ATOM 2818 N N . THR B 1 138 ? 0.826 -13.766 -8.641 1 98.19 138 THR B N 1
ATOM 2819 C CA . THR B 1 138 ? -0.094 -14.453 -9.547 1 98.19 138 THR B CA 1
ATOM 2820 C C . THR B 1 138 ? 0.577 -15.664 -10.18 1 98.19 138 THR B C 1
ATOM 2822 O O . THR B 1 138 ? 1.771 -15.633 -10.484 1 98.19 138 THR B O 1
ATOM 2825 N N . SER B 1 139 ? -0.195 -16.703 -10.391 1 97.56 139 SER B N 1
ATOM 2826 C CA . SER B 1 139 ? 0.265 -17.859 -11.156 1 97.56 139 SER B CA 1
ATOM 2827 C C . SER B 1 139 ? -0.07 -17.719 -12.641 1 97.56 139 SER B C 1
ATOM 2829 O O . SER B 1 139 ? 0.247 -18.594 -13.445 1 97.56 139 SER B O 1
ATOM 2831 N N . ASP B 1 140 ? -0.71 -16.578 -13.039 1 94.38 140 ASP B N 1
ATOM 2832 C CA . ASP B 1 140 ? -1.286 -16.516 -14.375 1 94.38 140 ASP B CA 1
ATOM 2833 C C . ASP B 1 140 ? -0.665 -15.367 -15.18 1 94.38 140 ASP B C 1
ATOM 2835 O O . ASP B 1 140 ? -0.428 -14.281 -14.641 1 94.38 140 ASP B O 1
ATOM 2839 N N . ASN B 1 141 ? -0.352 -15.711 -16.359 1 90.94 141 ASN B N 1
ATOM 2840 C CA . ASN B 1 141 ? -0.018 -14.703 -17.359 1 90.94 141 ASN B CA 1
ATOM 2841 C C . ASN B 1 141 ? -0.97 -14.766 -18.547 1 90.94 141 ASN B C 1
ATOM 2843 O O . ASN B 1 141 ? -1.294 -15.852 -19.031 1 90.94 141 ASN B O 1
ATOM 2847 N N . HIS B 1 142 ? -1.352 -13.609 -18.953 1 87.12 142 HIS B N 1
ATOM 2848 C CA . HIS B 1 142 ? -2.166 -13.617 -20.156 1 87.12 142 HIS B CA 1
ATOM 2849 C C . HIS B 1 142 ? -1.354 -14.062 -21.359 1 87.12 142 HIS B C 1
ATOM 2851 O O . HIS B 1 142 ? -0.244 -13.578 -21.594 1 87.12 142 HIS B O 1
ATOM 2857 N N . SER B 1 143 ? -1.936 -14.984 -22.125 1 87.69 143 SER B N 1
ATOM 2858 C CA . SER B 1 143 ? -1.31 -15.43 -23.359 1 87.69 143 SER B CA 1
ATOM 2859 C C . SER B 1 143 ? -1.557 -14.445 -24.5 1 87.69 143 SER B C 1
ATOM 2861 O O . SER B 1 143 ? -2.561 -13.727 -24.5 1 87.69 143 SER B O 1
ATOM 2863 N N . TYR B 1 144 ? -0.585 -14.234 -25.359 1 92.06 144 TYR B N 1
ATOM 2864 C CA . TYR B 1 144 ? -0.76 -13.352 -26.516 1 92.06 144 TYR B CA 1
ATOM 2865 C C . TYR B 1 144 ? -0.215 -14 -27.781 1 92.06 144 TYR B C 1
ATOM 2867 O O . TYR B 1 144 ? 0.177 -13.297 -28.719 1 92.06 144 TYR B O 1
ATOM 2875 N N . GLU B 1 145 ? -0.204 -15.289 -27.781 1 92.19 145 GLU B N 1
ATOM 2876 C CA . GLU B 1 145 ? 0.404 -16.047 -28.875 1 92.19 145 GLU B CA 1
ATOM 2877 C C . GLU B 1 145 ? -0.391 -15.898 -30.172 1 92.19 145 GLU B C 1
ATOM 2879 O O . GLU B 1 145 ? 0.188 -15.844 -31.25 1 92.19 145 GLU B O 1
ATOM 2884 N N . ASP B 1 146 ? -1.667 -15.883 -29.969 1 94.06 146 ASP B N 1
ATOM 2885 C CA . ASP B 1 146 ? -2.512 -15.719 -31.156 1 94.06 146 ASP B CA 1
ATOM 2886 C C . ASP B 1 146 ? -2.721 -14.242 -31.469 1 94.06 146 ASP B C 1
ATOM 2888 O O . ASP B 1 146 ? -3.494 -13.562 -30.797 1 94.06 146 ASP B O 1
ATOM 2892 N N . PRO B 1 147 ? -2.051 -13.727 -32.406 1 95.25 147 PRO B N 1
ATOM 2893 C CA . PRO B 1 147 ? -2.131 -12.297 -32.719 1 95.25 147 PRO B CA 1
ATOM 2894 C C . PRO B 1 147 ? -3.482 -11.891 -33.281 1 95.25 147 PRO B C 1
ATOM 2896 O O . PRO B 1 147 ? -3.768 -10.695 -33.406 1 95.25 147 PRO B O 1
ATOM 2899 N N . THR B 1 148 ? -4.301 -12.93 -33.562 1 95.69 148 THR B N 1
ATOM 2900 C CA . THR B 1 148 ? -5.578 -12.609 -34.188 1 95.69 148 THR B CA 1
ATOM 2901 C C . THR B 1 148 ? -6.68 -12.492 -33.125 1 95.69 148 THR B C 1
ATOM 2903 O O . THR B 1 148 ? -7.812 -12.125 -33.438 1 95.69 148 THR B O 1
ATOM 2906 N N . GLN B 1 149 ? -6.395 -12.852 -31.969 1 95.56 149 GLN B N 1
ATOM 2907 C CA . GLN B 1 149 ? -7.363 -12.758 -30.891 1 95.56 149 GLN B CA 1
ATOM 2908 C C . GLN B 1 149 ? -6.957 -11.688 -29.875 1 95.56 149 GLN B C 1
ATOM 2910 O O . GLN B 1 149 ? -5.777 -11.547 -29.562 1 95.56 149 GLN B O 1
ATOM 2915 N N . PRO B 1 150 ? -8.008 -10.984 -29.453 1 95.62 150 PRO B N 1
ATOM 2916 C CA . PRO B 1 150 ? -7.668 -10.117 -28.328 1 95.62 150 PRO B CA 1
ATOM 2917 C C . PRO B 1 150 ? -6.98 -10.867 -27.188 1 95.62 150 PRO B C 1
ATOM 2919 O O . PRO B 1 150 ? -7.348 -12.008 -26.891 1 95.62 150 PRO B O 1
ATOM 2922 N N . ILE B 1 151 ? -5.918 -10.281 -26.609 1 94.12 151 ILE B N 1
ATOM 2923 C CA . ILE B 1 151 ? -5.125 -10.906 -25.562 1 94.12 151 ILE B CA 1
ATOM 2924 C C . ILE B 1 151 ? -6.035 -11.359 -24.422 1 94.12 151 ILE B C 1
ATOM 2926 O O . ILE B 1 151 ? -5.926 -12.492 -23.938 1 94.12 151 ILE B O 1
ATOM 2930 N N . GLY B 1 152 ? -6.977 -10.594 -24.062 1 90.94 152 GLY B N 1
ATOM 2931 C CA . GLY B 1 152 ? -7.867 -10.875 -22.953 1 90.94 152 GLY B CA 1
ATOM 2932 C C . GLY B 1 152 ? -8.797 -12.039 -23.219 1 90.94 152 GLY B C 1
ATOM 2933 O O . GLY B 1 152 ? -9.43 -12.555 -22.281 1 90.94 152 GLY B O 1
ATOM 2934 N N . ARG B 1 153 ? -8.883 -12.477 -24.391 1 90.12 153 ARG B N 1
ATOM 2935 C CA . ARG B 1 153 ? -9.758 -13.594 -24.734 1 90.12 153 ARG B CA 1
ATOM 2936 C C . ARG B 1 153 ? -8.961 -14.883 -24.875 1 90.12 153 ARG B C 1
ATOM 2938 O O . ARG B 1 153 ? -9.516 -15.93 -25.219 1 90.12 153 ARG B O 1
ATOM 2945 N N . GLN B 1 154 ? -7.691 -14.742 -24.734 1 88.75 154 GLN B N 1
ATOM 2946 C CA . GLN B 1 154 ? -6.832 -15.922 -24.797 1 88.75 154 GLN B CA 1
ATOM 2947 C C . GLN B 1 154 ? -6.586 -16.5 -23.406 1 88.75 154 GLN B C 1
ATOM 2949 O O . GLN B 1 154 ? -6.41 -15.75 -22.438 1 88.75 154 GLN B O 1
ATOM 2954 N N . TRP B 1 155 ? -6.695 -17.797 -23.25 1 84.25 155 TRP B N 1
ATOM 2955 C CA . TRP B 1 155 ? -6.492 -18.469 -21.969 1 84.25 155 TRP B CA 1
ATOM 2956 C C . TRP B 1 155 ? -5.102 -18.172 -21.406 1 84.25 155 TRP B C 1
ATOM 2958 O O . TRP B 1 155 ? -4.117 -18.172 -22.156 1 84.25 155 TRP B O 1
ATOM 2968 N N . PRO B 1 156 ? -5.125 -17.953 -20.109 1 86.75 156 PRO B N 1
ATOM 2969 C CA . PRO B 1 156 ? -3.818 -17.656 -19.516 1 86.75 156 PRO B CA 1
ATOM 2970 C C . PRO B 1 156 ? -2.893 -18.859 -19.484 1 86.75 156 PRO B C 1
ATOM 2972 O O . PRO B 1 156 ? -3.359 -20 -19.562 1 86.75 156 PRO B O 1
ATOM 2975 N N . ARG B 1 157 ? -1.626 -18.562 -19.594 1 90.81 157 ARG B N 1
ATOM 2976 C CA . ARG B 1 157 ? -0.604 -19.531 -19.234 1 90.81 157 ARG B CA 1
ATOM 2977 C C . ARG B 1 157 ? -0.266 -19.453 -17.75 1 90.81 157 ARG B C 1
ATOM 2979 O O . ARG B 1 157 ? -0.031 -18.359 -17.219 1 90.81 157 ARG B O 1
ATOM 2986 N N . SER B 1 158 ? -0.329 -20.594 -17.094 1 94.25 158 SER B N 1
ATOM 2987 C CA . SER B 1 158 ? -0.154 -20.609 -15.641 1 94.25 158 SER B CA 1
ATOM 2988 C C . SER B 1 158 ? 1.085 -21.391 -15.234 1 94.25 158 SER B C 1
ATOM 2990 O O . SER B 1 158 ? 1.463 -22.359 -15.914 1 94.25 158 SER B O 1
ATOM 2992 N N . ALA B 1 159 ? 1.789 -20.906 -14.289 1 97.5 159 ALA B N 1
ATOM 2993 C CA . ALA B 1 159 ? 2.918 -21.594 -13.672 1 97.5 159 ALA B CA 1
ATOM 2994 C C . ALA B 1 159 ? 2.932 -21.391 -12.156 1 97.5 159 ALA B C 1
ATOM 2996 O O . ALA B 1 159 ? 2.621 -20.297 -11.672 1 97.5 159 ALA B O 1
ATOM 2997 N N . PRO B 1 160 ? 3.268 -22.438 -11.414 1 98.06 160 PRO B N 1
ATOM 2998 C CA . PRO B 1 160 ? 3.234 -22.344 -9.953 1 98.06 160 PRO B CA 1
ATOM 2999 C C . PRO B 1 160 ? 4.199 -21.297 -9.406 1 98.06 160 PRO B C 1
ATOM 3001 O O . PRO B 1 160 ? 5.223 -21 -10.031 1 98.06 160 PRO B O 1
ATOM 3004 N N . VAL B 1 161 ? 3.832 -20.719 -8.289 1 98.81 161 VAL B N 1
ATOM 3005 C CA . VAL B 1 161 ? 4.645 -19.734 -7.586 1 98.81 161 VAL B CA 1
ATOM 3006 C C . VAL B 1 161 ? 4.926 -20.219 -6.164 1 98.81 161 VAL B C 1
ATOM 3008 O O . VAL B 1 161 ? 4.035 -20.734 -5.488 1 98.81 161 VAL B O 1
ATOM 3011 N N . GLU B 1 162 ? 6.168 -20.078 -5.738 1 98.94 162 GLU B N 1
ATOM 3012 C CA . GLU B 1 162 ? 6.562 -20.438 -4.375 1 98.94 162 GLU B CA 1
ATOM 3013 C C . GLU B 1 162 ? 7.355 -19.297 -3.725 1 98.94 162 GLU B C 1
ATOM 3015 O O . GLU B 1 162 ? 8.328 -18.812 -4.297 1 98.94 162 GLU B O 1
ATOM 3020 N N . ILE B 1 163 ? 6.934 -18.922 -2.58 1 98.94 163 ILE B N 1
ATOM 3021 C CA . ILE B 1 163 ? 7.645 -17.938 -1.777 1 98.94 163 ILE B CA 1
ATOM 3022 C C . ILE B 1 163 ? 8.094 -18.562 -0.459 1 98.94 163 ILE B C 1
ATOM 3024 O O . ILE B 1 163 ? 7.258 -18.969 0.354 1 98.94 163 ILE B O 1
ATOM 3028 N N . GLY B 1 164 ? 9.328 -18.578 -0.218 1 98.94 164 GLY B N 1
ATOM 3029 C CA . GLY B 1 164 ? 9.898 -19.25 0.94 1 98.94 164 GLY B CA 1
ATOM 3030 C C . GLY B 1 164 ? 9.617 -18.531 2.244 1 98.94 164 GLY B C 1
ATOM 3031 O O . GLY B 1 164 ? 9.469 -17.297 2.264 1 98.94 164 GLY B O 1
ATOM 3032 N N . SER B 1 165 ? 9.688 -19.312 3.354 1 98.88 165 SER B N 1
ATOM 3033 C CA . SER B 1 165 ? 9.383 -18.812 4.691 1 98.88 165 SER B CA 1
ATOM 3034 C C . SER B 1 165 ? 10.32 -17.688 5.098 1 98.88 165 SER B C 1
ATOM 3036 O O . SER B 1 165 ? 11.492 -17.688 4.715 1 98.88 165 SER B O 1
ATOM 3038 N N . GLY B 1 166 ? 9.773 -16.75 5.848 1 98.62 166 GLY B N 1
ATOM 3039 C CA . GLY B 1 166 ? 10.578 -15.695 6.438 1 98.62 166 GLY B CA 1
ATOM 3040 C C . GLY B 1 166 ? 10.852 -14.547 5.484 1 98.62 166 GLY B C 1
ATOM 3041 O O . GLY B 1 166 ? 11.547 -13.594 5.832 1 98.62 166 GLY B O 1
ATOM 3042 N N . SER B 1 167 ? 10.32 -14.547 4.309 1 98.81 167 SER B N 1
ATOM 3043 C CA . SER B 1 167 ? 10.602 -13.547 3.289 1 98.81 167 SER B CA 1
ATOM 3044 C C . SER B 1 167 ? 9.781 -12.281 3.523 1 98.81 167 SER B C 1
ATOM 3046 O O . SER B 1 167 ? 8.797 -12.297 4.266 1 98.81 167 SER B O 1
ATOM 3048 N N . TRP B 1 168 ? 10.266 -11.227 2.945 1 98.44 168 TRP B N 1
ATOM 3049 C CA . TRP B 1 168 ? 9.609 -9.922 2.939 1 98.44 168 TRP B CA 1
ATOM 3050 C C . TRP B 1 168 ? 9.359 -9.445 1.513 1 98.44 168 TRP B C 1
ATOM 3052 O O . TRP B 1 168 ? 10.281 -9.414 0.694 1 98.44 168 TRP B O 1
ATOM 3062 N N . LEU B 1 169 ? 8.102 -9.086 1.193 1 98.69 169 LEU B N 1
ATOM 3063 C CA . LEU B 1 169 ? 7.754 -8.461 -0.076 1 98.69 169 LEU B CA 1
ATOM 3064 C C . LEU B 1 169 ? 7.375 -7 0.126 1 98.69 169 LEU B C 1
ATOM 3066 O O . LEU B 1 169 ? 6.34 -6.699 0.729 1 98.69 169 LEU B O 1
ATOM 3070 N N . GLY B 1 170 ? 8.195 -6.145 -0.427 1 97.94 170 GLY B N 1
ATOM 3071 C CA . GLY B 1 170 ? 7.988 -4.719 -0.249 1 97.94 170 GLY B CA 1
ATOM 3072 C C . GLY B 1 170 ? 6.75 -4.199 -0.957 1 97.94 170 GLY B C 1
ATOM 3073 O O . GLY B 1 170 ? 6.199 -4.875 -1.83 1 97.94 170 GLY B O 1
ATOM 3074 N N . ALA B 1 171 ? 6.398 -3.014 -0.579 1 97.81 171 ALA B N 1
ATOM 3075 C CA . ALA B 1 171 ? 5.199 -2.381 -1.116 1 97.81 171 ALA B CA 1
ATOM 3076 C C . ALA B 1 171 ? 5.199 -2.41 -2.643 1 97.81 171 ALA B C 1
ATOM 3078 O O . ALA B 1 171 ? 6.191 -2.047 -3.275 1 97.81 171 ALA B O 1
ATOM 3079 N N . GLY B 1 172 ? 4.066 -2.893 -3.178 1 98.12 172 GLY B N 1
ATOM 3080 C CA . GLY B 1 172 ? 3.861 -2.82 -4.617 1 98.12 172 GLY B CA 1
ATOM 3081 C C . GLY B 1 172 ? 4.672 -3.846 -5.387 1 98.12 172 GLY B C 1
ATOM 3082 O O . GLY B 1 172 ? 4.688 -3.83 -6.621 1 98.12 172 GLY B O 1
ATOM 3083 N N . ALA B 1 173 ? 5.371 -4.707 -4.754 1 98.56 173 ALA B N 1
ATOM 3084 C CA . ALA B 1 173 ? 6.129 -5.742 -5.453 1 98.56 173 ALA B CA 1
ATOM 3085 C C . ALA B 1 173 ? 5.199 -6.676 -6.227 1 98.56 173 ALA B C 1
ATOM 3087 O O . ALA B 1 173 ? 4.043 -6.859 -5.848 1 98.56 173 ALA B O 1
ATOM 3088 N N . VAL B 1 174 ? 5.734 -7.242 -7.301 1 98.75 174 VAL B N 1
ATOM 3089 C CA . VAL B 1 174 ? 4.977 -8.156 -8.148 1 98.75 174 VAL B CA 1
ATOM 3090 C C . VAL B 1 174 ? 5.734 -9.477 -8.297 1 98.75 174 VAL B C 1
ATOM 3092 O O . VAL B 1 174 ? 6.914 -9.484 -8.664 1 98.75 174 VAL B O 1
ATOM 3095 N N . ILE B 1 175 ? 5.109 -10.578 -7.996 1 98.88 175 ILE B N 1
ATOM 3096 C CA . ILE B 1 175 ? 5.66 -11.922 -8.188 1 98.88 175 ILE B CA 1
ATOM 3097 C C . ILE B 1 175 ? 4.957 -12.602 -9.359 1 98.88 175 ILE B C 1
ATOM 3099 O O . ILE B 1 175 ? 3.748 -12.852 -9.305 1 98.88 175 ILE B O 1
ATOM 3103 N N . LEU B 1 176 ? 5.688 -12.961 -10.367 1 98.38 176 LEU B N 1
ATOM 3104 C CA . LEU B 1 176 ? 5.121 -13.422 -11.633 1 98.38 176 LEU B CA 1
ATOM 3105 C C . LEU B 1 176 ? 5.051 -14.945 -11.68 1 98.38 176 LEU B C 1
ATOM 3107 O O . LEU B 1 176 ? 5.656 -15.625 -10.844 1 98.38 176 LEU B O 1
ATOM 3111 N N . PRO B 1 177 ? 4.305 -15.469 -12.641 1 98.12 177 PRO B N 1
ATOM 3112 C CA . PRO B 1 177 ? 4.156 -16.922 -12.742 1 98.12 177 PRO B CA 1
ATOM 3113 C C . PRO B 1 177 ? 5.492 -17.656 -12.875 1 98.12 177 PRO B C 1
ATOM 3115 O O . PRO B 1 177 ? 6.379 -17.188 -13.602 1 98.12 177 PRO B O 1
ATOM 3118 N N . GLY B 1 178 ? 5.605 -18.703 -12.164 1 98.38 178 GLY B N 1
ATOM 3119 C CA . GLY B 1 178 ? 6.793 -19.531 -12.266 1 98.38 178 GLY B CA 1
ATOM 3120 C C . GLY B 1 178 ? 7.891 -19.125 -11.305 1 98.38 178 GLY B C 1
ATOM 3121 O O . GLY B 1 178 ? 8.898 -19.828 -11.18 1 98.38 178 GLY B O 1
ATOM 3122 N N . ALA B 1 179 ? 7.695 -18.016 -10.602 1 98.75 179 ALA B N 1
ATOM 3123 C CA . ALA B 1 179 ? 8.711 -17.531 -9.664 1 98.75 179 ALA B CA 1
ATOM 3124 C C . ALA B 1 179 ? 8.844 -18.469 -8.469 1 98.75 179 ALA B C 1
ATOM 3126 O O . ALA B 1 179 ? 7.844 -18.922 -7.914 1 98.75 179 ALA B O 1
ATOM 3127 N N . ARG B 1 180 ? 10.078 -18.766 -8.086 1 98.88 180 ARG B N 1
ATOM 3128 C CA . ARG B 1 180 ? 10.414 -19.547 -6.914 1 98.88 180 ARG B CA 1
ATOM 3129 C C . ARG B 1 180 ? 11.422 -18.828 -6.027 1 98.88 180 ARG B C 1
ATOM 3131 O O . ARG B 1 180 ? 12.609 -18.781 -6.34 1 98.88 180 ARG B O 1
ATOM 3138 N N . LEU B 1 181 ? 10.969 -18.266 -4.977 1 98.88 181 LEU B N 1
ATOM 3139 C CA . LEU B 1 181 ? 11.812 -17.547 -4.027 1 98.88 181 LEU B CA 1
ATOM 3140 C C . LEU B 1 181 ? 12.203 -18.438 -2.855 1 98.88 181 LEU B C 1
ATOM 3142 O O . LEU B 1 181 ? 11.352 -19.125 -2.281 1 98.88 181 LEU B O 1
ATOM 3146 N N . GLY B 1 182 ? 13.461 -18.453 -2.508 1 98.62 182 GLY B N 1
ATOM 3147 C CA . GLY B 1 182 ? 13.922 -19.188 -1.339 1 98.62 182 GLY B CA 1
ATOM 3148 C C . GLY B 1 182 ? 13.461 -18.578 -0.03 1 98.62 182 GLY B C 1
ATOM 3149 O O . GLY B 1 182 ? 12.531 -17.781 -0.01 1 98.62 182 GLY B O 1
ATOM 3150 N N . ARG B 1 183 ? 14.133 -19.031 1.096 1 98.31 183 ARG B N 1
ATOM 3151 C CA . ARG B 1 183 ? 13.82 -18.516 2.428 1 98.31 183 ARG B CA 1
ATOM 3152 C C . ARG B 1 183 ? 14.492 -17.172 2.67 1 98.31 183 ARG B C 1
ATOM 3154 O O . ARG B 1 183 ? 15.578 -16.906 2.148 1 98.31 183 ARG B O 1
ATOM 3161 N N . ASN B 1 184 ? 13.789 -16.328 3.463 1 98.19 184 ASN B N 1
ATOM 3162 C CA . ASN B 1 184 ? 14.359 -15.055 3.906 1 98.19 184 ASN B CA 1
ATOM 3163 C C . ASN B 1 184 ? 14.859 -14.227 2.729 1 98.19 184 ASN B C 1
ATOM 3165 O O . ASN B 1 184 ? 15.969 -13.695 2.764 1 98.19 184 ASN B O 1
ATOM 3169 N N . VAL B 1 185 ? 14.062 -14.164 1.713 1 98.5 185 VAL B N 1
ATOM 3170 C CA . VAL B 1 185 ? 14.32 -13.297 0.568 1 98.5 185 VAL B CA 1
ATOM 3171 C C . VAL B 1 185 ? 13.664 -11.938 0.787 1 98.5 185 VAL B C 1
ATOM 3173 O O . VAL B 1 185 ? 12.523 -11.859 1.254 1 98.5 185 VAL B O 1
ATOM 3176 N N . VAL B 1 186 ? 14.398 -10.891 0.486 1 98.06 186 VAL B N 1
ATOM 3177 C CA . VAL B 1 186 ? 13.836 -9.547 0.455 1 98.06 186 VAL B CA 1
ATOM 3178 C C . VAL B 1 186 ? 13.516 -9.148 -0.986 1 98.06 186 VAL B C 1
ATOM 3180 O O . VAL B 1 186 ? 14.414 -9.094 -1.832 1 98.06 186 VAL B O 1
ATOM 3183 N N . VAL B 1 187 ? 12.289 -8.93 -1.25 1 98.56 187 VAL B N 1
ATOM 3184 C CA . VAL B 1 187 ? 11.898 -8.297 -2.508 1 98.56 187 VAL B CA 1
ATOM 3185 C C . VAL B 1 187 ? 11.664 -6.805 -2.289 1 98.56 187 VAL B C 1
ATOM 3187 O O . VAL B 1 187 ? 10.742 -6.414 -1.565 1 98.56 187 VAL B O 1
ATOM 3190 N N . ALA B 1 188 ? 12.477 -5.984 -2.895 1 97.62 188 ALA B N 1
ATOM 3191 C CA . ALA B 1 188 ? 12.398 -4.539 -2.703 1 97.62 188 ALA B CA 1
ATOM 3192 C C . ALA B 1 188 ? 11.062 -3.99 -3.203 1 97.62 188 ALA B C 1
ATOM 3194 O O . ALA B 1 188 ? 10.398 -4.617 -4.035 1 97.62 188 ALA B O 1
ATOM 3195 N N . ALA B 1 189 ? 10.727 -2.861 -2.656 1 97.5 189 ALA B N 1
ATOM 3196 C CA . ALA B 1 189 ? 9.492 -2.201 -3.07 1 97.5 189 ALA B CA 1
ATOM 3197 C C . ALA B 1 189 ? 9.469 -1.974 -4.578 1 97.5 189 ALA B C 1
ATOM 3199 O O . ALA B 1 189 ? 10.484 -1.584 -5.168 1 97.5 189 ALA B O 1
ATOM 3200 N N . GLY B 1 190 ? 8.32 -2.307 -5.172 1 97.19 190 GLY B N 1
ATOM 3201 C CA . GLY B 1 190 ? 8.094 -2.041 -6.586 1 97.19 190 GLY B CA 1
ATOM 3202 C C . GLY B 1 190 ? 8.797 -3.031 -7.496 1 97.19 190 GLY B C 1
ATOM 3203 O O . GLY B 1 190 ? 8.656 -2.965 -8.719 1 97.19 190 GLY B O 1
ATOM 3204 N N . ALA B 1 191 ? 9.531 -3.953 -6.977 1 98.12 191 ALA B N 1
ATOM 3205 C CA . ALA B 1 191 ? 10.281 -4.895 -7.809 1 98.12 191 ALA B CA 1
ATOM 3206 C C . ALA B 1 191 ? 9.344 -5.887 -8.484 1 98.12 191 ALA B C 1
ATOM 3208 O O . ALA B 1 191 ? 8.289 -6.227 -7.941 1 98.12 191 ALA B O 1
ATOM 3209 N N . VAL B 1 192 ? 9.703 -6.34 -9.672 1 98.62 192 VAL B N 1
ATOM 3210 C CA . VAL B 1 192 ? 8.969 -7.363 -10.406 1 98.62 192 VAL B CA 1
ATOM 3211 C C . VAL B 1 192 ? 9.836 -8.609 -10.562 1 98.62 192 VAL B C 1
ATOM 3213 O O . VAL B 1 192 ? 10.852 -8.586 -11.25 1 98.62 192 VAL B O 1
ATOM 3216 N N . VAL B 1 193 ? 9.414 -9.719 -9.953 1 98.75 193 VAL B N 1
ATOM 3217 C CA . VAL B 1 193 ? 10.281 -10.875 -9.789 1 98.75 193 VAL B CA 1
ATOM 3218 C C . VAL B 1 193 ? 9.805 -12.016 -10.695 1 98.75 193 VAL B C 1
ATOM 3220 O O . VAL B 1 193 ? 8.609 -12.328 -10.719 1 98.75 193 VAL B O 1
ATOM 3223 N N . ARG B 1 194 ? 10.664 -12.57 -11.344 1 97.75 194 ARG B N 1
ATOM 3224 C CA . ARG B 1 194 ? 10.477 -13.797 -12.109 1 97.75 194 ARG B CA 1
ATOM 3225 C C . ARG B 1 194 ? 11.633 -14.766 -11.875 1 97.75 194 ARG B C 1
ATOM 3227 O O . ARG B 1 194 ? 12.711 -14.359 -11.438 1 97.75 194 ARG B O 1
ATOM 3234 N N . GLY B 1 195 ? 11.391 -16.031 -12.125 1 97.88 195 GLY B N 1
ATOM 3235 C CA . GLY B 1 195 ? 12.453 -17.031 -12.047 1 97.88 195 GLY B CA 1
ATOM 3236 C C . GLY B 1 195 ? 12.812 -17.406 -10.625 1 97.88 195 GLY B C 1
ATOM 3237 O O . GLY B 1 195 ? 11.961 -17.344 -9.727 1 97.88 195 GLY B O 1
ATOM 3238 N N . GLU B 1 196 ? 14.047 -17.891 -10.492 1 98.62 196 GLU B N 1
ATOM 3239 C CA . GLU B 1 196 ? 14.484 -18.422 -9.211 1 98.62 196 GLU B CA 1
ATOM 3240 C C . GLU B 1 196 ? 15.312 -17.406 -8.43 1 98.62 196 GLU B C 1
ATOM 3242 O O . GLU B 1 196 ? 16.172 -16.734 -9 1 98.62 196 GLU B O 1
ATOM 3247 N N . VAL B 1 197 ? 15.031 -17.234 -7.172 1 98.75 197 VAL B N 1
ATOM 3248 C CA . VAL B 1 197 ? 15.789 -16.406 -6.242 1 98.75 197 VAL B CA 1
ATOM 3249 C C . VAL B 1 197 ? 16.312 -17.266 -5.086 1 98.75 197 VAL B C 1
ATOM 3251 O O . VAL B 1 197 ? 15.523 -17.891 -4.379 1 98.75 197 VAL B O 1
ATOM 3254 N N . PRO B 1 198 ? 17.578 -17.359 -4.871 1 98.06 198 PRO B N 1
ATOM 3255 C CA . PRO B 1 198 ? 18.109 -18.203 -3.801 1 98.06 198 PRO B CA 1
ATOM 3256 C C . PRO B 1 198 ? 17.766 -17.688 -2.408 1 98.06 198 PRO B C 1
ATOM 3258 O O . PRO B 1 198 ? 17.312 -16.547 -2.266 1 98.06 198 PRO B O 1
ATOM 3261 N N . ASP B 1 199 ? 18 -18.578 -1.385 1 98 199 ASP B N 1
ATOM 3262 C CA . ASP B 1 199 ? 17.828 -18.188 0.008 1 98 199 ASP B CA 1
ATOM 3263 C C . ASP B 1 199 ? 18.688 -16.969 0.336 1 98 199 ASP B C 1
ATOM 3265 O O . ASP B 1 199 ? 19.781 -16.797 -0.21 1 98 199 ASP B O 1
ATOM 3269 N N . HIS B 1 200 ? 18.109 -16.156 1.255 1 97.62 200 HIS B N 1
ATOM 3270 C CA . HIS B 1 200 ? 18.891 -15.078 1.861 1 97.62 200 HIS B CA 1
ATOM 3271 C C . HIS B 1 200 ? 19.438 -14.141 0.799 1 97.62 200 HIS B C 1
ATOM 3273 O O . HIS B 1 200 ? 20.641 -13.852 0.788 1 97.62 200 HIS B O 1
ATOM 3279 N N . ALA B 1 201 ? 18.625 -13.688 -0.063 1 98.06 201 ALA B N 1
ATOM 3280 C CA . ALA B 1 201 ? 18.984 -12.75 -1.122 1 98.06 201 ALA B CA 1
ATOM 3281 C C . ALA B 1 201 ? 18.062 -11.523 -1.09 1 98.06 201 ALA B C 1
ATOM 3283 O O . ALA B 1 201 ? 16.953 -11.578 -0.55 1 98.06 201 ALA B O 1
ATOM 3284 N N . VAL B 1 202 ? 18.594 -10.477 -1.626 1 97.44 202 VAL B N 1
ATOM 3285 C CA . VAL B 1 202 ? 17.812 -9.258 -1.853 1 97.44 202 VAL B CA 1
ATOM 3286 C C . VAL B 1 202 ? 17.656 -9.023 -3.354 1 97.44 202 VAL B C 1
ATOM 3288 O O . VAL B 1 202 ? 18.641 -9.008 -4.094 1 97.44 202 VAL B O 1
ATOM 3291 N N . VAL B 1 203 ? 16.438 -8.891 -3.807 1 98.44 203 VAL B N 1
ATOM 3292 C CA . VAL B 1 203 ? 16.203 -8.625 -5.223 1 98.44 203 VAL B CA 1
ATOM 3293 C C . VAL B 1 203 ? 15.539 -7.262 -5.387 1 98.44 203 VAL B C 1
ATOM 3295 O O . VAL B 1 203 ? 14.711 -6.867 -4.562 1 98.44 203 VAL B O 1
ATOM 3298 N N . ALA B 1 204 ? 15.875 -6.535 -6.406 1 97.19 204 ALA B N 1
ATOM 3299 C CA . ALA B 1 204 ? 15.352 -5.199 -6.684 1 97.19 204 ALA B CA 1
ATOM 3300 C C . ALA B 1 204 ? 15.32 -4.922 -8.18 1 97.19 204 ALA B C 1
ATOM 3302 O O . ALA B 1 204 ? 16.078 -5.523 -8.953 1 97.19 204 ALA B O 1
ATOM 3303 N N . GLY B 1 205 ? 14.273 -4.059 -8.555 1 96.69 205 GLY B N 1
ATOM 3304 C CA . GLY B 1 205 ? 14.25 -3.592 -9.93 1 96.69 205 GLY B CA 1
ATOM 3305 C C . GLY B 1 205 ? 13.148 -4.234 -10.75 1 96.69 205 GLY B C 1
ATOM 3306 O O . GLY B 1 205 ? 12.398 -5.07 -10.25 1 96.69 205 GLY B O 1
ATOM 3307 N N . VAL B 1 206 ? 13.031 -3.742 -12.047 1 97 206 VAL B N 1
ATOM 3308 C CA . VAL B 1 206 ? 12.062 -4.219 -13.031 1 97 206 VAL B CA 1
ATOM 3309 C C . VAL B 1 206 ? 12.766 -4.453 -14.367 1 97 206 VAL B C 1
ATOM 3311 O O . VAL B 1 206 ? 13.023 -3.506 -15.117 1 97 206 VAL B O 1
ATOM 3314 N N . PRO B 1 207 ? 13.008 -5.633 -14.719 1 96.81 207 PRO B N 1
ATOM 3315 C CA . PRO B 1 207 ? 12.859 -6.848 -13.914 1 96.81 207 PRO B CA 1
ATOM 3316 C C . PRO B 1 207 ? 13.82 -6.887 -12.727 1 96.81 207 PRO B C 1
ATOM 3318 O O . PRO B 1 207 ? 14.883 -6.254 -12.766 1 96.81 207 PRO B O 1
ATOM 3321 N N . ALA B 1 208 ? 13.461 -7.625 -11.734 1 97.88 208 ALA B N 1
ATOM 3322 C CA . ALA B 1 208 ? 14.258 -7.695 -10.508 1 97.88 208 ALA B CA 1
ATOM 3323 C C . ALA B 1 208 ? 15.547 -8.477 -10.742 1 97.88 208 ALA B C 1
ATOM 3325 O O . ALA B 1 208 ? 15.555 -9.469 -11.484 1 97.88 208 ALA B O 1
ATOM 3326 N N . LYS B 1 209 ? 16.562 -8.047 -10.094 1 97.88 209 LYS B N 1
ATOM 3327 C CA . LYS B 1 209 ? 17.844 -8.75 -10.031 1 97.88 209 LYS B CA 1
ATOM 3328 C C . LYS B 1 209 ? 18.328 -8.891 -8.594 1 97.88 209 LYS B C 1
ATOM 3330 O O . LYS B 1 209 ? 17.953 -8.094 -7.727 1 97.88 209 LYS B O 1
ATOM 3335 N N . VAL B 1 210 ? 19.141 -9.961 -8.406 1 98 210 VAL B N 1
ATOM 3336 C CA . VAL B 1 210 ? 19.75 -10.109 -7.09 1 98 210 VAL B CA 1
ATOM 3337 C C . VAL B 1 210 ? 20.781 -9 -6.867 1 98 210 VAL B C 1
ATOM 3339 O O . VAL B 1 210 ? 21.719 -8.852 -7.656 1 98 210 VAL B O 1
ATOM 3342 N N . VAL B 1 211 ? 20.641 -8.258 -5.789 1 96.62 211 VAL B N 1
ATOM 3343 C CA . VAL B 1 211 ? 21.547 -7.133 -5.562 1 96.62 211 VAL B CA 1
ATOM 3344 C C . VAL B 1 211 ? 22.375 -7.379 -4.301 1 96.62 211 VAL B C 1
ATOM 3346 O O . VAL B 1 211 ? 23.328 -6.652 -4.027 1 96.62 211 VAL B O 1
ATOM 3349 N N . ARG B 1 212 ? 22.016 -8.336 -3.537 1 96.81 212 ARG B N 1
ATOM 3350 C CA . ARG B 1 212 ? 22.734 -8.703 -2.324 1 96.81 212 ARG B CA 1
ATOM 3351 C C . ARG B 1 212 ? 22.484 -10.164 -1.957 1 96.81 212 ARG B C 1
ATOM 3353 O O . ARG B 1 212 ? 21.391 -10.68 -2.16 1 96.81 212 ARG B O 1
ATOM 3360 N N . ARG B 1 213 ? 23.516 -10.789 -1.358 1 96.38 213 ARG B N 1
ATOM 3361 C CA . ARG B 1 213 ? 23.391 -12.18 -0.939 1 96.38 213 ARG B CA 1
ATOM 3362 C C . ARG B 1 213 ? 24.109 -12.422 0.383 1 96.38 213 ARG B C 1
ATOM 3364 O O . ARG B 1 213 ? 25.016 -11.664 0.75 1 96.38 213 ARG B O 1
ATOM 3371 N N . TRP B 1 214 ? 23.656 -13.43 0.986 1 95.44 214 TRP B N 1
ATOM 3372 C CA . TRP B 1 214 ? 24.297 -13.828 2.238 1 95.44 214 TRP B CA 1
ATOM 3373 C C . TRP B 1 214 ? 24.859 -15.242 2.133 1 95.44 214 TRP B C 1
ATOM 3375 O O . TRP B 1 214 ? 24.234 -16.125 1.553 1 95.44 214 TRP B O 1
ATOM 3385 N N . ASP B 1 215 ? 26.047 -15.445 2.658 1 92.06 215 ASP B N 1
ATOM 3386 C CA . ASP B 1 215 ? 26.578 -16.781 2.898 1 92.06 215 ASP B CA 1
ATOM 3387 C C . ASP B 1 215 ? 27.328 -16.844 4.227 1 92.06 215 ASP B C 1
ATOM 3389 O O . ASP B 1 215 ? 27.703 -15.805 4.777 1 92.06 215 ASP B O 1
ATOM 3393 N N . GLU B 1 216 ? 27.453 -18.016 4.699 1 91.31 216 GLU B N 1
ATOM 3394 C CA . GLU B 1 216 ? 28 -18.234 6.035 1 91.31 216 GLU B CA 1
ATOM 3395 C C . GLU B 1 216 ? 29.438 -17.719 6.125 1 91.31 216 GLU B C 1
ATOM 3397 O O . GLU B 1 216 ? 29.859 -17.219 7.168 1 91.31 216 GLU B O 1
ATOM 3402 N N . GLU B 1 217 ? 30.156 -17.844 5.125 1 91.94 217 GLU B N 1
ATOM 3403 C CA . GLU B 1 217 ? 31.578 -17.5 5.137 1 91.94 217 GLU B CA 1
ATOM 3404 C C . GLU B 1 217 ? 31.797 -16 5 1 91.94 217 GLU B C 1
ATOM 3406 O O . GLU B 1 217 ? 32.531 -15.398 5.781 1 91.94 217 GLU B O 1
ATOM 3411 N N . ARG B 1 218 ? 31.125 -15.336 4.086 1 92.25 218 ARG B N 1
ATOM 3412 C CA . ARG B 1 218 ? 31.406 -13.945 3.73 1 92.25 218 ARG B CA 1
ATOM 3413 C C . ARG B 1 218 ? 30.375 -13 4.34 1 92.25 218 ARG B C 1
ATOM 3415 O O . ARG B 1 218 ? 30.594 -11.789 4.395 1 92.25 218 ARG B O 1
ATOM 3422 N N . GLY B 1 219 ? 29.266 -13.625 4.801 1 93.31 219 GLY B N 1
ATOM 3423 C CA . GLY B 1 219 ? 28.172 -12.766 5.215 1 93.31 219 GLY B CA 1
ATOM 3424 C C . GLY B 1 219 ? 27.438 -12.117 4.051 1 93.31 219 GLY B C 1
ATOM 3425 O O . GLY B 1 219 ? 27.297 -12.727 2.986 1 93.31 219 GLY B O 1
ATOM 3426 N N . TRP B 1 220 ? 26.891 -10.93 4.324 1 93.88 220 TRP B N 1
ATOM 3427 C CA . TRP B 1 220 ? 26.188 -10.234 3.26 1 93.88 220 TRP B CA 1
ATOM 3428 C C . TRP B 1 220 ? 27.156 -9.633 2.252 1 93.88 220 TRP B C 1
ATOM 3430 O O . TRP B 1 220 ? 28.141 -8.984 2.635 1 93.88 220 TRP B O 1
ATOM 3440 N N . THR B 1 221 ? 26.922 -9.844 1.054 1 93.75 221 THR B N 1
ATOM 3441 C CA . THR B 1 221 ? 27.719 -9.289 -0.04 1 93.75 221 THR B CA 1
ATOM 3442 C C . THR B 1 221 ? 26.812 -8.562 -1.04 1 93.75 221 THR B C 1
ATOM 3444 O O . THR B 1 221 ? 26 -9.195 -1.72 1 93.75 221 THR B O 1
ATOM 3447 N N . PRO B 1 222 ? 26.875 -7.273 -1.316 1 93.25 222 PRO B N 1
ATOM 3448 C CA . PRO B 1 222 ? 27.75 -6.32 -0.613 1 93.25 222 PRO B CA 1
ATOM 3449 C C . PRO B 1 222 ? 27.391 -6.176 0.864 1 93.25 222 PRO B C 1
ATOM 3451 O O . PRO B 1 222 ? 26.297 -6.594 1.282 1 93.25 222 PRO B O 1
ATOM 3454 N N . PRO B 1 223 ? 28.328 -5.688 1.63 1 87.44 223 PRO B N 1
ATOM 3455 C CA . PRO B 1 223 ? 28.062 -5.555 3.064 1 87.44 223 PRO B CA 1
ATOM 3456 C C . PRO B 1 223 ? 26.953 -4.547 3.365 1 87.44 223 PRO B C 1
ATOM 3458 O O . PRO B 1 223 ? 26.719 -3.627 2.576 1 87.44 223 PRO B O 1
ATOM 3461 N N . MET B 1 224 ? 26.328 -4.781 4.496 1 82.56 224 MET B N 1
ATOM 3462 C CA . MET B 1 224 ? 25.266 -3.877 4.914 1 82.56 224 MET B CA 1
ATOM 3463 C C . MET B 1 224 ? 25.797 -2.48 5.188 1 82.56 224 MET B C 1
ATOM 3465 O O . MET B 1 224 ? 26.969 -2.324 5.578 1 82.56 224 MET B O 1
ATOM 3469 N N . ARG B 1 225 ? 24.938 -1.536 4.891 1 65.56 225 ARG B N 1
ATOM 3470 C CA . ARG B 1 225 ? 25.375 -0.177 5.188 1 65.56 225 ARG B CA 1
ATOM 3471 C C . ARG B 1 225 ? 25.609 0.013 6.684 1 65.56 225 ARG B C 1
ATOM 3473 O O . ARG B 1 225 ? 24.766 -0.382 7.5 1 65.56 225 ARG B O 1
ATOM 3480 N N . GLY B 1 226 ? 26.781 0.528 7.086 1 58.72 226 GLY B N 1
ATOM 3481 C CA . GLY B 1 226 ? 27.172 0.755 8.469 1 58.72 226 GLY B CA 1
ATOM 3482 C C . GLY B 1 226 ? 27.844 -0.444 9.102 1 58.72 226 GLY B C 1
ATOM 3483 O O . GLY B 1 226 ? 28.125 -0.443 10.305 1 58.72 226 GLY B O 1
ATOM 3484 N N . ALA B 1 227 ? 27.906 -1.562 8.422 1 55 227 ALA B N 1
ATOM 3485 C CA . ALA B 1 227 ? 28.641 -2.707 8.938 1 55 227 ALA B CA 1
ATOM 3486 C C . ALA B 1 227 ? 30.141 -2.393 9.031 1 55 227 ALA B C 1
ATOM 3488 O O . ALA B 1 227 ? 30.672 -1.658 8.203 1 55 227 ALA B O 1
ATOM 3489 N N . PRO B 1 228 ? 30.688 -2.637 10.211 1 47.56 228 PRO B N 1
ATOM 3490 C CA . PRO B 1 228 ? 32.125 -2.396 10.281 1 47.56 228 PRO B CA 1
ATOM 3491 C C . PRO B 1 228 ? 32.906 -3.039 9.125 1 47.56 228 PRO B C 1
ATOM 3493 O O . PRO B 1 228 ? 32.531 -4.129 8.68 1 47.56 228 PRO B O 1
ATOM 3496 N N . LYS B 1 229 ? 33.562 -2.146 8.289 1 46.34 229 LYS B N 1
ATOM 3497 C CA . LYS B 1 229 ? 34.438 -2.654 7.238 1 46.34 229 LYS B CA 1
ATOM 3498 C C . LYS B 1 229 ? 35.312 -3.807 7.75 1 46.34 229 LYS B C 1
ATOM 3500 O O . LYS B 1 229 ? 35.906 -3.709 8.812 1 46.34 229 LYS B O 1
ATOM 3505 N N . ALA B 1 230 ? 35.094 -4.98 7.16 1 40.59 230 ALA B N 1
ATOM 3506 C CA . ALA B 1 230 ? 35.938 -6.102 7.52 1 40.59 230 ALA B CA 1
ATOM 3507 C C . ALA B 1 230 ? 37.406 -5.688 7.531 1 40.59 230 ALA B C 1
ATOM 3509 O O . ALA B 1 230 ? 37.812 -4.828 6.75 1 40.59 230 ALA B O 1
ATOM 3510 N N . PRO B 1 231 ? 38.062 -6.039 8.57 1 33.41 231 PRO B N 1
ATOM 3511 C CA . PRO B 1 231 ? 39.5 -5.762 8.523 1 33.41 231 PRO B CA 1
ATOM 3512 C C . PRO B 1 231 ? 40.188 -6.277 7.25 1 33.41 231 PRO B C 1
ATOM 3514 O O . PRO B 1 231 ? 39.75 -7.309 6.711 1 33.41 231 PRO B O 1
ATOM 3517 N N . GLU B 1 232 ? 40.469 -5.316 6.328 1 33.38 232 GLU B N 1
ATOM 3518 C CA . GLU B 1 232 ? 41.375 -5.785 5.301 1 33.38 232 GLU B CA 1
ATOM 3519 C C . GLU B 1 232 ? 42.438 -6.734 5.891 1 33.38 232 GLU B C 1
ATOM 3521 O O . GLU B 1 232 ? 43.125 -6.379 6.836 1 33.38 232 GLU B O 1
ATOM 3526 N N . VAL B 1 233 ? 42.062 -7.914 5.707 1 28.8 233 VAL B N 1
ATOM 3527 C CA . VAL B 1 233 ? 43.281 -8.703 5.973 1 28.8 233 VAL B CA 1
ATOM 3528 C C . VAL B 1 233 ? 44.375 -8.305 4.996 1 28.8 233 VAL B C 1
ATOM 3530 O O . VAL B 1 233 ? 44.125 -8.133 3.803 1 28.8 233 VAL B O 1
#

Radius of gyration: 26.55 Å; Cα contacts (8 Å, |Δi|>4): 1227; chains: 2; bounding box: 107×83×58 Å

Secondary structure (DSSP, 8-state):
------HHHHHHHHHHHHHHHHHHHHHHHHHHHHHHHHH-EESS--TT---SEE-TT-EEPSSP--EE-GGGEEE-SS-EE-TT-EEEESSSTT----SS-SEEE-TT-EE-TT-EEEESS-EEE-TT-EE-TT-EEESEE-----TTS-GGGSPPEE--EEE-TT-EE-TT-EE-TT-EE-TT-EE-TT-EE-SEE-SSEEEEETTEEEEEEEETTTEEESPPTT-------/------HHHHHHHHHHHHHHHHHHHHHHHHHHHHHHHHH-EESS--TT---SEE-TT-EEPSSP--EE-GGGEEE-SS-EE-TT-EEEESSSTT----SS-SEEE-TT-EE-TT-EEEESS-EEE-TT-EE-TT-EEESEE-----TTS-GGGSPPEE--EEE-TT-EE-TT-EE-TT-EE-TT-EE-TT-EE-SEE-SSEEEEETTEEEEEEEETTTEEESPPTT-------

Organism: Streptomyces mobaraensis (NCBI:txid35621)

Foldseek 3Di:
DDPPPPVVVVVVVVVVVVVVVVVVVVVVVVVVVVCFVLVKAAPVRNDPDDACEGEACEIATPPEAAEEPRVQAYAYENEAHEHNEADYEDDDHPDDLDNHRQHYHYAQEYEEHNEYEEEPGHEYHYHNEYEYYHEYEYQWDQDCPDVVDDSVPGGTDGAYEYAEHQDYHYACEYEYHPEYEYYHEYEYHNEYEDHYHYHAFYWDDVPIDTPWHADPPPGIVVDDVVPPDDPPD/DPPPPPPVVVVVVVVVVVVVVVVVVVVVVVVVVVCFVLVKDAPVRNDPDDACEGEALEIATPPEAAEEPRVQAYAYENEAHEYNEEEYEDDDHPDDLDNHRQHYEYAQEYEEHNEYEEEPGHEYHYANEYEYYHEYEYQWDQDCVPVVDDSVVGGTDGAYEYAEHQDYHYACEYEYHPEYEYYHEYEYHNEYEDHYHYHAFYWYDVPIDTPWHADPPPGIVVDDPPPPDPPPD

Solvent-accessible surface area (backbone atoms only — not comparable to full-atom values): 22556 Å² total; per-residue (Å²): 131,85,79,76,71,62,62,63,56,54,45,52,51,48,48,49,51,51,49,48,53,52,49,52,51,52,50,52,53,52,50,49,52,49,50,32,64,44,43,27,33,27,60,85,30,43,46,91,55,60,51,57,35,56,18,66,77,19,40,35,34,34,62,63,34,55,74,38,47,38,57,29,30,32,37,28,33,48,20,44,34,30,38,35,30,26,43,32,41,56,92,55,88,86,67,82,81,68,90,59,67,34,38,39,38,30,35,41,25,32,41,22,40,50,16,36,40,41,24,74,35,46,32,40,36,29,37,42,24,40,33,36,41,41,25,37,37,28,8,57,38,78,30,63,84,55,82,90,46,38,24,66,78,38,69,58,48,67,30,45,25,38,38,25,36,52,15,37,36,24,41,44,15,33,43,35,44,47,15,35,38,28,36,42,23,39,37,34,61,51,12,29,39,62,44,77,40,60,53,36,25,32,32,39,43,54,68,41,39,80,69,30,37,50,43,90,86,77,36,45,45,65,64,57,90,86,52,78,74,72,71,82,124,132,85,77,74,73,64,63,62,58,56,49,51,53,49,48,49,50,50,49,49,55,32,50,52,15,34,49,46,50,51,52,49,52,50,48,32,64,69,56,27,32,28,61,92,42,44,73,96,55,59,51,57,35,56,20,65,77,19,39,37,35,36,61,64,33,58,74,38,47,38,57,29,30,31,36,27,33,49,19,43,33,29,37,36,30,26,43,33,40,57,91,54,90,86,66,83,81,67,92,61,67,33,37,38,39,29,34,40,24,32,41,22,40,50,15,36,42,40,25,77,37,47,32,40,37,29,38,33,23,28,32,34,40,44,24,37,38,29,9,58,38,77,30,64,84,54,84,86,46,63,43,91,76,37,71,59,48,67,31,46,24,38,38,25,36,12,13,31,36,24,42,44,15,33,41,37,44,47,16,36,37,28,37,38,23,38,37,35,58,53,12,32,39,62,45,78,41,63,53,38,27,33,31,39,20,76,70,40,40,80,69,30,37,52,45,92,86,76,37,48,45,64,67,60,90,86,52,78,75,70,75,81,120

Sequence (466 aa):
MPTYRNTFSSGAAAAFGAWRRRAVSRAVHRGWRWVQDRGAVTAERPGPYRFGRIGAHTRLAFPLGTVFGERWIEIGDHCIIGEQVTLTVGMVPGMDLGPDPLLRLGNGVVLGRGSHVIASCEVTIGDDVFCGPYVYVTSDNHSYEDPTQPIGRQWPRSAPVEIGSGSWLGAGAVILPGARLGRNVVVAAGAVVRGEVPDHAVVAGVPAKVVRRWDEERGWTPPMRGAPKAPEVMPTYRNTFSSGAAAAFGAWRRRAVSRAVHRGWRWVQDRGAVTAERPGPYRFGRIGAHTRLAFPLGTVFGERWIEIGDHCIIGEQVTLTVGMVPGMDLGPDPLLRLGNGVVLGRGSHVIASCEVTIGDDVFCGPYVYVTSDNHSYEDPTQPIGRQWPRSAPVEIGSGSWLGAGAVILPGARLGRNVVVAAGAVVRGEVPDHAVVAGVPAKVVRRWDEERGWTPPMRGAPKAPEV

InterPro domains:
  IPR001451 Hexapeptide repeat [PF00132] (161-195)
  IPR011004 Trimeric LpxA-like superfamily [SSF51161] (70-217)
  IPR018357 Hexapeptide transferase, conserved site [PS00101] (169-197)
  IPR051159 Hexapeptide-repeat containing acetyltransferases [PTHR23416] (64-219)

pLDDT: mean 92.07, std 13.38, range [28.8, 98.94]

Nearest PDB structures (foldseek):
  3srt-assembly2_B  TM=7.154E-01  e=1.291E-06  Clostridioides difficile 630
  4dcl-assembly1_A  TM=7.280E-01  e=2.273E-06  Staphylococcus aureus
  5u2k-assembly1_A  TM=7.273E-01  e=3.257E-06  Staphylococcus aureus subsp. aureus COL
  8vr6-assembly1_A  TM=7.692E-01  e=1.603E-05  Psychrobacter cryohalolentis K5
  3vbl-assembly1_A  TM=6.326E-01  e=2.792E-06  Bacillus cereus SJ1